Protein AF-A0A227PEJ5-F1 (afdb_monomer)

Organism: NCBI:txid946678

Sequence (469 aa):
MDNYIPQIPSTEFFYADGQIKEEDYIYTSFLQSKMFSKGVKCSDCHNPHTTKLKREIGNKTCVACHAPKKYDVPTHTFHISEKSTECISCHMPGKIYMGNDLRHDHSFRVPRPDLSVSYGTPNACSSCHTEKSNQVLAAAVAKWYGPARKYHFADDLIPGSRLDENSEEHLVKLIKDNNVPSIIKATAVFYLGSIQTENSLNTLLSCVQDKDSQVRYRVLRSLSNFPPSSWVEVVGPALSDKVRAVRIAAADLYITIPQEQIPDQYVISFSSAQKELKNLLEYQTDFAVGNVMMADYYLKLKDYDNAEKFYWKGFKKDDKANYALLNLSAVYNMQGKNDQSLEVLEKARKNDPKNERIYYNLGLLYNEMNDKPMAEKQFAKAVALKSNNPRVYYNYGLMLSQKGMFKEAEKILKKGIAINPAAPELYYALAFVYSGTGNKEKTLETAIKLKQSDPDNPEYQEFFRRLGL

Nearest PDB structures (foldseek):
  2q7f-assembly2_B  TM=6.914E-01  e=6.267E-07  Bacillus subtilis
  6eou-assembly1_A  TM=5.144E-01  e=7.423E-08  Homo sapiens
  9gaw-assembly1_P  TM=4.749E-01  e=5.803E-08  Homo sapiens
  9gaw-assembly1_J  TM=4.735E-01  e=2.157E-07  Homo sapiens
  5a31-assembly1_F  TM=4.705E-01  e=3.387E-07  Homo sapiens

Radius of gyration: 26.12 Å; Cα contacts (8 Å, |Δi|>4): 670; chains: 1; bounding box: 54×53×69 Å

InterPro domains:
  IPR010177 Doubled CXXCH motif [PF09699] (37-70)
  IPR011989 Armadillo-like helical [G3DSA:1.25.10.10] (161-254)
  IPR011990 Tetratricopeptide-like helical domain superfamily [G3DSA:1.25.40.10] (268-347)
  IPR011990 Tetratricopeptide-like helical domain superfamily [G3DSA:1.25.40.10] (348-468)
  IPR011990 Tetratricopeptide-like helical domain superfamily [SSF48452] (292-460)
  IPR019734 Tetratricopeptide repeat [PF13181] (292-311)
  IPR019734 Tetratricopeptide repeat [PS50005] (322-355)
  IPR019734 Tetratricopeptide repeat [PS50005] (356-389)
  IPR019734 Tetratricopeptide repeat [PS50005] (390-423)
  IPR019734 Tetratricopeptide repeat [SM00028] (288-321)
  IPR019734 Tetratricopeptide repeat [SM00028] (322-355)
  IPR019734 Tetratricopeptide repeat [SM00028] (356-389)
  IPR019734 Tetratricopeptide repeat [SM00028] (390-423)
  IPR019734 Tetratricopeptide repeat [SM00028] (424-457)
  IPR036280 Multiheme cytochrome superfamily [SSF48695] (17-289)
  IPR050498 Photosystem I assembly protein Ycf3 [PTHR44858] (268-452)

Solvent-accessible surface area (backbone atoms only — not comparable to full-atom values): 25185 Å² total; per-residue (Å²): 89,77,89,56,78,84,70,57,57,39,66,88,50,13,38,56,62,48,46,85,64,50,100,63,90,41,55,56,29,28,50,58,11,73,52,40,79,69,70,55,51,70,64,77,52,23,37,86,86,78,66,44,56,74,41,75,65,74,49,50,55,60,46,73,81,40,61,43,95,68,57,72,36,57,96,58,50,75,44,85,52,73,72,64,48,27,59,48,52,50,25,22,44,67,49,73,41,98,86,74,47,78,45,53,41,44,36,62,43,79,77,48,35,58,51,23,56,77,68,68,47,86,42,41,64,52,77,78,35,75,91,53,54,44,63,61,54,25,51,51,50,24,72,76,68,45,82,75,75,81,90,53,69,41,78,31,41,36,59,21,68,65,74,49,96,69,9,59,64,32,24,54,50,45,57,70,37,86,85,49,36,60,52,53,28,20,32,30,38,44,50,41,32,77,45,92,46,72,67,43,48,54,55,42,62,65,32,57,75,42,93,46,64,62,31,24,28,27,26,40,64,19,50,70,73,46,66,63,92,80,41,56,82,76,47,47,66,35,25,67,41,95,43,52,49,31,8,28,34,34,23,66,50,54,51,70,51,62,75,88,77,52,59,77,92,36,51,66,39,36,56,55,16,40,50,54,36,50,54,56,34,59,72,34,47,86,42,32,66,25,14,33,53,42,11,52,52,26,44,55,66,65,38,55,70,59,14,49,54,23,18,53,50,10,26,73,66,32,79,80,43,42,67,28,32,54,54,42,24,53,54,25,49,78,69,69,38,54,70,64,19,49,53,36,42,53,52,34,37,71,72,42,78,73,50,28,67,50,29,40,51,50,15,54,50,27,46,75,71,67,37,54,73,60,13,51,54,23,25,52,48,12,57,72,57,61,52,88,55,56,66,50,24,37,55,44,19,50,54,31,38,77,72,68,38,48,72,60,15,50,54,42,23,52,52,30,34,75,75,40,77,83,47,45,65,38,32,50,50,44,20,51,49,27,50,76,71,67,38,59,66,61,18,52,59,30,44,52,54,24,42,72,71,49,67,80,43,78,86,48,47,65,58,32,56,76,71,75,100

Mean predicted aligned error: 6.0 Å

Foldseek 3Di:
DQVDFADFQAVVQHPLLSHGDHPHPLVNLQLQAPCVVVVHDQVLQAPPPVRDGPDNPAQVSVCVPPPCVVCQDCLNQVDDDRVSSGLQLFQFPWDDDPNHDIGTRNNRDHFDLVCCVVQVDDGSVCVPVVVDDSVVVLVVCCVSPNNDDDDDLSVLSNLLSVLAPCNLVSLLVLLPDPVGRVSSVLVSLQSLLSPPDPSSLVSLLVQCPPPDVSSVLSSLVSCLSPDCVSPQVSNLVQLVDPHLSSVLSSLLSVLLDDPVPHPPVRNVSSVVSVVSNQVVLVVCLLALVSLQVNLVSCVSNVVLVSSLVSLVSSCVRPVLPLVSLLVNLVSCVVVVVLVSSVVSLVSSCVNPVLDLSSLQSQLVSCVSVVVLVSSLVSLVSSVVSVDLDLVSLLVNLVSCLVVVVLVVSLVSLVSSCVSPVLDLSSLVSNLVSCVSVVNLVSNLVSLVSSCSNPVPPPVCVVVCVVNVD

Structure (mmCIF, N/CA/C/O backbone):
data_AF-A0A227PEJ5-F1
#
_entry.id   AF-A0A227PEJ5-F1
#
loop_
_atom_site.group_PDB
_atom_site.id
_atom_site.type_symbol
_atom_site.label_atom_id
_atom_site.label_alt_id
_atom_site.label_comp_id
_atom_site.label_asym_id
_atom_site.label_entity_id
_atom_site.label_seq_id
_atom_site.pdbx_PDB_ins_code
_atom_site.Cartn_x
_atom_site.Cartn_y
_atom_site.Cartn_z
_atom_site.occupancy
_atom_site.B_iso_or_equiv
_atom_site.auth_seq_id
_atom_site.auth_comp_id
_atom_site.auth_asym_id
_atom_site.auth_atom_id
_atom_site.pdbx_PDB_model_num
ATOM 1 N N . MET A 1 1 ? 16.815 10.736 -3.851 1.00 87.25 1 MET A N 1
ATOM 2 C CA . MET A 1 1 ? 15.416 10.967 -3.426 1.00 87.25 1 MET A CA 1
ATOM 3 C C . MET A 1 1 ? 15.380 12.089 -2.393 1.00 87.25 1 MET A C 1
ATOM 5 O O . MET A 1 1 ? 14.802 11.932 -1.328 1.00 87.25 1 MET A O 1
ATOM 9 N N . ASP A 1 2 ? 16.013 13.226 -2.695 1.00 84.31 2 ASP A N 1
ATOM 10 C CA . ASP A 1 2 ? 16.014 14.369 -1.769 1.00 84.31 2 ASP A CA 1
ATOM 11 C C . ASP A 1 2 ? 14.868 15.342 -2.063 1.00 84.31 2 ASP A C 1
ATOM 13 O O . ASP A 1 2 ? 14.432 16.067 -1.174 1.00 84.31 2 ASP A O 1
ATOM 17 N N . ASN A 1 3 ? 14.349 15.286 -3.297 1.00 84.00 3 ASN A N 1
ATOM 18 C CA . ASN A 1 3 ? 13.284 16.153 -3.805 1.00 84.00 3 ASN A CA 1
ATOM 19 C C . ASN A 1 3 ? 12.018 15.384 -4.224 1.00 84.00 3 ASN A C 1
ATOM 21 O O . ASN A 1 3 ? 10.957 15.981 -4.350 1.00 84.00 3 ASN A O 1
ATOM 25 N N . TYR A 1 4 ? 12.120 14.077 -4.484 1.00 86.38 4 TYR A N 1
ATOM 26 C CA . TYR A 1 4 ? 11.011 13.245 -4.959 1.00 86.38 4 TYR A CA 1
ATOM 27 C C . TYR A 1 4 ? 11.184 11.783 -4.537 1.00 86.38 4 TYR A C 1
ATOM 29 O O . TYR A 1 4 ? 12.309 11.289 -4.385 1.00 86.38 4 TYR A O 1
ATOM 37 N N . ILE A 1 5 ? 10.050 11.097 -4.385 1.00 90.50 5 ILE A N 1
ATOM 38 C CA . ILE A 1 5 ? 9.942 9.676 -4.043 1.00 90.50 5 ILE A CA 1
ATOM 39 C C . ILE A 1 5 ? 9.194 9.002 -5.197 1.00 90.50 5 ILE A C 1
ATOM 41 O O . ILE A 1 5 ? 8.009 9.278 -5.379 1.00 90.50 5 ILE A O 1
ATOM 45 N N . PRO A 1 6 ? 9.853 8.151 -6.002 1.00 90.62 6 PRO A N 1
ATOM 46 C CA . PRO A 1 6 ? 9.173 7.410 -7.056 1.00 90.62 6 PRO A CA 1
ATOM 47 C C . PRO A 1 6 ? 7.988 6.603 -6.510 1.00 90.62 6 PRO A C 1
ATOM 49 O O . PRO A 1 6 ? 8.103 5.924 -5.479 1.00 90.62 6 PRO A O 1
ATOM 52 N N . GLN A 1 7 ? 6.858 6.652 -7.215 1.00 92.19 7 GLN A N 1
ATOM 53 C CA . GLN A 1 7 ? 5.721 5.788 -6.919 1.00 92.19 7 GLN A CA 1
ATOM 54 C C . GLN A 1 7 ? 6.131 4.335 -7.174 1.00 92.19 7 GLN A C 1
ATOM 56 O O . GLN A 1 7 ? 6.759 4.036 -8.189 1.00 92.19 7 GLN A O 1
ATOM 61 N N . ILE A 1 8 ? 5.820 3.441 -6.238 1.00 94.81 8 ILE A N 1
ATOM 62 C CA . ILE A 1 8 ? 6.071 2.006 -6.408 1.00 94.81 8 ILE A CA 1
ATOM 63 C C . ILE A 1 8 ? 4.939 1.369 -7.224 1.00 94.81 8 ILE A C 1
ATOM 65 O O . ILE A 1 8 ? 3.809 1.855 -7.133 1.00 94.81 8 ILE A O 1
ATOM 69 N N . PRO A 1 9 ? 5.212 0.293 -7.984 1.00 94.56 9 PRO A N 1
ATOM 70 C CA . PRO A 1 9 ? 4.199 -0.467 -8.710 1.00 94.56 9 PRO A CA 1
ATOM 71 C C . PRO A 1 9 ? 3.248 -1.281 -7.813 1.00 94.56 9 PRO A C 1
ATOM 73 O O . PRO A 1 9 ? 3.204 -2.507 -7.874 1.00 94.56 9 PRO A O 1
ATOM 76 N N . SER A 1 10 ? 2.476 -0.589 -6.968 1.00 94.06 10 SER A N 1
ATOM 77 C CA . SER A 1 10 ? 1.383 -1.169 -6.182 1.00 94.06 10 SER A CA 1
ATOM 78 C C . SER A 1 10 ? 0.104 -1.315 -7.017 1.00 94.06 10 SER A C 1
ATOM 80 O O . SER A 1 10 ? -0.110 -0.566 -7.964 1.00 94.06 10 SER A O 1
ATOM 82 N N . THR A 1 11 ? -0.786 -2.233 -6.636 1.00 92.44 11 THR A N 1
ATOM 83 C CA . THR A 1 11 ? -2.068 -2.525 -7.313 1.00 92.44 11 THR A CA 1
ATOM 84 C C . THR A 1 11 ? -3.065 -1.362 -7.298 1.00 92.44 11 THR A C 1
ATOM 86 O O . THR A 1 11 ? -4.056 -1.370 -8.035 1.00 92.44 11 THR A O 1
ATOM 89 N N . GLU A 1 12 ? -2.791 -0.345 -6.479 1.00 89.69 12 GLU A N 1
ATOM 90 C CA . GLU A 1 12 ? -3.510 0.925 -6.466 1.00 89.69 12 GLU A CA 1
ATOM 91 C C . GLU A 1 12 ? -3.303 1.689 -7.783 1.00 89.69 12 GLU A C 1
ATOM 93 O O . GLU A 1 12 ? -4.279 2.034 -8.448 1.00 89.69 12 GLU A O 1
ATOM 98 N N . PHE A 1 13 ? -2.044 1.864 -8.202 1.00 89.50 13 PHE A N 1
ATOM 99 C CA . PHE A 1 13 ? -1.669 2.689 -9.360 1.00 89.50 13 PHE A CA 1
ATOM 100 C C . PHE A 1 13 ? -1.214 1.875 -10.579 1.00 89.50 13 PHE A C 1
ATOM 102 O O . PHE A 1 13 ? -1.194 2.383 -11.693 1.00 89.50 13 PHE A O 1
ATOM 109 N N . PHE A 1 14 ? -0.878 0.599 -10.392 1.00 92.81 14 PHE A N 1
ATOM 110 C CA . PHE A 1 14 ? -0.362 -0.301 -11.422 1.00 92.81 14 PHE A CA 1
ATOM 111 C C . PHE A 1 14 ? -1.214 -1.569 -11.495 1.00 92.81 14 PHE A C 1
ATOM 113 O O . PHE A 1 14 ? -1.952 -1.917 -10.572 1.00 92.81 14 PHE A O 1
ATOM 120 N N . TYR A 1 15 ? -1.107 -2.298 -12.601 1.00 93.19 15 TYR A N 1
ATOM 121 C CA . TYR A 1 15 ? -1.557 -3.686 -12.629 1.00 93.19 15 TYR A CA 1
ATOM 122 C C . TYR A 1 15 ? -0.647 -4.542 -11.737 1.00 93.19 15 TYR A C 1
ATOM 124 O O . TYR A 1 15 ? 0.518 -4.209 -11.524 1.00 93.19 15 TYR A O 1
ATOM 132 N N . ALA A 1 16 ? -1.164 -5.668 -11.236 1.00 93.56 16 ALA A N 1
ATOM 133 C CA . ALA A 1 16 ? -0.460 -6.538 -10.282 1.00 93.56 16 ALA A CA 1
ATOM 134 C C . ALA A 1 16 ? 0.895 -7.070 -10.788 1.00 93.56 16 ALA A C 1
ATOM 136 O O . ALA A 1 16 ? 1.725 -7.526 -10.009 1.00 93.56 16 ALA A O 1
ATOM 137 N N . ASP A 1 17 ? 1.140 -7.012 -12.095 1.00 93.44 17 ASP A N 1
ATOM 138 C CA . ASP A 1 17 ? 2.399 -7.415 -12.705 1.00 93.44 17 ASP A CA 1
ATOM 139 C C . ASP A 1 17 ? 3.383 -6.258 -12.932 1.00 93.44 17 ASP A C 1
ATOM 141 O O . ASP A 1 17 ? 4.456 -6.489 -13.485 1.00 93.44 17 ASP A O 1
ATOM 145 N N . GLY A 1 18 ? 3.038 -5.035 -12.524 1.00 92.25 18 GLY A N 1
ATOM 146 C CA . GLY A 1 18 ? 3.862 -3.830 -12.638 1.00 92.25 18 GLY A CA 1
ATOM 147 C C . GLY A 1 18 ? 3.641 -3.000 -13.906 1.00 92.25 18 GLY A C 1
ATOM 148 O O . GLY A 1 18 ? 4.349 -2.008 -14.089 1.00 92.25 18 GLY A O 1
ATOM 149 N N . GLN A 1 19 ? 2.686 -3.371 -14.771 1.00 91.62 19 GLN A N 1
ATOM 150 C CA . GLN A 1 19 ? 2.291 -2.530 -15.911 1.00 91.62 19 GLN A CA 1
ATOM 151 C C . GLN A 1 19 ? 1.562 -1.272 -15.449 1.00 91.62 19 GLN A C 1
ATOM 153 O O . GLN A 1 19 ? 0.821 -1.296 -14.465 1.00 91.62 19 GLN A O 1
ATOM 158 N N . ILE A 1 20 ? 1.742 -0.194 -16.207 1.00 88.38 20 ILE A N 1
ATOM 159 C CA . ILE A 1 20 ? 1.095 1.093 -15.944 1.00 88.38 20 ILE A CA 1
ATOM 160 C C . ILE A 1 20 ? -0.433 0.955 -15.978 1.00 88.38 20 ILE A C 1
ATOM 162 O O . ILE A 1 20 ? -0.983 0.327 -16.889 1.00 88.38 20 ILE A O 1
ATOM 166 N N . LYS A 1 21 ? -1.132 1.523 -14.991 1.00 86.69 21 LYS A N 1
ATOM 167 C CA . LYS A 1 21 ? -2.604 1.497 -14.922 1.00 86.69 21 LYS A CA 1
ATOM 168 C C . LYS A 1 21 ? -3.160 2.904 -14.783 1.00 86.69 21 LYS A C 1
ATOM 170 O O . LYS A 1 21 ? -3.992 3.277 -15.608 1.00 86.69 21 LYS A O 1
ATOM 175 N N . GLU A 1 22 ? -2.701 3.665 -13.804 1.00 79.94 22 GLU A N 1
ATOM 176 C CA . GLU A 1 22 ? -3.129 5.041 -13.566 1.00 79.94 22 GLU A CA 1
ATOM 177 C C . GLU A 1 22 ? -2.113 6.037 -14.138 1.00 79.94 22 GLU A C 1
ATOM 179 O O . GLU A 1 22 ? -1.271 5.672 -14.969 1.00 79.94 22 GLU A O 1
ATOM 184 N N . GLU A 1 23 ? -2.267 7.324 -13.810 1.00 72.75 23 GLU A N 1
ATOM 185 C CA . GLU A 1 23 ? -1.343 8.366 -14.249 1.00 72.75 23 GLU A CA 1
ATOM 186 C C . GLU A 1 23 ? 0.011 8.236 -13.539 1.00 72.75 23 GLU A C 1
ATOM 188 O O . GLU A 1 23 ? 0.327 8.915 -12.562 1.00 72.75 23 GLU A O 1
ATOM 193 N N . ASP A 1 24 ? 0.846 7.372 -14.098 1.00 69.56 24 ASP A N 1
ATOM 194 C CA . ASP A 1 24 ? 2.202 7.140 -13.638 1.00 69.56 24 ASP A CA 1
ATOM 195 C C . ASP A 1 24 ? 3.141 7.852 -14.622 1.00 69.56 24 ASP A C 1
ATOM 197 O O . ASP A 1 24 ? 3.074 7.637 -15.834 1.00 69.56 24 ASP A O 1
ATOM 201 N N . TYR A 1 25 ? 4.047 8.709 -14.141 1.00 69.81 25 TYR A N 1
ATOM 202 C CA . TYR A 1 25 ? 4.980 9.499 -14.971 1.00 69.81 25 TYR A CA 1
ATOM 203 C C . TYR A 1 25 ? 6.067 8.665 -15.698 1.00 69.81 25 TYR A C 1
ATOM 205 O O . TYR A 1 25 ? 7.173 9.157 -15.906 1.00 69.81 25 TYR A O 1
ATOM 213 N N . ILE A 1 26 ? 5.791 7.401 -16.058 1.00 82.94 26 ILE A N 1
ATOM 214 C CA . ILE A 1 26 ? 6.604 6.386 -16.771 1.00 82.94 26 ILE A CA 1
ATOM 215 C C . ILE A 1 26 ? 8.005 6.085 -16.209 1.00 82.94 26 ILE A C 1
ATOM 217 O O . ILE A 1 26 ? 8.568 5.031 -16.503 1.00 82.94 26 ILE A O 1
ATOM 221 N N . TYR A 1 27 ? 8.558 6.917 -15.330 1.00 90.94 27 TYR A N 1
ATOM 222 C CA . TYR A 1 27 ? 9.865 6.712 -14.717 1.00 90.94 27 TYR A CA 1
ATOM 223 C C . TYR A 1 27 ? 9.908 5.425 -13.892 1.00 90.94 27 TYR A C 1
ATOM 225 O O . TYR A 1 27 ? 10.843 4.643 -14.024 1.00 90.94 27 TYR A O 1
ATOM 233 N N . THR A 1 28 ? 8.856 5.138 -13.120 1.00 92.44 28 THR A N 1
ATOM 234 C CA . THR A 1 28 ? 8.730 3.877 -12.381 1.00 92.44 28 THR A CA 1
ATOM 235 C C . THR A 1 28 ? 8.787 2.669 -13.309 1.00 92.44 28 THR A C 1
ATOM 237 O O . THR A 1 28 ? 9.481 1.709 -12.993 1.00 92.44 28 THR A O 1
ATOM 240 N N . SER A 1 29 ? 8.127 2.716 -14.471 1.00 92.56 29 SER A N 1
ATOM 241 C CA . SER A 1 29 ? 8.224 1.634 -15.458 1.00 92.56 29 SER A CA 1
ATOM 242 C C . SER A 1 29 ? 9.650 1.481 -15.995 1.00 92.56 29 SER A C 1
ATOM 244 O O . SER A 1 29 ? 10.159 0.365 -16.080 1.00 92.56 29 SER A O 1
ATOM 246 N N . PHE A 1 30 ? 10.360 2.592 -16.222 1.00 94.81 30 PHE A N 1
ATOM 247 C CA . PHE A 1 30 ? 11.760 2.556 -16.633 1.00 94.81 30 PHE A CA 1
ATOM 248 C C . PHE A 1 30 ? 12.672 1.914 -15.583 1.00 94.81 30 PHE A C 1
ATOM 250 O O . PHE A 1 30 ? 13.518 1.091 -15.937 1.00 94.81 30 PHE A O 1
ATOM 257 N N . LEU A 1 31 ? 12.454 2.203 -14.295 1.00 94.88 31 LEU A N 1
ATOM 258 C CA . LEU A 1 31 ? 13.186 1.587 -13.181 1.00 94.88 31 LEU A CA 1
ATOM 259 C C . LEU A 1 31 ? 12.996 0.061 -13.099 1.00 94.88 31 LEU A C 1
ATOM 261 O O . LEU A 1 31 ? 13.852 -0.625 -12.544 1.00 94.88 31 LEU A O 1
ATOM 265 N N . GLN A 1 32 ? 11.901 -0.482 -13.648 1.00 95.00 32 GLN A N 1
ATOM 266 C CA . GLN A 1 32 ? 11.671 -1.931 -13.734 1.00 95.00 32 GLN A CA 1
ATOM 267 C C . GLN A 1 32 ? 12.493 -2.591 -14.853 1.00 95.00 32 GLN A C 1
ATOM 269 O O . GLN A 1 32 ? 12.644 -3.813 -14.885 1.00 95.00 32 GLN A O 1
ATOM 274 N N . SER A 1 33 ? 13.007 -1.806 -15.802 1.00 94.75 33 SER A N 1
ATOM 275 C CA . SER A 1 33 ? 13.598 -2.338 -17.024 1.00 94.75 33 SER A CA 1
ATOM 276 C C . SER A 1 33 ? 15.015 -2.881 -16.835 1.00 94.75 33 SER A C 1
ATOM 278 O O . SER A 1 33 ? 15.826 -2.392 -16.042 1.00 94.75 33 SER A O 1
ATOM 280 N N . LYS A 1 34 ? 15.372 -3.843 -17.693 1.00 91.94 34 LYS A N 1
ATOM 281 C CA . LYS A 1 34 ? 16.768 -4.283 -17.850 1.00 91.94 34 LYS A CA 1
ATOM 282 C C . LYS A 1 34 ? 17.672 -3.184 -18.412 1.00 91.94 34 LYS A C 1
ATOM 284 O O . LYS A 1 34 ? 18.882 -3.261 -18.247 1.00 91.94 34 LYS A O 1
ATOM 289 N N . MET A 1 35 ? 17.103 -2.188 -19.089 1.00 93.38 35 MET A N 1
ATOM 290 C CA . MET A 1 35 ? 17.862 -1.065 -19.640 1.00 93.38 35 MET A CA 1
ATOM 291 C C . MET A 1 35 ? 18.401 -0.186 -18.521 1.00 93.38 35 MET A C 1
ATOM 293 O O . MET A 1 35 ? 19.605 0.063 -18.456 1.00 93.38 35 MET A O 1
ATOM 297 N N . PHE A 1 36 ? 17.532 0.194 -17.586 1.00 94.88 36 PHE A N 1
ATOM 298 C CA . PHE A 1 36 ? 17.927 0.968 -16.418 1.00 94.88 36 PHE A CA 1
ATOM 299 C C . PHE A 1 36 ? 18.980 0.232 -15.580 1.00 94.88 36 PHE A C 1
ATOM 301 O O . PHE A 1 36 ? 20.002 0.815 -15.222 1.00 94.88 36 PHE A O 1
ATOM 308 N N . SER A 1 37 ? 18.807 -1.077 -15.348 1.00 91.94 37 SER A N 1
ATOM 309 C CA . SER A 1 37 ? 19.791 -1.868 -14.588 1.00 91.94 37 SER A CA 1
ATOM 310 C C . SER A 1 37 ? 21.153 -2.011 -15.282 1.00 91.94 37 SER A C 1
ATOM 312 O O . SER A 1 37 ? 22.143 -2.351 -14.633 1.00 91.94 37 SER A O 1
ATOM 314 N N . LYS A 1 38 ? 21.228 -1.725 -16.587 1.00 93.25 38 LYS A N 1
ATOM 315 C CA . LYS A 1 38 ? 22.469 -1.657 -17.374 1.00 93.25 38 LYS A CA 1
ATOM 316 C C . LYS A 1 38 ? 22.997 -0.231 -17.560 1.00 93.25 38 LYS A C 1
ATOM 318 O O . LYS A 1 38 ? 23.957 -0.042 -18.299 1.00 93.25 38 LYS A O 1
ATOM 323 N N . GLY A 1 39 ? 22.420 0.753 -16.868 1.00 94.50 39 GLY A N 1
ATOM 324 C CA . GLY A 1 39 ? 22.898 2.136 -16.855 1.00 94.50 39 GLY A CA 1
ATOM 325 C C . GLY A 1 39 ? 22.392 3.004 -18.007 1.00 94.50 39 GLY A C 1
ATOM 326 O O . GLY A 1 39 ? 22.874 4.127 -18.147 1.00 94.50 39 GLY A O 1
ATOM 327 N N . VAL A 1 40 ? 21.430 2.518 -18.801 1.00 95.44 40 VAL A N 1
ATOM 328 C CA . VAL A 1 40 ? 20.764 3.328 -19.831 1.00 95.44 40 VAL A CA 1
ATOM 329 C C . VAL A 1 40 ? 19.953 4.433 -19.158 1.00 95.44 40 VAL A C 1
ATOM 331 O O . VAL A 1 40 ? 19.308 4.218 -18.129 1.00 95.44 40 VAL A O 1
ATOM 334 N N . LYS A 1 41 ? 19.971 5.624 -19.749 1.00 94.50 41 LYS A N 1
ATOM 335 C CA . LYS A 1 41 ? 19.290 6.832 -19.281 1.00 94.50 41 LYS A CA 1
ATOM 336 C C . LYS A 1 41 ? 18.317 7.338 -20.339 1.00 94.50 41 LYS A C 1
ATOM 338 O O . LYS A 1 41 ? 18.459 7.050 -21.525 1.00 94.50 41 LYS A O 1
ATOM 343 N N . CYS A 1 42 ? 17.379 8.192 -19.932 1.00 92.62 42 CYS A N 1
ATOM 344 C CA . CYS A 1 42 ? 16.433 8.830 -20.855 1.00 92.62 42 CYS A CA 1
ATOM 345 C C . CYS A 1 42 ? 17.161 9.542 -22.008 1.00 92.62 42 CYS A C 1
ATOM 347 O O . CYS A 1 42 ? 16.745 9.452 -23.159 1.00 92.62 42 CYS A O 1
ATOM 349 N N . SER A 1 43 ? 18.296 10.183 -21.708 1.00 94.06 43 SER A N 1
ATOM 350 C CA . SER A 1 43 ? 19.131 10.897 -22.676 1.00 94.06 43 SER A CA 1
ATOM 351 C C . SER A 1 43 ? 19.827 10.002 -23.696 1.00 94.06 43 SER A C 1
ATOM 353 O O . SER A 1 43 ? 20.421 10.536 -24.623 1.00 94.06 43 SER A O 1
ATOM 355 N N . ASP A 1 44 ? 19.819 8.677 -23.551 1.00 94.25 44 ASP A N 1
ATOM 356 C CA . ASP A 1 44 ? 20.389 7.777 -24.560 1.00 94.25 44 ASP A CA 1
ATOM 357 C C . ASP A 1 44 ? 19.430 7.610 -25.745 1.00 94.25 44 ASP A C 1
ATOM 359 O O . ASP A 1 44 ? 19.871 7.555 -26.897 1.00 94.25 44 ASP A O 1
ATOM 363 N N . CYS A 1 45 ? 18.121 7.636 -25.471 1.00 93.25 45 CYS A N 1
ATOM 364 C CA . CYS A 1 45 ? 17.053 7.525 -26.466 1.00 93.25 45 CYS A CA 1
ATOM 365 C C . CYS A 1 45 ? 16.471 8.889 -26.871 1.00 93.25 45 CYS A C 1
ATOM 367 O O . CYS A 1 45 ? 16.147 9.085 -28.041 1.00 93.25 45 CYS A O 1
ATOM 369 N N . HIS A 1 46 ? 16.388 9.840 -25.938 1.00 93.81 46 HIS A N 1
ATOM 370 C CA . HIS A 1 46 ? 15.766 11.152 -26.130 1.00 93.81 46 HIS A CA 1
ATOM 371 C C . HIS A 1 46 ? 16.792 12.285 -26.164 1.00 93.81 46 HIS A C 1
ATOM 373 O O . HIS A 1 46 ? 17.863 12.219 -25.555 1.00 93.81 46 HIS A O 1
ATOM 379 N N . ASN A 1 47 ? 16.454 13.362 -26.864 1.00 93.94 47 ASN A N 1
ATOM 380 C CA . ASN A 1 47 ? 17.143 14.635 -26.727 1.00 93.94 47 ASN A CA 1
ATOM 381 C C . ASN A 1 47 ? 16.692 15.309 -25.412 1.00 93.94 47 ASN A C 1
ATOM 383 O O . ASN A 1 47 ? 15.491 15.489 -25.217 1.00 93.94 47 ASN A O 1
ATOM 387 N N . PRO A 1 48 ? 17.610 15.699 -24.511 1.00 92.19 48 PRO A N 1
ATOM 388 C CA . PRO A 1 48 ? 17.243 16.234 -23.198 1.00 92.19 48 PRO A CA 1
ATOM 389 C C . PRO A 1 48 ? 16.553 17.606 -23.249 1.00 92.19 48 PRO A C 1
ATOM 391 O O . PRO A 1 48 ? 15.892 17.971 -22.285 1.00 92.19 48 PRO A O 1
ATOM 394 N N . HIS A 1 49 ? 16.687 18.358 -24.347 1.00 92.31 49 HIS A N 1
ATOM 395 C CA . HIS A 1 49 ? 16.074 19.680 -24.499 1.00 92.31 49 HIS A CA 1
ATOM 396 C C . HIS A 1 49 ? 14.743 19.625 -25.243 1.00 92.31 49 HIS A C 1
ATOM 398 O O . HIS A 1 49 ? 13.800 20.310 -24.866 1.00 92.31 49 HIS A O 1
ATOM 404 N N . THR A 1 50 ? 14.658 18.820 -26.305 1.00 93.69 50 THR A N 1
ATOM 405 C CA . THR A 1 50 ? 13.432 18.737 -27.114 1.00 93.69 50 THR A CA 1
ATOM 406 C C . THR A 1 50 ? 12.498 17.618 -26.682 1.00 93.69 50 THR A C 1
ATOM 408 O O . THR A 1 50 ? 11.402 17.547 -27.222 1.00 93.69 50 THR A O 1
ATOM 411 N N . THR A 1 51 ? 12.960 16.716 -25.806 1.00 87.12 51 THR A N 1
ATOM 412 C CA . THR A 1 51 ? 12.309 15.467 -25.355 1.00 87.12 51 THR A CA 1
ATOM 413 C C . THR A 1 51 ? 11.954 14.463 -26.459 1.00 87.12 51 THR A C 1
ATOM 415 O O . THR A 1 51 ? 11.574 13.327 -26.169 1.00 87.12 51 THR A O 1
ATOM 418 N N . LYS A 1 52 ? 12.170 14.817 -27.729 1.00 92.12 52 LYS A N 1
ATOM 419 C CA . LYS A 1 52 ? 11.979 13.941 -28.886 1.00 92.12 52 LYS A CA 1
ATOM 420 C C . LYS A 1 52 ? 13.002 12.810 -28.928 1.00 92.12 52 LYS A C 1
ATOM 422 O O . LYS A 1 52 ? 14.113 12.935 -28.402 1.00 92.12 52 LYS A O 1
ATOM 427 N N . LEU A 1 53 ? 12.644 11.710 -29.590 1.00 92.44 53 LEU A N 1
ATOM 428 C CA . LEU A 1 53 ? 13.577 10.615 -29.844 1.00 92.44 53 LEU A CA 1
ATOM 429 C C . LEU A 1 53 ? 14.741 11.106 -30.708 1.00 92.44 53 LEU A C 1
ATOM 431 O O . LEU A 1 53 ? 14.559 11.835 -31.676 1.00 92.44 53 LEU A O 1
ATOM 435 N N . LYS A 1 54 ? 15.957 10.650 -30.407 1.00 92.69 54 LYS A N 1
ATOM 436 C CA . LYS A 1 54 ? 17.129 10.936 -31.249 1.00 92.69 54 LYS A CA 1
ATOM 437 C C . LYS A 1 54 ? 17.028 10.283 -32.630 1.00 92.69 54 LYS A C 1
ATOM 439 O O . LYS A 1 54 ? 17.697 10.717 -33.563 1.00 92.69 54 LYS A O 1
ATOM 444 N N . ARG A 1 55 ? 16.256 9.196 -32.743 1.00 92.75 55 ARG A N 1
ATOM 445 C CA . ARG A 1 55 ? 16.055 8.414 -33.970 1.00 92.75 55 ARG A CA 1
ATOM 446 C C . ARG A 1 55 ? 14.567 8.080 -34.120 1.00 92.75 55 ARG A C 1
ATOM 448 O O . ARG A 1 55 ? 14.134 7.004 -33.721 1.00 92.75 55 ARG A O 1
ATOM 455 N N . GLU A 1 56 ? 13.801 9.019 -34.667 1.00 81.94 56 GLU A N 1
ATOM 456 C CA . GLU A 1 56 ? 12.324 8.988 -34.681 1.00 81.94 56 GLU A CA 1
ATOM 457 C C . GLU A 1 56 ? 11.706 7.973 -35.659 1.00 81.94 56 GLU A C 1
ATOM 459 O O . GLU A 1 56 ? 10.540 7.625 -35.521 1.00 81.94 56 GLU A O 1
ATOM 464 N N . ILE A 1 57 ? 12.459 7.497 -36.655 1.00 82.94 57 ILE A N 1
ATOM 465 C CA . ILE A 1 57 ? 11.903 6.662 -37.730 1.00 82.94 57 ILE A CA 1
ATOM 466 C C . ILE A 1 57 ? 11.926 5.180 -37.333 1.00 82.94 57 ILE A C 1
ATOM 468 O O . ILE A 1 57 ? 13.006 4.580 -37.271 1.00 82.94 57 ILE A O 1
ATOM 472 N N . GLY A 1 58 ? 10.740 4.592 -37.144 1.00 86.94 58 GLY A N 1
ATOM 473 C CA . GLY A 1 58 ? 10.527 3.161 -36.903 1.00 86.94 58 GLY A CA 1
ATOM 474 C C . GLY A 1 58 ? 11.385 2.606 -35.761 1.00 86.94 58 GLY A C 1
ATOM 475 O O . GLY A 1 58 ? 11.586 3.244 -34.729 1.00 86.94 58 GLY A O 1
ATOM 476 N N . ASN A 1 59 ? 11.987 1.434 -35.973 1.00 93.19 59 ASN A N 1
ATOM 477 C CA . ASN A 1 59 ? 12.766 0.728 -34.948 1.00 93.19 59 ASN A CA 1
ATOM 478 C C . ASN A 1 59 ? 14.181 1.284 -34.703 1.00 93.19 59 ASN A C 1
ATOM 480 O O . ASN A 1 59 ? 14.919 0.738 -33.876 1.00 93.19 59 ASN A O 1
ATOM 484 N N . LYS A 1 60 ? 14.583 2.385 -35.365 1.00 93.50 60 LYS A N 1
ATOM 485 C CA . LYS A 1 60 ? 15.964 2.916 -35.326 1.00 93.50 60 LYS A CA 1
ATOM 486 C C . LYS A 1 60 ? 16.466 3.251 -33.923 1.00 93.50 60 LYS A C 1
ATOM 488 O O . LYS A 1 60 ? 17.667 3.152 -33.676 1.00 93.50 60 LYS A O 1
ATOM 493 N N . THR A 1 61 ? 15.585 3.650 -33.006 1.00 93.31 61 THR A N 1
ATOM 494 C CA . THR A 1 61 ? 15.978 3.875 -31.606 1.00 93.31 61 THR A CA 1
ATOM 495 C C . THR A 1 61 ? 16.386 2.565 -30.929 1.00 93.31 61 THR A C 1
ATOM 497 O O . THR A 1 61 ? 17.450 2.506 -30.316 1.00 93.31 61 THR A O 1
ATOM 500 N N . CYS A 1 62 ? 15.594 1.503 -31.081 1.00 93.44 62 CYS A N 1
ATOM 501 C CA . CYS A 1 62 ? 15.832 0.210 -30.438 1.00 93.44 62 CYS A CA 1
ATOM 502 C C . CYS A 1 62 ? 17.038 -0.524 -31.049 1.00 93.44 62 CYS A C 1
ATOM 504 O O . CYS A 1 62 ? 17.894 -1.040 -30.324 1.00 93.44 62 CYS A O 1
ATOM 506 N N . VAL A 1 63 ? 17.163 -0.532 -32.381 1.00 94.06 63 VAL A N 1
ATOM 507 C CA . VAL A 1 63 ? 18.239 -1.269 -33.077 1.00 94.06 63 VAL A CA 1
ATOM 508 C C . VAL A 1 63 ? 19.610 -0.590 -33.005 1.00 94.06 63 VAL A C 1
ATOM 510 O O . VAL A 1 63 ? 20.599 -1.140 -33.480 1.00 94.06 63 VAL A O 1
ATOM 513 N N . ALA A 1 64 ? 19.700 0.582 -32.367 1.00 92.00 64 ALA A N 1
ATOM 514 C CA . ALA A 1 64 ? 20.984 1.190 -32.025 1.00 92.00 64 ALA A CA 1
ATOM 515 C C . ALA A 1 64 ? 21.805 0.311 -31.064 1.00 92.00 64 ALA A C 1
ATOM 517 O O . ALA A 1 64 ? 23.032 0.350 -31.102 1.00 92.00 64 ALA A O 1
ATOM 518 N N . CYS A 1 65 ? 21.128 -0.490 -30.232 1.00 92.94 65 CYS A N 1
ATOM 519 C CA . CYS A 1 65 ? 21.755 -1.420 -29.288 1.00 92.94 65 CYS A CA 1
ATOM 520 C C . CYS A 1 65 ? 21.328 -2.880 -29.518 1.00 92.94 65 CYS A C 1
ATOM 522 O O . CYS A 1 65 ? 22.065 -3.803 -29.173 1.00 92.94 65 CYS A O 1
ATOM 524 N N . HIS A 1 66 ? 20.143 -3.117 -30.089 1.00 93.62 66 HIS A N 1
ATOM 525 C CA . HIS A 1 66 ? 19.636 -4.460 -30.373 1.00 93.62 66 HIS A CA 1
ATOM 526 C C . HIS A 1 66 ? 19.945 -4.902 -31.800 1.00 93.62 66 HIS A C 1
ATOM 528 O O . HIS A 1 66 ? 19.737 -4.154 -32.744 1.00 93.62 66 HIS A O 1
ATOM 534 N N . ALA A 1 67 ? 20.376 -6.153 -31.973 1.00 96.50 67 ALA A N 1
ATOM 535 C CA . ALA A 1 67 ? 20.721 -6.689 -33.286 1.00 96.50 67 ALA A CA 1
ATOM 536 C C . ALA A 1 67 ? 19.495 -6.734 -34.233 1.00 96.50 67 ALA A C 1
ATOM 538 O O . ALA A 1 67 ? 18.623 -7.590 -34.035 1.00 96.50 67 ALA A O 1
ATOM 539 N N . PRO A 1 68 ? 19.433 -5.898 -35.293 1.00 94.44 68 PRO A N 1
ATOM 540 C CA . PRO A 1 68 ? 18.264 -5.824 -36.175 1.00 94.44 68 PRO A CA 1
ATOM 541 C C . PRO A 1 68 ? 18.022 -7.147 -36.903 1.00 94.44 68 PRO A C 1
ATOM 543 O O . PRO A 1 68 ? 16.902 -7.632 -36.932 1.00 94.44 68 PRO A O 1
ATOM 546 N N . LYS A 1 69 ? 19.088 -7.828 -37.349 1.00 94.88 69 LYS A N 1
ATOM 547 C CA . LYS A 1 69 ? 19.006 -9.146 -38.009 1.00 94.88 69 LYS A CA 1
ATOM 548 C C . LYS A 1 69 ? 18.357 -10.245 -37.154 1.00 94.88 69 LYS A C 1
ATOM 550 O O . LYS A 1 69 ? 18.035 -11.303 -37.681 1.00 94.88 69 LYS A O 1
ATOM 555 N N . LYS A 1 70 ? 18.224 -10.028 -35.841 1.00 94.62 70 LYS A N 1
ATOM 556 C CA . LYS A 1 70 ? 17.608 -10.974 -34.905 1.00 94.62 70 LYS A CA 1
ATOM 557 C C . LYS A 1 70 ? 16.208 -10.547 -34.467 1.00 94.62 70 LYS A C 1
ATOM 559 O O . LYS A 1 70 ? 15.362 -11.415 -34.286 1.00 94.62 70 LYS A O 1
ATOM 564 N N . TYR A 1 71 ? 15.996 -9.251 -34.242 1.00 94.06 71 TYR A N 1
ATOM 565 C CA . TYR A 1 71 ? 14.773 -8.742 -33.615 1.00 94.06 71 TYR A CA 1
ATOM 566 C C . TYR A 1 71 ? 13.891 -7.919 -34.563 1.00 94.06 71 TYR A C 1
ATOM 568 O O . TYR A 1 71 ? 12.678 -7.960 -34.435 1.00 94.06 71 TYR A O 1
ATOM 576 N N . ASP A 1 72 ? 14.461 -7.222 -35.542 1.00 93.62 72 ASP A N 1
ATOM 577 C CA . ASP A 1 72 ? 13.713 -6.404 -36.506 1.00 93.62 72 ASP A CA 1
ATOM 578 C C . ASP A 1 72 ? 13.483 -7.192 -37.806 1.00 93.62 72 ASP A C 1
ATOM 580 O O . ASP A 1 72 ? 13.946 -6.828 -38.886 1.00 93.62 72 ASP A O 1
ATOM 584 N N . VAL A 1 73 ? 12.870 -8.373 -37.665 1.00 93.75 73 VAL A N 1
ATOM 585 C CA . VAL A 1 73 ? 12.630 -9.326 -38.760 1.00 93.75 73 VAL A CA 1
ATOM 586 C C . VAL A 1 73 ? 11.249 -9.984 -38.630 1.00 93.75 73 VAL A C 1
ATOM 588 O O . VAL A 1 73 ? 10.795 -10.220 -37.505 1.00 93.75 73 VAL A O 1
ATOM 591 N N . PRO A 1 74 ? 10.591 -10.375 -39.742 1.00 93.44 74 PRO A N 1
ATOM 592 C CA . PRO A 1 74 ? 9.257 -10.991 -39.710 1.00 93.44 74 PRO A CA 1
ATOM 593 C C . PRO A 1 74 ? 9.160 -12.274 -38.875 1.00 93.44 74 PRO A C 1
ATOM 595 O O . PRO A 1 74 ? 8.113 -12.570 -38.308 1.00 93.44 74 PRO A O 1
ATOM 598 N N . THR A 1 75 ? 10.257 -13.025 -38.748 1.00 93.38 75 THR A N 1
ATOM 599 C CA . THR A 1 75 ? 10.333 -14.238 -37.912 1.00 93.38 75 THR A CA 1
ATOM 600 C C . THR A 1 75 ? 10.368 -13.947 -36.409 1.00 93.38 75 THR A C 1
ATOM 602 O O . THR A 1 75 ? 10.352 -14.880 -35.613 1.00 93.38 75 THR A O 1
ATOM 605 N N . HIS A 1 76 ? 10.461 -12.675 -36.016 1.00 94.69 76 HIS A N 1
ATOM 606 C CA . HIS A 1 76 ? 10.332 -12.212 -34.637 1.00 94.69 76 HIS A CA 1
ATOM 607 C C . HIS A 1 76 ? 9.030 -11.432 -34.429 1.00 94.69 76 HIS A C 1
ATOM 609 O O . HIS A 1 76 ? 8.316 -11.660 -33.454 1.00 94.69 76 HIS A O 1
ATOM 615 N N . THR A 1 77 ? 8.705 -10.513 -35.341 1.00 93.50 77 THR A N 1
ATOM 616 C CA . THR A 1 77 ? 7.525 -9.650 -35.196 1.00 93.50 77 THR A CA 1
ATOM 617 C C . THR A 1 77 ? 6.224 -10.389 -35.494 1.00 93.50 77 THR A C 1
ATOM 619 O O . THR A 1 77 ? 5.201 -10.055 -34.906 1.00 93.50 77 THR A O 1
ATOM 622 N N . PHE A 1 78 ? 6.249 -11.389 -36.383 1.00 93.88 78 PHE A N 1
ATOM 623 C CA . PHE A 1 78 ? 5.078 -12.135 -36.868 1.00 93.88 78 PHE A CA 1
ATOM 624 C C . PHE A 1 78 ? 3.974 -11.260 -37.486 1.00 93.88 78 PHE A C 1
ATOM 626 O O . PHE A 1 78 ? 2.823 -11.683 -37.578 1.00 93.88 78 PHE A O 1
ATOM 633 N N . HIS A 1 79 ? 4.329 -10.056 -37.942 1.00 92.12 79 HIS A N 1
ATOM 634 C CA . HIS A 1 79 ? 3.420 -9.094 -38.562 1.00 92.12 79 HIS A CA 1
ATOM 635 C C . HIS A 1 79 ? 4.013 -8.521 -39.856 1.00 92.12 79 HIS A C 1
ATOM 637 O O . HIS A 1 79 ? 5.222 -8.580 -40.076 1.00 92.12 79 HIS A O 1
ATOM 643 N N . ILE A 1 80 ? 3.142 -7.981 -40.716 1.00 83.38 80 ILE A N 1
ATOM 644 C CA . ILE A 1 80 ? 3.495 -7.474 -42.058 1.00 83.38 80 ILE A CA 1
ATOM 645 C C . ILE A 1 80 ? 3.258 -5.955 -42.175 1.00 83.38 80 ILE A C 1
ATOM 647 O O . ILE A 1 80 ? 3.889 -5.294 -42.990 1.00 83.38 80 ILE A O 1
ATOM 651 N N . SER A 1 81 ? 2.364 -5.379 -41.362 1.00 80.56 81 SER A N 1
ATOM 652 C CA . SER A 1 81 ? 2.091 -3.934 -41.370 1.00 80.56 81 SER A CA 1
ATOM 653 C C . SER A 1 81 ? 3.189 -3.167 -40.633 1.00 80.56 81 SER A C 1
ATOM 655 O O . SER A 1 81 ? 3.559 -3.559 -39.523 1.00 80.56 81 SER A O 1
ATOM 657 N N . GLU A 1 82 ? 3.639 -2.044 -41.206 1.00 77.00 82 GLU A N 1
ATOM 658 C CA . GLU A 1 82 ? 4.733 -1.220 -40.668 1.00 77.00 82 GLU A CA 1
ATOM 659 C C . GLU A 1 82 ? 4.545 -0.902 -39.175 1.00 77.00 82 GLU A C 1
ATOM 661 O O . GLU A 1 82 ? 5.414 -1.224 -38.366 1.00 77.00 82 GLU A O 1
ATOM 666 N N . LYS A 1 83 ? 3.370 -0.401 -38.768 1.00 83.25 83 LYS A N 1
ATOM 667 C CA . LYS A 1 83 ? 3.089 -0.068 -37.355 1.00 83.25 83 LYS A CA 1
ATOM 668 C C . LYS A 1 83 ? 3.089 -1.293 -36.437 1.00 83.25 83 LYS A C 1
ATOM 670 O O . LYS A 1 83 ? 3.548 -1.230 -35.300 1.00 83.25 83 LYS A O 1
ATOM 675 N N . SER A 1 84 ? 2.577 -2.426 -36.918 1.00 84.94 84 SER A N 1
ATOM 676 C CA . SER A 1 84 ? 2.534 -3.672 -36.135 1.00 84.94 84 SER A CA 1
ATOM 677 C C . SER A 1 84 ? 3.901 -4.349 -35.992 1.00 84.94 84 SER A C 1
ATOM 679 O O . SER A 1 84 ? 4.070 -5.196 -35.121 1.00 84.94 84 SER A O 1
ATOM 681 N N . THR A 1 85 ? 4.878 -3.971 -36.822 1.00 91.81 85 THR A N 1
ATOM 682 C CA . THR A 1 85 ? 6.260 -4.467 -36.740 1.00 91.81 85 THR A CA 1
ATOM 683 C C . THR A 1 85 ? 7.174 -3.610 -35.865 1.00 91.81 85 THR A C 1
ATOM 685 O O . THR A 1 85 ? 8.323 -3.985 -35.629 1.00 91.81 85 THR A O 1
ATOM 688 N N . GLU A 1 86 ? 6.691 -2.476 -35.353 1.00 92.81 86 GLU A N 1
ATOM 689 C CA . GLU A 1 86 ? 7.490 -1.639 -34.462 1.00 92.81 86 GLU A CA 1
ATOM 690 C C . GLU A 1 86 ? 7.684 -2.294 -33.088 1.00 92.81 86 GLU A C 1
ATOM 692 O O . GLU A 1 86 ? 6.751 -2.819 -32.481 1.00 92.81 86 GLU A O 1
ATOM 697 N N . CYS A 1 87 ? 8.903 -2.213 -32.551 1.00 94.12 87 CYS A N 1
ATOM 698 C CA . CYS A 1 87 ? 9.264 -2.755 -31.246 1.00 94.12 87 CYS A CA 1
ATOM 699 C C . CYS A 1 87 ? 8.344 -2.225 -30.140 1.00 94.12 87 CYS A C 1
ATOM 701 O O . CYS A 1 87 ? 7.948 -2.981 -29.250 1.00 94.12 87 CYS A O 1
ATOM 703 N N . ILE A 1 88 ? 7.991 -0.937 -30.201 1.00 92.75 88 ILE A N 1
ATOM 704 C CA . ILE A 1 88 ? 7.161 -0.278 -29.189 1.00 92.75 88 ILE A CA 1
ATOM 705 C C . ILE A 1 88 ? 5.742 -0.854 -29.137 1.00 92.75 88 ILE A C 1
ATOM 707 O O . ILE A 1 88 ? 5.160 -0.913 -28.059 1.00 92.75 88 ILE A O 1
ATOM 711 N N . SER A 1 89 ? 5.224 -1.379 -30.251 1.00 91.62 89 SER A N 1
ATOM 712 C CA . SER A 1 89 ? 3.871 -1.939 -30.336 1.00 91.62 89 SER A CA 1
ATOM 713 C C . SER A 1 89 ? 3.683 -3.169 -29.447 1.00 91.62 89 SER A C 1
ATOM 715 O O . SER A 1 89 ? 2.582 -3.419 -28.966 1.00 91.62 89 SER A O 1
ATOM 717 N N . CYS A 1 90 ? 4.752 -3.928 -29.187 1.00 92.88 90 CYS A N 1
ATOM 718 C CA . CYS A 1 90 ? 4.695 -5.111 -28.325 1.00 92.88 90 CYS A CA 1
ATOM 719 C C . CYS A 1 90 ? 5.439 -4.929 -27.001 1.00 92.88 90 CYS A C 1
ATOM 721 O O . CYS A 1 90 ? 5.011 -5.467 -25.981 1.00 92.88 90 CYS A O 1
ATOM 723 N N . HIS A 1 91 ? 6.563 -4.210 -27.018 1.00 94.06 91 HIS A N 1
ATOM 724 C CA . HIS A 1 91 ? 7.457 -4.112 -25.867 1.00 94.06 91 HIS A CA 1
ATOM 725 C C . HIS A 1 91 ? 7.228 -2.867 -25.013 1.00 94.06 91 HIS A C 1
ATOM 727 O O . HIS A 1 91 ? 7.675 -2.835 -23.868 1.00 94.06 91 HIS A O 1
ATOM 733 N N . MET A 1 92 ? 6.537 -1.860 -25.549 1.00 93.12 92 MET A N 1
ATOM 734 C CA . MET A 1 92 ? 6.226 -0.611 -24.857 1.00 93.12 92 MET A CA 1
ATOM 735 C C . MET A 1 92 ? 4.779 -0.188 -25.146 1.00 93.12 92 MET A C 1
ATOM 737 O O . MET A 1 92 ? 4.564 0.888 -25.711 1.00 93.12 92 MET A O 1
ATOM 741 N N . PRO A 1 93 ? 3.772 -1.027 -24.834 1.00 88.88 93 PRO A N 1
ATOM 742 C CA . PRO A 1 93 ? 2.384 -0.700 -25.139 1.00 88.88 93 PRO A CA 1
ATOM 743 C C . PRO A 1 93 ? 2.018 0.678 -24.572 1.00 88.88 93 PRO A C 1
ATOM 745 O O . PRO A 1 93 ? 2.408 1.037 -23.457 1.00 88.88 93 PRO A O 1
ATOM 748 N N . GLY A 1 94 ? 1.335 1.476 -25.391 1.00 86.88 94 GLY A N 1
ATOM 749 C CA . GLY A 1 94 ? 0.949 2.839 -25.049 1.00 86.88 94 GLY A CA 1
ATOM 750 C C . GLY A 1 94 ? -0.446 2.911 -24.441 1.00 86.88 94 GLY A C 1
ATOM 751 O O . GLY A 1 94 ? -1.339 2.161 -24.837 1.00 86.88 94 GLY A O 1
ATOM 752 N N . LYS A 1 95 ? -0.650 3.848 -23.514 1.00 85.62 95 LYS A N 1
ATOM 753 C CA . LYS A 1 95 ? -1.959 4.187 -22.949 1.00 85.62 95 LYS A CA 1
ATOM 754 C C . LYS A 1 95 ? -2.210 5.687 -23.073 1.00 85.62 95 LYS A C 1
ATOM 756 O O . LYS A 1 95 ? -1.303 6.486 -22.855 1.00 85.62 95 LYS A O 1
ATOM 761 N N . ILE A 1 96 ? -3.430 6.057 -23.464 1.00 86.31 96 ILE A N 1
ATOM 762 C CA . ILE A 1 96 ? -3.849 7.460 -23.548 1.00 86.31 96 ILE A CA 1
ATOM 763 C C . ILE A 1 96 ? -4.315 7.908 -22.165 1.00 86.31 96 ILE A C 1
ATOM 765 O O . ILE A 1 96 ? -5.246 7.334 -21.599 1.00 86.31 96 ILE A O 1
ATOM 769 N N . TYR A 1 97 ? -3.683 8.957 -21.661 1.00 82.69 97 TYR A N 1
ATOM 770 C CA . TYR A 1 97 ? -4.020 9.643 -20.425 1.00 82.69 97 TYR A CA 1
ATOM 771 C C . TYR A 1 97 ? -4.669 10.988 -20.734 1.00 82.69 97 TYR A C 1
ATOM 773 O O . TYR A 1 97 ? -4.387 11.604 -21.761 1.00 82.69 97 TYR A O 1
ATOM 781 N N . MET A 1 98 ? -5.592 11.421 -19.871 1.00 82.19 98 MET A N 1
ATOM 782 C CA . MET A 1 98 ? -6.314 12.698 -20.008 1.00 82.19 98 MET A CA 1
ATOM 783 C C . MET A 1 98 ? -6.974 12.914 -21.387 1.00 82.19 98 MET A C 1
ATOM 785 O O . MET A 1 98 ? -7.228 14.039 -21.807 1.00 82.19 98 MET A O 1
ATOM 789 N N . GLY A 1 99 ? -7.258 11.822 -22.106 1.00 83.69 99 GLY A N 1
ATOM 790 C CA . GLY A 1 99 ? -7.862 11.823 -23.438 1.00 83.69 99 GLY A CA 1
ATOM 791 C C . GLY A 1 99 ? -6.936 12.216 -24.596 1.00 83.69 99 GLY A C 1
ATOM 792 O O . GLY A 1 99 ? -7.338 12.044 -25.744 1.00 83.69 99 GLY A O 1
ATOM 793 N N . ASN A 1 100 ? -5.719 12.709 -24.344 1.00 86.19 100 ASN A N 1
ATOM 794 C CA . ASN A 1 100 ? -4.843 13.235 -25.400 1.00 86.19 100 ASN A CA 1
ATOM 795 C C . ASN A 1 100 ? -3.336 12.973 -25.220 1.00 86.19 100 ASN A C 1
ATOM 797 O O . ASN A 1 100 ? -2.573 13.276 -26.136 1.00 86.19 100 ASN A O 1
ATOM 801 N N . ASP A 1 101 ? -2.896 12.403 -24.098 1.00 84.81 101 ASP A N 1
ATOM 802 C CA . ASP A 1 101 ? -1.479 12.185 -23.794 1.00 84.81 101 ASP A CA 1
ATOM 803 C C . ASP A 1 101 ? -1.129 10.691 -23.873 1.00 84.81 101 ASP A C 1
ATOM 805 O O . ASP A 1 101 ? -1.390 9.921 -22.946 1.00 84.81 101 ASP A O 1
ATOM 809 N N . LEU A 1 102 ? -0.581 10.249 -25.010 1.00 87.00 102 LEU A N 1
ATOM 810 C CA . LEU A 1 102 ? -0.136 8.866 -25.194 1.00 87.00 102 LEU A CA 1
ATOM 811 C C . LEU A 1 102 ? 1.201 8.642 -24.484 1.00 87.00 102 LEU A C 1
ATOM 813 O O . LEU A 1 102 ? 2.235 9.162 -24.903 1.00 87.00 102 LEU A O 1
ATOM 817 N N . ARG A 1 103 ? 1.201 7.777 -23.470 1.00 87.56 103 ARG A N 1
ATOM 818 C CA . ARG A 1 103 ? 2.411 7.387 -22.744 1.00 87.56 103 ARG A CA 1
ATOM 819 C C . ARG A 1 103 ? 2.712 5.914 -22.963 1.00 87.56 103 ARG A C 1
ATOM 821 O O . ARG A 1 103 ? 1.843 5.062 -22.799 1.00 87.56 103 ARG A O 1
ATOM 828 N N . HIS A 1 104 ? 3.956 5.621 -23.321 1.00 89.56 104 HIS A N 1
ATOM 829 C CA . HIS A 1 104 ? 4.446 4.260 -23.519 1.00 89.56 104 HIS A CA 1
ATOM 830 C C . HIS A 1 104 ? 5.003 3.667 -22.222 1.00 89.56 104 HIS A C 1
ATOM 832 O O . HIS A 1 104 ? 5.705 4.351 -21.475 1.00 89.56 104 HIS A O 1
ATOM 838 N N . ASP A 1 105 ? 4.744 2.383 -21.975 1.00 90.81 105 ASP A N 1
ATOM 839 C CA . ASP A 1 105 ? 5.361 1.643 -20.872 1.00 90.81 105 ASP A CA 1
ATOM 840 C C . ASP A 1 105 ? 6.872 1.450 -21.126 1.00 90.81 105 ASP A C 1
ATOM 842 O O . ASP A 1 105 ? 7.286 0.767 -22.064 1.00 90.81 105 ASP A O 1
ATOM 846 N N . HIS A 1 106 ? 7.716 2.044 -20.279 1.00 93.50 106 HIS A N 1
ATOM 847 C CA . HIS A 1 106 ? 9.178 1.992 -20.392 1.00 93.50 106 HIS A CA 1
ATOM 848 C C . HIS A 1 106 ? 9.809 0.814 -19.640 1.00 93.50 106 HIS A C 1
ATOM 850 O O . HIS A 1 106 ? 11.019 0.793 -19.419 1.00 93.50 106 HIS A O 1
ATOM 856 N N . SER A 1 107 ? 9.035 -0.199 -19.255 1.00 91.81 107 SER A N 1
ATOM 857 C CA . SER A 1 107 ? 9.598 -1.441 -18.714 1.00 91.81 107 SER A CA 1
ATOM 858 C C . SER A 1 107 ? 10.178 -2.367 -19.801 1.00 91.81 107 SER A C 1
ATOM 860 O O . SER A 1 107 ? 10.944 -3.277 -19.471 1.00 91.81 107 SER A O 1
ATOM 862 N N . PHE A 1 108 ? 9.910 -2.091 -21.091 1.00 92.25 108 PHE A N 1
ATOM 863 C CA . PHE A 1 108 ? 10.433 -2.813 -22.270 1.00 92.25 108 PHE A CA 1
ATOM 864 C C . PHE A 1 108 ? 10.189 -4.330 -22.199 1.00 92.25 108 PHE A C 1
ATOM 866 O O . PHE A 1 108 ? 11.104 -5.154 -22.323 1.00 92.25 108 PHE A O 1
ATOM 873 N N . ARG A 1 109 ? 8.944 -4.710 -21.920 1.00 88.56 109 ARG A N 1
ATOM 874 C CA . ARG A 1 109 ? 8.573 -6.070 -21.509 1.00 88.56 109 ARG A CA 1
ATOM 875 C C . ARG A 1 109 ? 8.559 -7.003 -22.696 1.00 88.56 109 ARG A C 1
ATOM 877 O O . ARG A 1 109 ? 8.098 -6.645 -23.771 1.00 88.56 109 ARG A O 1
ATOM 884 N N . VAL A 1 110 ? 8.961 -8.252 -22.502 1.00 92.00 110 VAL A N 1
ATOM 885 C CA . VAL A 1 110 ? 8.596 -9.295 -23.466 1.00 92.00 110 VAL A CA 1
ATOM 886 C C . VAL A 1 110 ? 7.118 -9.637 -23.237 1.00 92.00 110 VAL A C 1
ATOM 888 O O . VAL A 1 110 ? 6.773 -9.888 -22.083 1.00 92.00 110 VAL A O 1
ATOM 891 N N . PRO A 1 111 ? 6.256 -9.687 -24.272 1.00 91.94 111 PRO A N 1
ATOM 892 C CA . PRO A 1 111 ? 4.847 -10.034 -24.097 1.00 91.94 111 PRO A CA 1
ATOM 893 C C . PRO A 1 111 ? 4.647 -11.336 -23.303 1.00 91.94 111 PRO A C 1
ATOM 895 O O . PRO A 1 111 ? 5.304 -12.352 -23.573 1.00 91.94 111 PRO A O 1
ATOM 898 N N . ARG A 1 112 ? 3.743 -11.283 -22.316 1.00 93.06 112 ARG A N 1
ATOM 899 C CA . ARG A 1 112 ? 3.366 -12.392 -21.421 1.00 93.06 112 ARG A CA 1
ATOM 900 C C . ARG A 1 112 ? 1.839 -12.623 -21.400 1.00 93.06 112 ARG A C 1
ATOM 902 O O . ARG A 1 112 ? 1.226 -12.507 -20.341 1.00 93.06 112 ARG A O 1
ATOM 909 N N . PRO A 1 113 ? 1.186 -12.931 -22.540 1.00 94.69 113 PRO A N 1
ATOM 910 C CA . PRO A 1 113 ? -0.242 -13.279 -22.541 1.00 94.69 113 PRO A CA 1
ATOM 911 C C . PRO A 1 113 ? -0.562 -14.520 -21.689 1.00 94.69 113 PRO A C 1
ATOM 913 O O . PRO A 1 113 ? -1.702 -14.694 -21.275 1.00 94.69 113 PRO A O 1
ATOM 916 N N . ASP A 1 114 ? 0.430 -15.359 -21.377 1.00 94.69 114 ASP A N 1
ATOM 917 C CA . ASP A 1 114 ? 0.310 -16.443 -20.401 1.00 94.69 114 ASP A CA 1
ATOM 918 C C . ASP A 1 114 ? -0.051 -15.930 -18.994 1.00 94.69 114 ASP A C 1
ATOM 920 O O . ASP A 1 114 ? -0.921 -16.504 -18.344 1.00 94.69 114 ASP A O 1
ATOM 924 N N . LEU A 1 115 ? 0.513 -14.797 -18.557 1.00 94.06 115 LEU A N 1
ATOM 925 C CA . LEU A 1 115 ? 0.110 -14.156 -17.298 1.00 94.06 115 LEU A CA 1
ATOM 926 C C . LEU A 1 115 ? -1.312 -13.591 -17.380 1.00 94.06 115 LEU A C 1
ATOM 928 O O . LEU A 1 115 ? -2.054 -13.657 -16.403 1.00 94.06 115 LEU A O 1
ATOM 932 N N . SER A 1 116 ? -1.728 -13.105 -18.552 1.00 94.44 116 SER A N 1
ATOM 933 C CA . SER A 1 116 ? -3.106 -12.661 -18.779 1.00 94.44 116 SER A CA 1
ATOM 934 C C . SER A 1 116 ? -4.119 -13.801 -18.690 1.00 94.44 116 SER A C 1
ATOM 936 O O . SER A 1 116 ? -5.246 -13.573 -18.260 1.00 94.44 116 SER A O 1
ATOM 938 N N . VAL A 1 117 ? -3.740 -15.024 -19.081 1.00 94.62 117 VAL A N 1
ATOM 939 C CA . VAL A 1 117 ? -4.580 -16.220 -18.899 1.00 94.62 117 VAL A CA 1
ATOM 940 C C . VAL A 1 117 ? -4.716 -16.561 -17.418 1.00 94.62 117 VAL A C 1
ATOM 942 O O . VAL A 1 117 ? -5.831 -16.774 -16.953 1.00 94.62 117 VAL A O 1
ATOM 945 N N . SER A 1 118 ? -3.606 -16.592 -16.680 1.00 93.12 118 SER A N 1
ATOM 946 C CA . SER A 1 118 ? -3.605 -17.012 -15.273 1.00 93.12 118 SER A CA 1
ATOM 947 C C . SER A 1 118 ? -4.203 -15.973 -14.324 1.00 93.12 118 SER A C 1
ATOM 949 O O . SER A 1 118 ? -4.806 -16.332 -13.316 1.00 93.12 118 SER A O 1
ATOM 951 N N . TYR A 1 119 ? -4.013 -14.686 -14.621 1.00 91.69 119 TYR A N 1
ATOM 952 C CA . TYR A 1 119 ? -4.226 -13.606 -13.653 1.00 91.69 119 TYR A CA 1
ATOM 953 C C . TYR A 1 119 ? -5.034 -12.422 -14.190 1.00 91.69 119 TYR A C 1
ATOM 955 O O . TYR A 1 119 ? -5.268 -11.468 -13.452 1.00 91.69 119 TYR A O 1
ATOM 963 N N . GLY A 1 120 ? -5.447 -12.445 -15.460 1.00 91.12 120 GLY A N 1
ATOM 964 C CA . GLY A 1 120 ? -6.236 -11.360 -16.050 1.00 91.12 120 GLY A CA 1
ATOM 965 C C . GLY A 1 120 ? -5.474 -10.040 -16.225 1.00 91.12 120 GLY A C 1
ATOM 966 O O . GLY A 1 120 ? -6.098 -8.995 -16.392 1.00 91.12 120 GLY A O 1
ATOM 967 N N . THR A 1 121 ? -4.138 -10.057 -16.187 1.00 92.19 121 THR A N 1
ATOM 968 C CA . THR A 1 121 ? -3.314 -8.865 -16.441 1.00 92.19 121 THR A CA 1
ATOM 969 C C . THR A 1 121 ? -3.406 -8.433 -17.909 1.00 92.19 121 THR A C 1
ATOM 971 O O . THR A 1 121 ? -3.660 -9.270 -18.781 1.00 92.19 121 THR A O 1
ATOM 974 N N . PRO A 1 122 ? -3.194 -7.148 -18.239 1.00 91.44 122 PRO A N 1
ATOM 975 C CA . PRO A 1 122 ? -3.187 -6.706 -19.631 1.00 91.44 122 PRO A CA 1
ATOM 976 C C . PRO A 1 122 ? -1.996 -7.292 -20.399 1.00 91.44 122 PRO A C 1
ATOM 978 O O . PRO A 1 122 ? -0.980 -7.675 -19.820 1.00 91.44 122 PRO A O 1
ATOM 981 N N . ASN A 1 123 ? -2.104 -7.353 -21.724 1.00 91.88 123 ASN A N 1
ATOM 982 C CA . ASN A 1 123 ? -0.985 -7.681 -22.600 1.00 91.88 123 ASN A CA 1
ATOM 983 C C . ASN A 1 123 ? -1.092 -6.898 -23.911 1.00 91.88 123 ASN A C 1
ATOM 985 O O . ASN A 1 123 ? -2.183 -6.547 -24.345 1.00 91.88 123 ASN A O 1
ATOM 989 N N . ALA A 1 124 ? 0.046 -6.666 -24.564 1.00 92.44 124 ALA A N 1
ATOM 990 C CA . ALA A 1 124 ? 0.089 -5.890 -25.801 1.00 92.44 124 ALA A CA 1
ATOM 991 C C . ALA A 1 124 ? -0.721 -6.523 -26.951 1.00 92.44 124 ALA A C 1
ATOM 993 O O . ALA A 1 124 ? -1.229 -5.814 -27.814 1.00 92.44 124 ALA A O 1
ATOM 994 N N . CYS A 1 125 ? -0.867 -7.853 -26.976 1.00 93.06 125 CYS A N 1
ATOM 995 C CA . CYS A 1 125 ? -1.570 -8.541 -28.057 1.00 93.06 125 CYS A CA 1
ATOM 996 C C . CYS A 1 125 ? -3.082 -8.273 -28.012 1.00 93.06 125 CYS A C 1
ATOM 998 O O . CYS A 1 125 ? -3.694 -8.055 -29.058 1.00 93.06 125 CYS A O 1
ATOM 1000 N N . SER A 1 126 ? -3.688 -8.259 -26.820 1.00 91.56 126 SER A N 1
ATOM 1001 C CA . SER A 1 126 ? -5.128 -8.024 -26.660 1.00 91.56 126 SER A CA 1
ATOM 1002 C C . SER A 1 126 ? -5.537 -6.579 -26.952 1.00 91.56 126 SER A C 1
ATOM 1004 O O . SER A 1 126 ? -6.690 -6.344 -27.302 1.00 91.56 126 SER A O 1
ATOM 1006 N N . SER A 1 127 ? -4.600 -5.624 -26.915 1.00 86.88 127 SER A N 1
ATOM 1007 C CA . SER A 1 127 ? -4.849 -4.235 -27.326 1.00 86.88 127 SER A CA 1
ATOM 1008 C C . SER A 1 127 ? -5.194 -4.094 -28.814 1.00 86.88 127 SER A C 1
ATOM 1010 O O . SER A 1 127 ? -5.913 -3.169 -29.181 1.00 86.88 127 SER A O 1
ATOM 1012 N N . CYS A 1 128 ? -4.707 -4.998 -29.672 1.00 89.94 128 CYS A N 1
ATOM 1013 C CA . CYS A 1 128 ? -5.026 -5.013 -31.107 1.00 89.94 128 CYS A CA 1
ATOM 1014 C C . CYS A 1 128 ? -5.964 -6.164 -31.505 1.00 89.94 128 CYS A C 1
ATOM 1016 O O . CYS A 1 128 ? -6.644 -6.079 -32.524 1.00 89.94 128 CYS A O 1
ATOM 1018 N N . HIS A 1 129 ? -6.005 -7.245 -30.722 1.00 92.75 129 HIS A N 1
ATOM 1019 C CA . HIS A 1 129 ? -6.842 -8.420 -30.966 1.00 92.75 129 HIS A CA 1
ATOM 1020 C C . HIS A 1 129 ? -7.972 -8.534 -29.936 1.00 92.75 129 HIS A C 1
ATOM 1022 O O . HIS A 1 129 ? -8.037 -9.514 -29.195 1.00 92.75 129 HIS A O 1
ATOM 1028 N N . THR A 1 130 ? -8.871 -7.550 -29.915 1.00 91.69 130 THR A N 1
ATOM 1029 C CA . THR A 1 130 ? -9.977 -7.456 -28.942 1.00 91.69 130 THR A CA 1
ATOM 1030 C C . THR A 1 130 ? -10.932 -8.648 -28.987 1.00 91.69 130 THR A C 1
ATOM 1032 O O . THR A 1 130 ? -11.452 -9.060 -27.957 1.00 91.69 130 THR A O 1
ATOM 1035 N N . GLU A 1 131 ? -11.097 -9.255 -30.163 1.00 94.94 131 GLU A N 1
ATOM 1036 C CA . GLU A 1 131 ? -12.003 -10.392 -30.382 1.00 94.94 131 GLU A CA 1
ATOM 1037 C C . GLU A 1 131 ? -11.380 -11.755 -30.041 1.00 94.94 131 GLU A C 1
ATOM 1039 O O . GLU A 1 131 ? -12.028 -12.794 -30.171 1.00 94.94 131 GLU A O 1
ATOM 1044 N N . LYS A 1 132 ? -10.097 -11.795 -29.656 1.00 95.75 132 LYS A N 1
ATOM 1045 C CA . LYS A 1 132 ? -9.399 -13.046 -29.337 1.00 95.75 132 LYS A CA 1
ATOM 1046 C C . LYS A 1 132 ? -9.239 -13.198 -27.834 1.00 95.75 132 LYS A C 1
ATOM 1048 O O . LYS A 1 132 ? -8.804 -12.282 -27.145 1.00 95.75 132 LYS A O 1
ATOM 1053 N N . SER A 1 133 ? -9.505 -14.402 -27.333 1.00 96.56 133 SER A N 1
ATOM 1054 C CA . SER A 1 133 ? -9.254 -14.712 -25.929 1.00 96.56 133 SER A CA 1
ATOM 1055 C C . SER A 1 133 ? -7.755 -14.751 -25.617 1.00 96.56 133 SER A C 1
ATOM 1057 O O . SER A 1 133 ? -6.926 -15.090 -26.470 1.00 96.56 133 SER A O 1
ATOM 1059 N N . ASN A 1 134 ? -7.397 -14.477 -24.359 1.00 95.88 134 ASN A N 1
ATOM 1060 C CA . ASN A 1 134 ? -6.010 -14.560 -23.897 1.00 95.88 134 ASN A CA 1
ATOM 1061 C C . ASN A 1 134 ? -5.408 -15.958 -24.118 1.00 95.88 134 ASN A C 1
ATOM 1063 O O . ASN A 1 134 ? -4.218 -16.060 -24.397 1.00 95.88 134 ASN A O 1
ATOM 1067 N N . GLN A 1 135 ? -6.214 -17.026 -24.072 1.00 96.69 135 GLN A N 1
ATOM 1068 C CA . GLN A 1 135 ? -5.761 -18.393 -24.352 1.00 96.69 135 GLN A CA 1
ATOM 1069 C C . GLN A 1 135 ? -5.269 -18.537 -25.795 1.00 96.69 135 GLN A C 1
ATOM 1071 O O . GLN A 1 135 ? -4.218 -19.131 -26.031 1.00 96.69 135 GLN A O 1
ATOM 1076 N N . VAL A 1 136 ? -5.988 -17.955 -26.760 1.00 97.50 136 VAL A N 1
ATOM 1077 C CA . VAL A 1 136 ? -5.586 -17.972 -28.175 1.00 97.50 136 VAL A CA 1
ATOM 1078 C C . VAL A 1 136 ? -4.293 -17.180 -28.372 1.00 97.50 136 VAL A C 1
ATOM 1080 O O . VAL A 1 136 ? -3.391 -17.630 -29.080 1.00 97.50 136 VAL A O 1
ATOM 1083 N N . LEU A 1 137 ? -4.176 -16.021 -27.721 1.00 96.25 137 LEU A N 1
ATOM 1084 C CA . LEU A 1 137 ? -2.982 -15.175 -27.796 1.00 96.25 137 LEU A CA 1
ATOM 1085 C C . LEU A 1 137 ? -1.762 -15.853 -27.148 1.00 96.25 137 LEU A C 1
ATOM 1087 O O . LEU A 1 137 ? -0.675 -15.860 -27.728 1.00 96.25 137 LEU A O 1
ATOM 1091 N N . ALA A 1 138 ? -1.942 -16.489 -25.989 1.00 96.12 138 ALA A N 1
ATOM 1092 C CA . ALA A 1 138 ? -0.902 -17.258 -25.314 1.00 96.12 138 ALA A CA 1
ATOM 1093 C C . ALA A 1 138 ? -0.452 -18.469 -26.140 1.00 96.12 138 ALA A C 1
ATOM 1095 O O . ALA A 1 138 ? 0.749 -18.694 -26.287 1.00 96.12 138 ALA A O 1
ATOM 1096 N N . ALA A 1 139 ? -1.391 -19.198 -26.753 1.00 96.94 139 ALA A N 1
ATOM 1097 C CA . ALA A 1 139 ? -1.081 -20.318 -27.637 1.00 96.94 139 ALA A CA 1
ATOM 1098 C C . ALA A 1 139 ? -0.276 -19.881 -28.874 1.00 96.94 139 ALA A C 1
ATOM 1100 O O . ALA A 1 139 ? 0.650 -20.582 -29.284 1.00 96.94 139 ALA A O 1
ATOM 1101 N N . ALA A 1 140 ? -0.572 -18.707 -29.445 1.00 96.06 140 ALA A N 1
ATOM 1102 C CA . ALA A 1 140 ? 0.206 -18.153 -30.552 1.00 96.06 140 ALA A CA 1
ATOM 1103 C C . ALA A 1 140 ? 1.657 -17.856 -30.136 1.00 96.06 140 ALA A C 1
ATOM 1105 O O . ALA A 1 140 ? 2.592 -18.307 -30.798 1.00 96.06 140 ALA A O 1
ATOM 1106 N N . VAL A 1 141 ? 1.857 -17.185 -28.995 1.00 95.19 141 VAL A N 1
ATOM 1107 C CA . VAL A 1 141 ? 3.203 -16.907 -28.461 1.00 95.19 141 VAL A CA 1
ATOM 1108 C C . VAL A 1 141 ? 3.955 -18.199 -28.130 1.00 95.19 141 VAL A C 1
ATOM 1110 O O . VAL A 1 141 ? 5.145 -18.299 -28.434 1.00 95.19 141 VAL A O 1
ATOM 1113 N N . ALA A 1 142 ? 3.277 -19.203 -27.569 1.00 95.75 142 ALA A N 1
ATOM 1114 C CA . ALA A 1 142 ? 3.867 -20.508 -27.285 1.00 95.75 142 ALA A CA 1
ATOM 1115 C C . ALA A 1 142 ? 4.281 -21.254 -28.563 1.00 95.75 142 ALA A C 1
ATOM 1117 O O . ALA A 1 142 ? 5.343 -21.872 -28.601 1.00 95.75 142 ALA A O 1
ATOM 1118 N N . LYS A 1 143 ? 3.491 -21.155 -29.638 1.00 96.25 143 LYS A N 1
ATOM 1119 C CA . LYS A 1 143 ? 3.841 -21.718 -30.950 1.00 96.25 143 LYS A CA 1
ATOM 1120 C C . LYS A 1 143 ? 5.100 -21.070 -31.534 1.00 96.25 143 LYS A C 1
ATOM 1122 O O . LYS A 1 143 ? 5.904 -21.758 -32.152 1.00 96.25 143 LYS A O 1
ATOM 1127 N N . TRP A 1 144 ? 5.266 -19.761 -31.354 1.00 94.69 144 TRP A N 1
ATOM 1128 C CA . TRP A 1 144 ? 6.401 -19.011 -31.899 1.00 94.69 144 TRP A CA 1
ATOM 1129 C C . TRP A 1 144 ? 7.693 -19.178 -31.100 1.00 94.69 144 TRP A C 1
ATOM 1131 O O . TRP A 1 144 ? 8.771 -19.266 -31.681 1.00 94.69 144 TRP A O 1
ATOM 1141 N N . TYR A 1 145 ? 7.589 -19.197 -29.771 1.00 92.50 145 TYR A N 1
ATOM 1142 C CA . TYR A 1 145 ? 8.739 -19.075 -28.871 1.00 92.50 145 TYR A CA 1
ATOM 1143 C C . TYR A 1 145 ? 8.921 -20.260 -27.918 1.00 92.50 145 TYR A C 1
ATOM 1145 O O . TYR A 1 145 ? 9.842 -20.246 -27.101 1.00 92.50 145 TYR A O 1
ATOM 1153 N N . GLY A 1 146 ? 8.064 -21.274 -28.019 1.00 93.25 146 GLY A N 1
ATOM 1154 C CA . GLY A 1 146 ? 8.003 -22.405 -27.102 1.00 93.25 146 GLY A CA 1
ATOM 1155 C C . GLY A 1 146 ? 7.077 -22.156 -25.900 1.00 93.25 146 GLY A C 1
ATOM 1156 O O . GLY A 1 146 ? 6.775 -21.007 -25.563 1.00 93.25 146 GLY A O 1
ATOM 1157 N N . PRO A 1 147 ? 6.622 -23.234 -25.234 1.00 88.69 147 PRO A N 1
ATOM 1158 C CA . PRO A 1 147 ? 5.659 -23.155 -24.134 1.00 88.69 147 PRO A CA 1
ATOM 1159 C C . PRO A 1 147 ? 6.272 -22.632 -22.827 1.00 88.69 147 PRO A C 1
ATOM 1161 O O . PRO A 1 147 ? 5.574 -22.038 -22.012 1.00 88.69 147 PRO A O 1
ATOM 1164 N N . ALA A 1 148 ? 7.577 -22.832 -22.621 1.00 89.25 148 ALA A N 1
ATOM 1165 C CA . ALA A 1 148 ? 8.270 -22.381 -21.421 1.00 89.25 148 ALA A CA 1
ATOM 1166 C C . ALA A 1 148 ? 8.696 -20.913 -21.551 1.00 89.25 148 ALA A C 1
ATOM 1168 O O . ALA A 1 148 ? 9.340 -20.512 -22.525 1.00 89.25 148 ALA A O 1
ATOM 1169 N N . ARG A 1 149 ? 8.381 -20.106 -20.536 1.00 89.25 149 ARG A N 1
ATOM 1170 C CA . ARG A 1 149 ? 8.803 -18.704 -20.447 1.00 89.25 149 ARG A CA 1
ATOM 1171 C C . ARG A 1 149 ? 9.913 -18.559 -19.418 1.00 89.25 149 ARG A C 1
ATOM 1173 O O . ARG A 1 149 ? 9.939 -19.249 -18.404 1.00 89.25 149 ARG A O 1
ATOM 1180 N N . LYS A 1 150 ? 10.854 -17.653 -19.691 1.00 90.25 150 LYS A N 1
ATOM 1181 C CA . LYS A 1 150 ? 11.872 -17.283 -18.703 1.00 90.25 150 LYS A CA 1
ATOM 1182 C C . LYS A 1 150 ? 11.199 -16.580 -17.531 1.00 90.25 150 LYS A C 1
ATOM 1184 O O . LYS A 1 150 ? 10.286 -15.786 -17.751 1.00 90.25 150 LYS A O 1
ATOM 1189 N N . TYR A 1 151 ? 11.731 -16.829 -16.340 1.00 92.31 151 TYR A N 1
ATOM 1190 C CA . TYR A 1 151 ? 11.320 -16.150 -15.121 1.00 92.31 151 TYR A CA 1
ATOM 1191 C C . TYR A 1 151 ? 11.292 -14.626 -15.296 1.00 92.31 151 TYR A C 1
ATOM 1193 O O . TYR A 1 151 ? 12.202 -14.026 -15.888 1.00 92.31 151 TYR A O 1
ATOM 1201 N N . HIS A 1 152 ? 10.247 -14.016 -14.756 1.00 93.31 152 HIS A N 1
ATOM 1202 C CA . HIS A 1 152 ? 10.091 -12.584 -14.609 1.00 93.31 152 HIS A CA 1
ATOM 1203 C C . HIS A 1 152 ? 9.579 -12.285 -13.197 1.00 93.31 152 HIS A C 1
ATOM 1205 O O . HIS A 1 152 ? 8.806 -13.060 -12.649 1.00 93.31 152 HIS A O 1
ATOM 1211 N N . PHE A 1 153 ? 9.929 -11.131 -12.620 1.00 95.75 153 PHE A N 1
ATOM 1212 C CA . PHE A 1 153 ? 9.486 -10.783 -11.261 1.00 95.75 153 PHE A CA 1
ATOM 1213 C C . PHE A 1 153 ? 7.955 -10.793 -11.101 1.00 95.75 153 PHE A C 1
ATOM 1215 O O . PHE A 1 153 ? 7.453 -10.982 -10.003 1.00 95.75 153 PHE A O 1
ATOM 1222 N N . ALA A 1 154 ? 7.204 -10.604 -12.193 1.00 95.62 154 ALA A N 1
ATOM 1223 C CA . ALA A 1 154 ? 5.741 -10.679 -12.199 1.00 95.62 154 ALA A CA 1
ATOM 1224 C C . ALA A 1 154 ? 5.206 -12.052 -11.763 1.00 95.62 154 ALA A C 1
ATOM 1226 O O . ALA A 1 154 ? 4.109 -12.118 -11.217 1.00 95.62 154 ALA A O 1
ATOM 1227 N N . ASP A 1 155 ? 5.977 -13.122 -11.981 1.00 95.25 155 ASP A N 1
ATOM 1228 C CA . ASP A 1 155 ? 5.609 -14.479 -11.576 1.00 95.25 155 ASP A CA 1
ATOM 1229 C C . ASP A 1 155 ? 5.515 -14.612 -10.035 1.00 95.25 155 ASP A C 1
ATOM 1231 O O . ASP A 1 155 ? 4.760 -15.450 -9.557 1.00 95.25 155 ASP A O 1
ATOM 1235 N N . ASP A 1 156 ? 6.204 -13.753 -9.265 1.00 97.62 156 ASP A N 1
ATOM 1236 C CA . ASP A 1 156 ? 6.091 -13.671 -7.797 1.00 97.62 156 ASP A CA 1
ATOM 1237 C C . ASP A 1 156 ? 5.355 -12.396 -7.319 1.00 97.62 156 ASP A C 1
ATOM 1239 O O . ASP A 1 156 ? 4.681 -12.413 -6.293 1.00 97.62 156 ASP A O 1
ATOM 1243 N N . LEU A 1 157 ? 5.428 -11.279 -8.054 1.00 97.69 157 LEU A N 1
ATOM 1244 C CA . LEU A 1 157 ? 4.801 -10.015 -7.638 1.00 97.69 157 LEU A CA 1
ATOM 1245 C C . LEU A 1 157 ? 3.272 -10.107 -7.643 1.00 97.69 157 LEU A C 1
ATOM 1247 O O . LEU A 1 157 ? 2.632 -9.602 -6.725 1.00 97.69 157 LEU A O 1
ATOM 1251 N N . ILE A 1 158 ? 2.694 -10.765 -8.655 1.00 97.00 158 ILE A N 1
ATOM 1252 C CA . ILE A 1 158 ? 1.243 -10.941 -8.754 1.00 97.00 158 ILE A CA 1
ATOM 1253 C C . ILE A 1 158 ? 0.708 -11.725 -7.547 1.00 97.00 158 ILE A C 1
ATOM 1255 O O . ILE A 1 158 ? -0.150 -11.171 -6.858 1.00 97.00 158 ILE A O 1
ATOM 1259 N N . PRO A 1 159 ? 1.168 -12.964 -7.256 1.00 96.62 159 PRO A N 1
ATOM 1260 C CA . PRO A 1 159 ? 0.691 -13.684 -6.080 1.00 96.62 159 PRO A CA 1
ATOM 1261 C C . PRO A 1 159 ? 1.039 -12.952 -4.778 1.00 96.62 159 PRO A C 1
ATOM 1263 O O . PRO A 1 159 ? 0.155 -12.796 -3.950 1.00 96.62 159 PRO A O 1
ATOM 1266 N N . GLY A 1 160 ? 2.243 -12.381 -4.637 1.00 96.44 160 GLY A N 1
ATOM 1267 C CA . GLY A 1 160 ? 2.623 -11.613 -3.444 1.00 96.44 160 GLY A CA 1
ATOM 1268 C C . GLY A 1 160 ? 1.743 -10.384 -3.164 1.00 96.44 160 GLY A C 1
ATOM 1269 O O . GLY A 1 160 ? 1.521 -10.027 -2.012 1.00 96.44 160 GLY A O 1
ATOM 1270 N N . SER A 1 161 ? 1.201 -9.740 -4.203 1.00 95.94 161 SER A N 1
ATOM 1271 C CA . SER A 1 161 ? 0.315 -8.572 -4.061 1.00 95.94 161 SER A CA 1
ATOM 1272 C C . SER A 1 161 ? -1.101 -8.898 -3.569 1.00 95.94 161 SER A C 1
ATOM 1274 O O . SER A 1 161 ? -1.878 -7.977 -3.317 1.00 95.94 161 SER A O 1
ATOM 1276 N N . ARG A 1 162 ? -1.456 -10.186 -3.450 1.00 92.56 162 ARG A N 1
ATOM 1277 C CA . ARG A 1 162 ? -2.783 -10.625 -2.988 1.00 92.56 162 ARG A CA 1
ATOM 1278 C C . ARG A 1 162 ? -2.948 -10.529 -1.479 1.00 92.56 162 ARG A C 1
ATOM 1280 O O . ARG A 1 162 ? -4.084 -10.406 -1.032 1.00 92.56 162 ARG A O 1
ATOM 1287 N N . LEU A 1 163 ? -1.837 -10.551 -0.737 1.00 88.75 163 LEU A N 1
ATOM 1288 C CA . LEU A 1 163 ? -1.817 -10.548 0.728 1.00 88.75 163 LEU A CA 1
ATOM 1289 C C . LEU A 1 163 ? -2.654 -11.699 1.319 1.00 88.75 163 LEU A C 1
ATOM 1291 O O . LEU A 1 163 ? -3.411 -11.519 2.267 1.00 88.75 163 LEU A O 1
ATOM 1295 N N . ASP A 1 164 ? -2.521 -12.876 0.709 1.00 85.38 164 ASP A N 1
ATOM 1296 C CA . ASP A 1 164 ? -3.049 -14.158 1.174 1.00 85.38 164 ASP A CA 1
ATOM 1297 C C . ASP A 1 164 ? -1.954 -15.011 1.852 1.00 85.38 164 ASP A C 1
ATOM 1299 O O . ASP A 1 164 ? -0.787 -14.619 1.920 1.00 85.38 164 ASP A O 1
ATOM 1303 N N . GLU A 1 165 ? -2.320 -16.201 2.331 1.00 81.00 165 GLU A N 1
ATOM 1304 C CA . GLU A 1 165 ? -1.431 -17.143 3.038 1.00 81.00 165 GLU A CA 1
ATOM 1305 C C . GLU A 1 165 ? -0.162 -17.540 2.255 1.00 81.00 165 GLU A C 1
ATOM 1307 O O . GLU A 1 165 ? 0.850 -17.890 2.854 1.00 81.00 165 GLU A O 1
ATOM 1312 N N . ASN A 1 166 ? -0.182 -17.443 0.921 1.00 90.62 166 ASN A N 1
ATOM 1313 C CA . ASN A 1 166 ? 0.950 -17.802 0.061 1.00 90.62 166 ASN A CA 1
ATOM 1314 C C . ASN A 1 166 ? 1.804 -16.582 -0.321 1.00 90.62 166 ASN A C 1
ATOM 1316 O O . ASN A 1 166 ? 2.863 -16.714 -0.939 1.00 90.62 166 ASN A O 1
ATOM 1320 N N . SER A 1 167 ? 1.352 -15.373 0.015 1.00 95.75 167 SER A N 1
ATOM 1321 C CA . SER A 1 167 ? 1.970 -14.131 -0.448 1.00 95.75 167 SER A CA 1
ATOM 1322 C C . SER A 1 167 ? 3.359 -13.904 0.150 1.00 95.75 167 SER A C 1
ATOM 1324 O O . SER A 1 167 ? 4.245 -13.397 -0.540 1.00 95.75 167 SER A O 1
ATOM 1326 N N . GLU A 1 168 ? 3.582 -14.306 1.404 1.00 97.38 168 GLU A N 1
ATOM 1327 C CA . GLU A 1 168 ? 4.848 -14.067 2.102 1.00 97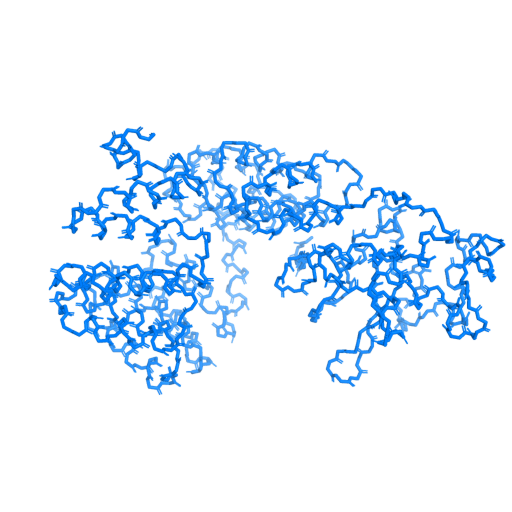.38 168 GLU A CA 1
ATOM 1328 C C . GLU A 1 168 ? 6.046 -14.709 1.384 1.00 97.38 168 GLU A C 1
ATOM 1330 O O . GLU A 1 168 ? 7.054 -14.039 1.147 1.00 97.38 168 GLU A O 1
ATOM 1335 N N . GLU A 1 169 ? 5.927 -15.977 0.972 1.00 97.94 169 GLU A N 1
ATOM 1336 C CA . GLU A 1 169 ? 7.007 -16.714 0.303 1.00 97.94 169 GLU A CA 1
ATOM 1337 C C . GLU A 1 169 ? 7.464 -15.997 -0.978 1.00 97.94 169 GLU A C 1
ATOM 1339 O O . GLU A 1 169 ? 8.661 -15.766 -1.192 1.00 97.94 169 GLU A O 1
ATOM 1344 N N . HIS A 1 170 ? 6.504 -15.573 -1.801 1.00 98.38 170 HIS A N 1
ATOM 1345 C CA . HIS A 1 170 ? 6.766 -14.851 -3.042 1.00 98.38 170 HIS A CA 1
ATOM 1346 C C . HIS A 1 170 ? 7.444 -13.493 -2.799 1.00 98.38 170 HIS A C 1
ATOM 1348 O O . HIS A 1 170 ? 8.405 -13.139 -3.490 1.00 98.38 170 HIS A O 1
ATOM 1354 N N . LEU A 1 171 ? 6.984 -12.735 -1.800 1.00 98.69 171 LEU A N 1
ATOM 1355 C CA . LEU A 1 171 ? 7.543 -11.423 -1.462 1.00 98.69 171 LEU A CA 1
ATOM 1356 C C . LEU A 1 171 ? 8.975 -11.539 -0.922 1.00 98.69 171 LEU A C 1
ATOM 1358 O O . LEU A 1 171 ? 9.867 -10.808 -1.362 1.00 98.69 171 LEU A O 1
ATOM 1362 N N . VAL A 1 172 ? 9.223 -12.496 -0.026 1.00 98.50 172 VAL A N 1
ATOM 1363 C CA . VAL A 1 172 ? 10.556 -12.770 0.532 1.00 98.50 172 VAL A CA 1
ATOM 1364 C C . VAL A 1 172 ? 11.530 -13.187 -0.572 1.00 98.50 172 VAL A C 1
ATOM 1366 O O . VAL A 1 172 ? 12.671 -12.713 -0.609 1.00 98.50 172 VAL A O 1
ATOM 1369 N N . LYS A 1 173 ? 11.081 -14.023 -1.515 1.00 98.44 173 LYS A N 1
ATOM 1370 C CA . LYS A 1 173 ? 11.873 -14.427 -2.682 1.00 98.44 173 LYS A CA 1
ATOM 1371 C C . LYS A 1 173 ? 12.268 -13.231 -3.555 1.00 98.44 173 LYS A C 1
ATOM 1373 O O . LYS A 1 173 ? 13.441 -13.110 -3.909 1.00 98.44 173 LYS A O 1
ATOM 1378 N N . LEU A 1 174 ? 11.337 -12.317 -3.847 1.00 98.38 174 LEU A N 1
ATOM 1379 C CA . LEU A 1 174 ? 11.622 -11.100 -4.623 1.00 98.38 174 LEU A CA 1
ATOM 1380 C C . LEU A 1 174 ? 12.664 -10.197 -3.954 1.00 98.38 174 LEU A C 1
ATOM 1382 O O . LEU A 1 174 ? 13.542 -9.655 -4.628 1.00 98.38 174 LEU A O 1
ATOM 1386 N N . ILE A 1 175 ? 12.574 -10.028 -2.635 1.00 98.38 175 ILE A N 1
ATOM 1387 C CA . ILE A 1 175 ? 13.497 -9.186 -1.863 1.00 98.38 175 ILE A CA 1
ATOM 1388 C C . ILE A 1 175 ? 14.919 -9.764 -1.914 1.00 98.38 175 ILE A C 1
ATOM 1390 O O . ILE A 1 175 ? 15.884 -9.033 -2.175 1.00 98.38 175 ILE A O 1
ATOM 1394 N N . LYS A 1 176 ? 15.045 -11.085 -1.739 1.00 97.06 176 LYS A N 1
ATOM 1395 C CA . LYS A 1 176 ? 16.333 -11.795 -1.704 1.00 97.06 176 LYS A CA 1
ATOM 1396 C C . LYS A 1 176 ? 16.995 -11.944 -3.083 1.00 97.06 176 LYS A C 1
ATOM 1398 O O . LYS A 1 176 ? 18.218 -12.048 -3.152 1.00 97.06 176 LYS A O 1
ATOM 1403 N N . ASP A 1 177 ? 16.246 -11.908 -4.188 1.00 95.88 177 ASP A N 1
ATOM 1404 C CA . ASP A 1 177 ? 16.813 -12.063 -5.537 1.00 95.88 177 ASP A CA 1
ATOM 1405 C C . ASP A 1 177 ? 17.538 -10.794 -6.023 1.00 95.88 177 ASP A C 1
ATOM 1407 O O . ASP A 1 177 ? 16.952 -9.732 -6.220 1.00 95.88 177 ASP A O 1
ATOM 1411 N N . ASN A 1 178 ? 18.844 -10.890 -6.275 1.00 91.31 178 ASN A N 1
ATOM 1412 C CA . ASN A 1 178 ? 19.668 -9.783 -6.774 1.00 91.31 178 ASN A CA 1
ATOM 1413 C C . ASN A 1 178 ? 19.373 -9.363 -8.224 1.00 91.31 178 ASN A C 1
ATOM 1415 O O . ASN A 1 178 ? 19.817 -8.291 -8.639 1.00 91.31 178 ASN A O 1
ATOM 1419 N N . ASN A 1 179 ? 18.639 -10.175 -8.988 1.00 91.69 179 ASN A N 1
ATOM 1420 C CA . ASN A 1 179 ? 18.241 -9.867 -10.361 1.00 91.69 179 ASN A CA 1
ATOM 1421 C C . ASN A 1 179 ? 16.939 -9.060 -10.441 1.00 91.69 179 ASN A C 1
ATOM 1423 O O . ASN A 1 179 ? 16.632 -8.502 -11.499 1.00 91.69 179 ASN A O 1
ATOM 1427 N N . VAL A 1 180 ? 16.180 -8.991 -9.345 1.00 95.88 180 VAL A N 1
ATOM 1428 C CA . VAL A 1 180 ? 14.945 -8.209 -9.270 1.00 95.88 180 VAL A CA 1
ATOM 1429 C C . VAL A 1 180 ? 15.290 -6.715 -9.182 1.00 95.88 180 VAL A C 1
ATOM 1431 O O . VAL A 1 180 ? 16.118 -6.328 -8.349 1.00 95.88 180 VAL A O 1
ATOM 1434 N N . PRO A 1 181 ? 14.675 -5.848 -10.013 1.00 96.38 181 PRO A N 1
ATOM 1435 C CA . PRO A 1 181 ? 14.902 -4.406 -9.952 1.00 96.38 181 PRO A CA 1
ATOM 1436 C C . PRO A 1 181 ? 14.572 -3.825 -8.572 1.00 96.38 181 PRO A C 1
ATOM 1438 O O . PRO A 1 181 ? 13.557 -4.189 -7.977 1.00 96.38 181 PRO A O 1
ATOM 1441 N N . SER A 1 182 ? 15.362 -2.862 -8.085 1.00 96.31 182 SER A N 1
ATOM 1442 C CA . SER A 1 182 ? 15.164 -2.276 -6.749 1.00 96.31 182 SER A CA 1
ATOM 1443 C C . SER A 1 182 ? 13.761 -1.702 -6.536 1.00 96.31 182 SER A C 1
ATOM 1445 O O . SER A 1 182 ? 13.214 -1.808 -5.445 1.00 96.31 182 SER A O 1
ATOM 1447 N N . ILE A 1 183 ? 13.141 -1.132 -7.578 1.00 96.38 183 ILE A N 1
ATOM 1448 C CA . ILE A 1 183 ? 11.774 -0.597 -7.487 1.00 96.38 183 ILE A CA 1
ATOM 1449 C C . ILE A 1 183 ? 10.736 -1.701 -7.225 1.00 96.38 183 ILE A C 1
ATOM 1451 O O . ILE A 1 183 ? 9.760 -1.475 -6.511 1.00 96.38 183 ILE A O 1
ATOM 1455 N N . ILE A 1 184 ? 10.974 -2.913 -7.737 1.00 97.81 184 ILE A N 1
ATOM 1456 C CA . ILE A 1 184 ? 10.141 -4.088 -7.467 1.00 97.81 184 ILE A CA 1
ATOM 1457 C C . ILE A 1 184 ? 10.435 -4.633 -6.072 1.00 97.81 184 ILE A C 1
ATOM 1459 O O . ILE A 1 184 ? 9.492 -4.923 -5.344 1.00 97.81 184 ILE A O 1
ATOM 1463 N N . LYS A 1 185 ? 11.702 -4.675 -5.637 1.00 98.25 185 LYS A N 1
ATOM 1464 C CA . LYS A 1 185 ? 12.035 -5.020 -4.241 1.00 98.25 185 LYS A CA 1
ATOM 1465 C C . LYS A 1 185 ? 11.350 -4.088 -3.248 1.00 98.25 185 LYS A C 1
ATOM 1467 O O . LYS A 1 185 ? 10.746 -4.546 -2.290 1.00 98.25 185 LYS A O 1
ATOM 1472 N N . ALA A 1 186 ? 11.372 -2.785 -3.515 1.00 98.19 186 ALA A N 1
ATOM 1473 C CA . ALA A 1 186 ? 10.700 -1.784 -2.695 1.00 98.19 186 ALA A CA 1
ATOM 1474 C C . ALA A 1 186 ? 9.169 -1.968 -2.674 1.00 98.19 186 ALA A C 1
ATOM 1476 O O . ALA A 1 186 ? 8.524 -1.660 -1.675 1.00 98.19 186 ALA A O 1
ATOM 1477 N N . THR A 1 187 ? 8.593 -2.491 -3.761 1.00 98.38 187 THR A N 1
ATOM 1478 C CA . THR A 1 187 ? 7.173 -2.873 -3.831 1.00 98.38 187 THR A CA 1
ATOM 1479 C C . THR A 1 187 ? 6.895 -4.127 -3.009 1.00 98.38 187 THR A C 1
ATOM 1481 O O . THR A 1 187 ? 5.921 -4.165 -2.266 1.00 98.38 187 THR A O 1
ATOM 1484 N N . ALA A 1 188 ? 7.771 -5.131 -3.088 1.00 98.69 188 ALA A N 1
ATOM 1485 C CA . ALA A 1 188 ? 7.655 -6.340 -2.286 1.00 98.69 188 ALA A CA 1
ATOM 1486 C C . ALA A 1 188 ? 7.767 -6.031 -0.784 1.00 98.69 188 ALA A C 1
ATOM 1488 O O . ALA A 1 188 ? 6.955 -6.510 -0.005 1.00 98.69 188 ALA A O 1
ATOM 1489 N N . VAL A 1 189 ? 8.700 -5.153 -0.395 1.00 98.62 189 VAL A N 1
ATOM 1490 C CA . VAL A 1 189 ? 8.828 -4.622 0.972 1.00 98.62 189 VAL A CA 1
ATOM 1491 C C . VAL A 1 189 ? 7.534 -3.947 1.435 1.00 98.62 189 VAL A C 1
ATOM 1493 O O . VAL A 1 189 ? 7.086 -4.205 2.546 1.00 98.62 189 VAL A O 1
ATOM 1496 N N . PHE A 1 190 ? 6.912 -3.126 0.582 1.00 98.31 190 PHE A N 1
ATOM 1497 C CA . PHE A 1 190 ? 5.641 -2.471 0.900 1.00 98.31 190 PHE A CA 1
ATOM 1498 C C . PHE A 1 190 ? 4.517 -3.475 1.194 1.00 98.31 190 PHE A C 1
ATOM 1500 O O . PHE A 1 190 ? 3.839 -3.328 2.205 1.00 98.31 190 PHE A O 1
ATOM 1507 N N . TYR A 1 191 ? 4.339 -4.499 0.353 1.00 98.19 191 TYR A N 1
ATOM 1508 C CA . TYR A 1 191 ? 3.325 -5.531 0.596 1.00 98.19 191 TYR A CA 1
ATOM 1509 C C . TYR A 1 191 ? 3.647 -6.387 1.822 1.00 98.19 191 TYR A C 1
ATOM 1511 O O . TYR A 1 191 ? 2.756 -6.694 2.609 1.00 98.19 191 TYR A O 1
ATOM 1519 N N . LEU A 1 192 ? 4.923 -6.725 2.021 1.00 98.06 192 LEU A N 1
ATOM 1520 C CA . LEU A 1 192 ? 5.363 -7.540 3.150 1.00 98.06 192 LEU A CA 1
ATOM 1521 C C . LEU A 1 192 ? 5.085 -6.851 4.495 1.00 98.06 192 LEU A C 1
ATOM 1523 O O . LEU A 1 192 ? 4.841 -7.530 5.483 1.00 98.06 192 LEU A O 1
ATOM 1527 N N . GLY A 1 193 ? 5.035 -5.514 4.525 1.00 96.44 193 GLY A N 1
ATOM 1528 C CA . GLY A 1 193 ? 4.625 -4.739 5.698 1.00 96.44 193 GLY A CA 1
ATOM 1529 C C . GLY A 1 193 ? 3.207 -5.023 6.200 1.00 96.44 193 GLY A C 1
ATOM 1530 O O . GLY A 1 193 ? 2.908 -4.717 7.351 1.00 96.44 193 GLY A O 1
ATOM 1531 N N . SER A 1 194 ? 2.328 -5.583 5.367 1.00 93.12 194 SER A N 1
ATOM 1532 C CA . SER A 1 194 ? 0.967 -5.977 5.756 1.00 93.12 194 SER A CA 1
ATOM 1533 C C . SER A 1 194 ? 0.876 -7.403 6.305 1.00 93.12 194 SER A C 1
ATOM 1535 O O . SER A 1 194 ? -0.182 -7.785 6.791 1.00 93.12 194 SER A O 1
ATOM 1537 N N . ILE A 1 195 ? 1.959 -8.181 6.240 1.00 92.06 195 ILE A N 1
ATOM 1538 C CA . ILE A 1 195 ? 2.040 -9.546 6.767 1.00 92.06 195 ILE A CA 1
ATOM 1539 C C . ILE A 1 195 ? 2.862 -9.477 8.053 1.00 92.06 195 ILE A C 1
ATOM 1541 O O . ILE A 1 195 ? 4.039 -9.136 8.002 1.00 92.06 195 ILE A O 1
ATOM 1545 N N . GLN A 1 196 ? 2.265 -9.754 9.212 1.00 91.25 196 GLN A N 1
ATOM 1546 C CA . GLN A 1 196 ? 2.890 -9.544 10.528 1.00 91.25 196 GLN A CA 1
ATOM 1547 C C . GLN A 1 196 ? 3.418 -10.854 11.138 1.00 91.25 196 GLN A C 1
ATOM 1549 O O . GLN A 1 196 ? 3.007 -11.254 12.223 1.00 91.25 196 GLN A O 1
ATOM 1554 N N . THR A 1 197 ? 4.334 -11.528 10.442 1.00 90.62 197 THR A N 1
ATOM 1555 C CA . THR A 1 197 ? 5.003 -12.748 10.921 1.00 90.62 197 THR A CA 1
ATOM 1556 C C . THR A 1 197 ? 6.439 -12.448 11.368 1.00 90.62 197 THR A C 1
ATOM 1558 O O . THR A 1 197 ? 7.009 -11.392 11.083 1.00 90.62 197 THR A O 1
ATOM 1561 N N . GLU A 1 198 ? 7.070 -13.388 12.072 1.00 93.19 198 GLU A N 1
ATOM 1562 C CA . GLU A 1 198 ? 8.487 -13.261 12.437 1.00 93.19 198 GLU A CA 1
ATOM 1563 C C . GLU A 1 198 ? 9.395 -13.238 11.191 1.00 93.19 198 GLU A C 1
ATOM 1565 O O . GLU A 1 198 ? 10.356 -12.469 11.110 1.00 93.19 198 GLU A O 1
ATOM 1570 N N . ASN A 1 199 ? 9.077 -14.052 10.180 1.00 95.88 199 ASN A N 1
ATOM 1571 C CA . ASN A 1 199 ? 9.857 -14.121 8.947 1.00 95.88 199 ASN A CA 1
ATOM 1572 C C . ASN A 1 199 ? 9.700 -12.854 8.086 1.00 95.88 199 ASN A C 1
ATOM 1574 O O . ASN A 1 199 ? 10.696 -12.378 7.518 1.00 95.88 199 ASN A O 1
ATOM 1578 N N . SER A 1 200 ? 8.507 -12.254 8.045 1.00 96.75 200 SER A N 1
ATOM 1579 C CA . SER A 1 200 ? 8.292 -10.976 7.371 1.00 96.75 200 SER A CA 1
ATOM 1580 C C . SER A 1 200 ? 9.071 -9.853 8.062 1.00 96.75 200 SER A C 1
ATOM 1582 O O . SER A 1 200 ? 9.811 -9.132 7.387 1.00 96.75 200 SER A O 1
ATOM 1584 N N . LEU A 1 201 ? 9.019 -9.769 9.398 1.00 97.75 201 LEU A N 1
ATOM 1585 C CA . LEU A 1 201 ? 9.788 -8.812 10.196 1.00 97.75 201 LEU A CA 1
ATOM 1586 C C . LEU A 1 201 ? 11.294 -8.955 9.947 1.00 97.75 201 LEU A C 1
ATOM 1588 O O . LEU A 1 201 ? 11.954 -7.979 9.594 1.00 97.75 201 LEU A O 1
ATOM 1592 N N . ASN A 1 202 ? 11.842 -10.165 10.069 1.00 98.12 202 ASN A N 1
ATOM 1593 C CA . ASN A 1 202 ? 13.272 -10.415 9.867 1.00 98.12 202 ASN A CA 1
ATOM 1594 C C . ASN A 1 202 ? 13.722 -10.049 8.444 1.00 98.12 202 ASN A C 1
ATOM 1596 O O . ASN A 1 202 ? 14.787 -9.455 8.244 1.00 98.12 202 ASN A O 1
ATOM 1600 N N . THR A 1 203 ? 12.891 -10.347 7.442 1.00 98.38 203 THR A N 1
ATOM 1601 C CA . THR A 1 203 ? 13.160 -9.963 6.052 1.00 98.38 203 THR A CA 1
ATOM 1602 C C . THR A 1 203 ? 13.127 -8.442 5.879 1.00 98.38 203 THR A C 1
ATOM 1604 O O . THR A 1 203 ? 14.029 -7.885 5.247 1.00 98.38 203 THR A O 1
ATOM 1607 N N . LEU A 1 204 ? 12.149 -7.750 6.471 1.00 98.62 204 LEU A N 1
ATOM 1608 C CA . LEU A 1 204 ? 12.071 -6.289 6.461 1.00 98.62 204 LEU A CA 1
ATOM 1609 C C . LEU A 1 204 ? 13.302 -5.669 7.127 1.00 98.62 204 LEU A C 1
ATOM 1611 O O . LEU A 1 204 ? 13.980 -4.866 6.495 1.00 98.62 204 LEU A O 1
ATOM 1615 N N . LEU A 1 205 ? 13.667 -6.085 8.340 1.00 98.50 205 LEU A N 1
ATOM 1616 C CA . LEU A 1 205 ? 14.830 -5.554 9.061 1.00 98.50 205 LEU A CA 1
ATOM 1617 C C . LEU A 1 205 ? 16.133 -5.684 8.254 1.00 98.50 205 LEU A C 1
ATOM 1619 O O . LEU A 1 205 ? 16.941 -4.754 8.239 1.00 98.50 205 LEU A O 1
ATOM 1623 N N . SER A 1 206 ? 16.302 -6.770 7.489 1.00 97.56 206 SER A N 1
ATOM 1624 C CA . SER A 1 206 ? 17.463 -6.940 6.599 1.00 97.56 206 SER A CA 1
ATOM 1625 C C . SER A 1 206 ? 17.561 -5.878 5.486 1.00 97.56 206 SER A C 1
ATOM 1627 O O . SER A 1 206 ? 18.650 -5.601 4.984 1.00 97.56 206 SER A O 1
ATOM 1629 N N . CYS A 1 207 ? 16.446 -5.232 5.130 1.00 98.25 207 CYS A N 1
ATOM 1630 C CA . CYS A 1 207 ? 16.370 -4.209 4.085 1.00 98.25 207 CYS A CA 1
ATOM 1631 C C . CYS A 1 207 ? 16.712 -2.792 4.577 1.00 98.25 207 CYS A C 1
ATOM 1633 O O . CYS A 1 207 ? 16.867 -1.888 3.752 1.00 98.25 207 CYS A O 1
ATOM 1635 N N . VAL A 1 208 ? 16.837 -2.561 5.893 1.00 98.06 208 VAL A N 1
ATOM 1636 C CA . VAL A 1 208 ? 17.107 -1.222 6.464 1.00 98.06 208 VAL A CA 1
ATOM 1637 C C . VAL A 1 208 ? 18.431 -0.644 5.961 1.00 98.06 208 VAL A C 1
ATOM 1639 O O . VAL A 1 208 ? 18.549 0.567 5.799 1.00 98.06 208 VAL A O 1
ATOM 1642 N N . GLN A 1 209 ? 19.399 -1.504 5.638 1.00 96.00 209 GLN A N 1
ATOM 1643 C CA . GLN A 1 209 ? 20.715 -1.131 5.108 1.00 96.00 209 GLN A CA 1
ATOM 1644 C C . GLN A 1 209 ? 20.880 -1.464 3.612 1.00 96.00 209 GLN A C 1
ATOM 1646 O O . GLN A 1 209 ? 22.006 -1.541 3.119 1.00 96.00 209 GLN A O 1
ATOM 1651 N N . ASP A 1 210 ? 19.784 -1.672 2.867 1.00 97.81 210 ASP A N 1
ATOM 1652 C CA . ASP A 1 210 ? 19.860 -1.975 1.430 1.00 97.81 210 ASP A CA 1
ATOM 1653 C C . ASP A 1 210 ? 20.603 -0.864 0.665 1.00 97.81 210 ASP A C 1
ATOM 1655 O O . ASP A 1 210 ? 20.527 0.318 1.004 1.00 97.81 210 ASP A O 1
ATOM 1659 N N . LYS A 1 211 ? 21.324 -1.216 -0.403 1.00 96.00 211 LYS A N 1
ATOM 1660 C CA . LYS A 1 211 ? 22.062 -0.249 -1.235 1.00 96.00 211 LYS A CA 1
ATOM 1661 C C . LYS A 1 211 ? 21.152 0.814 -1.868 1.00 96.00 211 LYS A C 1
ATOM 1663 O O . LYS A 1 211 ? 21.579 1.957 -2.065 1.00 96.00 211 LYS A O 1
ATOM 1668 N N . ASP A 1 212 ? 19.909 0.458 -2.177 1.00 96.25 212 ASP A N 1
ATOM 1669 C CA . ASP A 1 212 ? 18.933 1.304 -2.846 1.00 96.25 212 ASP A CA 1
ATOM 1670 C C . ASP A 1 212 ? 18.100 2.112 -1.842 1.00 96.25 212 ASP A C 1
ATOM 1672 O O . ASP A 1 212 ? 17.503 1.577 -0.908 1.00 96.25 212 ASP A O 1
ATOM 1676 N N . SER A 1 213 ? 18.034 3.433 -2.026 1.00 97.12 213 SER A N 1
ATOM 1677 C CA . SER A 1 213 ? 17.329 4.296 -1.076 1.00 97.12 213 SER A CA 1
ATOM 1678 C C . SER A 1 213 ? 15.811 4.157 -1.118 1.00 97.12 213 SER A C 1
ATOM 1680 O O . SER A 1 213 ? 15.163 4.496 -0.133 1.00 97.12 213 SER A O 1
ATOM 1682 N N . GLN A 1 214 ? 15.224 3.684 -2.223 1.00 95.88 214 GLN A N 1
ATOM 1683 C CA . GLN A 1 214 ? 13.785 3.434 -2.287 1.00 95.88 214 GLN A CA 1
ATOM 1684 C C . GLN A 1 214 ? 13.431 2.210 -1.442 1.00 95.88 214 GLN A C 1
ATOM 1686 O O . GLN A 1 214 ? 12.421 2.236 -0.743 1.00 95.88 214 GLN A O 1
ATOM 1691 N N . VAL A 1 215 ? 14.273 1.171 -1.459 1.00 98.19 215 VAL A N 1
ATOM 1692 C CA . VAL A 1 215 ? 14.112 -0.006 -0.592 1.00 98.19 215 VAL A CA 1
ATOM 1693 C C . VAL A 1 215 ? 14.219 0.409 0.876 1.00 98.19 215 VAL A C 1
ATOM 1695 O O . VAL A 1 215 ? 13.277 0.165 1.631 1.00 98.19 215 VAL A O 1
ATOM 1698 N N . ARG A 1 216 ? 15.281 1.144 1.250 1.00 98.44 216 ARG A N 1
ATOM 1699 C CA . ARG A 1 216 ? 15.446 1.689 2.613 1.00 98.44 216 ARG A CA 1
ATOM 1700 C C . ARG A 1 216 ? 14.284 2.588 3.039 1.00 98.44 216 ARG A C 1
ATOM 1702 O O . ARG A 1 216 ? 13.806 2.497 4.159 1.00 98.44 216 ARG A O 1
ATOM 1709 N N . TYR A 1 217 ? 13.772 3.435 2.150 1.00 98.50 217 TYR A N 1
ATOM 1710 C CA . TYR A 1 217 ? 12.597 4.254 2.449 1.00 98.50 217 TYR A CA 1
ATOM 1711 C C . TYR A 1 217 ? 11.353 3.392 2.724 1.00 98.50 217 TYR A C 1
ATOM 1713 O O . TYR A 1 217 ? 10.647 3.620 3.705 1.00 98.50 217 TYR A O 1
ATOM 1721 N N . ARG A 1 218 ? 11.069 2.394 1.875 1.00 98.12 218 ARG A N 1
ATOM 1722 C CA . ARG A 1 218 ? 9.846 1.582 1.986 1.00 98.12 218 ARG A CA 1
ATOM 1723 C C . ARG A 1 218 ? 9.852 0.656 3.195 1.00 98.12 218 ARG A C 1
ATOM 1725 O O . ARG A 1 218 ? 8.789 0.476 3.784 1.00 98.12 218 ARG A O 1
ATOM 1732 N N . VAL A 1 219 ? 11.006 0.129 3.604 1.00 98.56 219 VAL A N 1
ATOM 1733 C CA . VAL A 1 219 ? 11.079 -0.691 4.823 1.00 98.56 219 VAL A CA 1
ATOM 1734 C C . VAL A 1 219 ? 10.703 0.132 6.052 1.00 98.56 219 VAL A C 1
ATOM 1736 O O . VAL A 1 219 ? 9.882 -0.317 6.840 1.00 98.56 219 VAL A O 1
ATOM 1739 N N . LEU A 1 220 ? 11.175 1.376 6.164 1.00 98.50 220 LEU A N 1
ATOM 1740 C CA . LEU A 1 220 ? 10.832 2.261 7.286 1.00 98.50 220 LEU A CA 1
ATOM 1741 C C . LEU A 1 220 ? 9.330 2.551 7.360 1.00 98.50 220 LEU A C 1
ATOM 1743 O O . LEU A 1 220 ? 8.756 2.584 8.442 1.00 98.50 220 LEU A O 1
ATOM 1747 N N . ARG A 1 221 ? 8.674 2.707 6.201 1.00 97.81 221 ARG A N 1
ATOM 1748 C CA . ARG A 1 221 ? 7.210 2.841 6.126 1.00 97.81 221 ARG A CA 1
ATOM 1749 C C . ARG A 1 221 ? 6.476 1.556 6.505 1.00 97.81 221 ARG A C 1
ATOM 1751 O O . ARG A 1 221 ? 5.366 1.640 6.999 1.00 97.81 221 ARG A O 1
ATOM 1758 N N . SER A 1 222 ? 7.071 0.396 6.244 1.00 98.06 222 SER A N 1
ATOM 1759 C CA . SER A 1 222 ? 6.459 -0.916 6.495 1.00 98.06 222 SER A CA 1
ATOM 1760 C C . SER A 1 222 ? 6.593 -1.333 7.962 1.00 98.06 222 SER A C 1
ATOM 1762 O O . SER A 1 222 ? 5.678 -1.925 8.527 1.00 98.06 222 SER A O 1
ATOM 1764 N N . LEU A 1 223 ? 7.698 -0.952 8.611 1.00 98.31 223 LEU A N 1
ATOM 1765 C CA . LEU A 1 223 ? 7.960 -1.219 10.028 1.00 98.31 223 LEU A CA 1
ATOM 1766 C C . LEU A 1 223 ? 6.994 -0.496 10.982 1.00 98.31 223 LEU A C 1
ATOM 1768 O O . LEU A 1 223 ? 6.906 -0.885 12.141 1.00 98.31 223 LEU A O 1
ATOM 1772 N N . SER A 1 224 ? 6.206 0.486 10.517 1.00 95.69 224 SER A N 1
ATOM 1773 C CA . SER A 1 224 ? 5.153 1.108 11.340 1.00 95.69 224 SER A CA 1
ATOM 1774 C C . SER A 1 224 ? 4.050 0.136 11.758 1.00 95.69 224 SER A C 1
ATOM 1776 O O . SER A 1 224 ? 3.309 0.426 12.691 1.00 95.69 224 SER A O 1
ATOM 1778 N N . ASN A 1 225 ? 3.929 -0.998 11.065 1.00 94.19 225 ASN A N 1
ATOM 1779 C CA . ASN A 1 225 ? 2.985 -2.059 11.404 1.00 94.19 225 ASN A CA 1
ATOM 1780 C C . ASN A 1 225 ? 3.558 -3.049 12.432 1.00 94.19 225 ASN A C 1
ATOM 1782 O O . ASN A 1 225 ? 2.881 -4.008 12.783 1.00 94.19 225 ASN A O 1
ATOM 1786 N N . PHE A 1 226 ? 4.786 -2.844 12.914 1.00 95.38 226 PHE A N 1
ATOM 1787 C CA . PHE A 1 226 ? 5.453 -3.716 13.877 1.00 95.38 226 PHE A CA 1
ATOM 1788 C C . PHE A 1 226 ? 5.728 -2.964 15.186 1.00 95.38 226 PHE A C 1
ATOM 1790 O O . PHE A 1 226 ? 5.924 -1.742 15.175 1.00 95.38 226 PHE A O 1
ATOM 1797 N N . PRO A 1 227 ? 5.752 -3.666 16.334 1.00 94.81 227 PRO A N 1
ATOM 1798 C CA . PRO A 1 227 ? 5.969 -3.032 17.628 1.00 94.81 227 PRO A CA 1
ATOM 1799 C C . PRO A 1 227 ? 7.348 -2.354 17.679 1.00 94.81 227 PRO A C 1
ATOM 1801 O O . PRO A 1 227 ? 8.321 -2.944 17.201 1.00 94.81 227 PRO A O 1
ATOM 1804 N N . PRO A 1 228 ? 7.486 -1.168 18.300 1.00 95.56 228 PRO A N 1
ATOM 1805 C CA . PRO A 1 228 ? 8.755 -0.442 18.321 1.00 95.56 228 PRO A CA 1
ATOM 1806 C C . PRO A 1 228 ? 9.964 -1.221 18.836 1.00 95.56 228 PRO A C 1
ATOM 1808 O O . PRO A 1 228 ? 11.057 -1.114 18.281 1.00 95.56 228 PRO A O 1
ATOM 1811 N N . SER A 1 229 ? 9.756 -2.091 19.826 1.00 94.56 229 SER A N 1
ATOM 1812 C CA . SER A 1 229 ? 10.798 -2.969 20.370 1.00 94.56 229 SER A CA 1
ATOM 1813 C C . SER A 1 229 ? 11.484 -3.852 19.319 1.00 94.56 229 SER A C 1
ATOM 1815 O O . SER A 1 229 ? 12.611 -4.281 19.540 1.00 94.56 229 SER A O 1
ATOM 1817 N N . SER A 1 230 ? 10.836 -4.109 18.178 1.00 96.12 230 SER A N 1
ATOM 1818 C CA . SER A 1 230 ? 11.383 -4.934 17.097 1.00 96.12 230 SER A CA 1
ATOM 1819 C C . SER A 1 230 ? 12.337 -4.199 16.152 1.00 96.12 230 SER A C 1
ATOM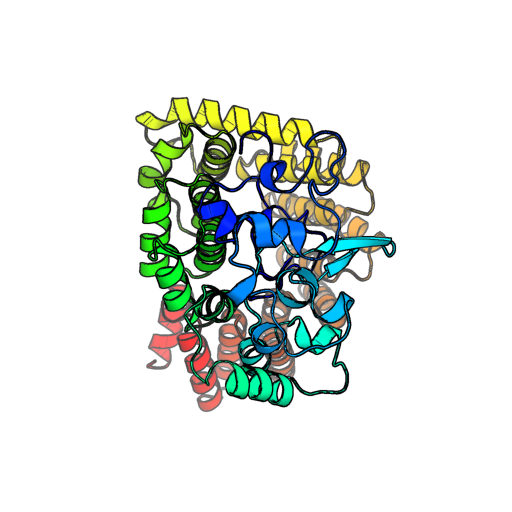 1821 O O . SER A 1 230 ? 13.111 -4.852 15.455 1.00 96.12 230 SER A O 1
ATOM 1823 N N . TRP A 1 231 ? 12.299 -2.863 16.096 1.00 97.31 231 TRP A N 1
ATOM 1824 C CA . TRP A 1 231 ? 13.012 -2.106 15.061 1.00 97.31 231 TRP A CA 1
ATOM 1825 C C . TRP A 1 231 ? 13.841 -0.925 15.566 1.00 97.31 231 TRP A C 1
ATOM 1827 O O . TRP A 1 231 ? 14.710 -0.475 14.822 1.00 97.31 231 TRP A O 1
ATOM 1837 N N . VAL A 1 232 ? 13.631 -0.427 16.791 1.00 97.31 232 VAL A N 1
ATOM 1838 C CA . VAL A 1 232 ? 14.296 0.794 17.296 1.00 97.31 232 VAL A CA 1
ATOM 1839 C C . VAL A 1 232 ? 15.821 0.742 17.154 1.00 97.31 232 VAL A C 1
ATOM 1841 O O . VAL A 1 232 ? 16.404 1.650 16.575 1.00 97.31 232 VAL A O 1
ATOM 1844 N N . GLU A 1 233 ? 16.490 -0.323 17.589 1.00 95.88 233 GLU A N 1
ATOM 1845 C CA . GLU A 1 233 ? 17.956 -0.402 17.462 1.00 95.88 233 GLU A CA 1
ATOM 1846 C C . GLU A 1 233 ? 18.418 -0.518 16.000 1.00 95.88 233 GLU A C 1
ATOM 1848 O O . GLU A 1 233 ? 19.371 0.133 15.574 1.00 95.88 233 GLU A O 1
ATOM 1853 N N . VAL A 1 234 ? 17.708 -1.313 15.193 1.00 97.75 234 VAL A N 1
ATOM 1854 C CA . VAL A 1 234 ? 18.084 -1.594 13.797 1.00 97.75 234 VAL A CA 1
ATOM 1855 C C . VAL A 1 234 ? 17.889 -0.368 12.897 1.00 97.75 234 VAL A C 1
ATOM 1857 O O . VAL A 1 234 ? 18.663 -0.152 11.962 1.00 97.75 234 VAL A O 1
ATOM 1860 N N . VAL A 1 235 ? 16.860 0.441 13.166 1.00 98.38 235 VAL A N 1
ATOM 1861 C CA . VAL A 1 235 ? 16.502 1.618 12.362 1.00 98.38 235 VAL A CA 1
ATOM 1862 C C . VAL A 1 235 ? 17.354 2.838 12.696 1.00 98.38 235 VAL A C 1
ATOM 1864 O O . VAL A 1 235 ? 17.558 3.674 11.817 1.00 98.38 235 VAL A O 1
ATOM 1867 N N . GLY A 1 236 ? 17.897 2.948 13.909 1.00 97.94 236 GLY A N 1
ATOM 1868 C CA . GLY A 1 236 ? 18.644 4.124 14.368 1.00 97.94 236 GLY A CA 1
ATOM 1869 C C . GLY A 1 236 ? 19.666 4.709 13.380 1.00 97.94 236 GLY A C 1
ATOM 1870 O O . GLY A 1 236 ? 19.633 5.921 13.138 1.00 97.94 236 GLY A O 1
ATOM 1871 N N . PRO A 1 237 ? 20.509 3.904 12.701 1.00 98.06 237 PRO A N 1
ATOM 1872 C CA . PRO A 1 237 ? 21.440 4.419 11.695 1.00 98.06 237 PRO A CA 1
ATOM 1873 C C . PRO A 1 237 ? 20.764 5.164 10.526 1.00 98.06 237 PRO A C 1
ATOM 1875 O O . PRO A 1 237 ? 21.350 6.095 9.969 1.00 98.06 237 PRO A O 1
ATOM 1878 N N . ALA A 1 238 ? 19.523 4.813 10.166 1.00 98.50 238 ALA A N 1
ATOM 1879 C CA . ALA A 1 238 ? 18.771 5.448 9.081 1.00 98.50 238 ALA A CA 1
ATOM 1880 C C . ALA A 1 238 ? 18.382 6.909 9.381 1.00 98.50 238 ALA A C 1
ATOM 1882 O O . ALA A 1 238 ? 18.156 7.684 8.450 1.00 98.50 238 ALA A O 1
ATOM 1883 N N . LEU A 1 239 ? 18.383 7.329 10.654 1.00 98.56 239 LEU A N 1
ATOM 1884 C CA . LEU A 1 239 ? 18.206 8.736 11.045 1.00 98.56 239 LEU A CA 1
ATOM 1885 C C . LEU A 1 239 ? 19.338 9.637 10.523 1.00 98.56 239 LEU A C 1
ATOM 1887 O O . LEU A 1 239 ? 19.152 10.844 10.391 1.00 98.56 239 LEU A O 1
ATOM 1891 N N . SER A 1 240 ? 20.492 9.054 10.183 1.00 98.12 240 SER A N 1
ATOM 1892 C CA . SER A 1 240 ? 21.641 9.750 9.587 1.00 98.12 240 SER A CA 1
ATOM 1893 C C . SER A 1 240 ? 21.931 9.293 8.151 1.00 98.12 240 SER A C 1
ATOM 1895 O O . SER A 1 240 ? 23.037 9.498 7.654 1.00 98.12 240 SER A O 1
ATOM 1897 N N . ASP A 1 241 ? 20.964 8.662 7.470 1.00 98.50 241 ASP A N 1
ATOM 1898 C CA . ASP A 1 241 ? 21.138 8.196 6.089 1.00 98.50 241 ASP A CA 1
ATOM 1899 C C . ASP A 1 241 ? 21.555 9.343 5.160 1.00 98.50 241 ASP A C 1
ATOM 1901 O O . ASP A 1 241 ? 21.105 10.477 5.312 1.00 98.50 241 ASP A O 1
ATOM 1905 N N . LYS A 1 242 ? 22.371 9.056 4.142 1.00 97.31 242 LYS A N 1
ATOM 1906 C CA . LYS A 1 242 ? 22.794 10.058 3.148 1.00 97.31 242 LYS A CA 1
ATOM 1907 C C . LYS A 1 242 ? 21.627 10.667 2.355 1.00 97.31 242 LYS A C 1
ATOM 1909 O O . LYS A 1 242 ? 21.750 11.784 1.863 1.00 97.31 242 LYS A O 1
ATOM 1914 N N . VAL A 1 243 ? 20.510 9.951 2.224 1.00 97.94 243 VAL A N 1
ATOM 1915 C CA . VAL A 1 243 ? 19.317 10.363 1.477 1.00 97.94 243 VAL A CA 1
ATOM 1916 C C . VAL A 1 243 ? 18.272 10.950 2.418 1.00 97.94 243 VAL A C 1
ATOM 1918 O O . VAL A 1 243 ? 17.803 10.289 3.345 1.00 97.94 243 VAL A O 1
ATOM 1921 N N . ARG A 1 244 ? 17.829 12.174 2.120 1.00 97.44 244 ARG A N 1
ATOM 1922 C CA . ARG A 1 244 ? 16.887 12.929 2.957 1.00 97.44 244 ARG A CA 1
ATOM 1923 C C . ARG A 1 244 ? 15.564 12.194 3.183 1.00 97.44 244 ARG A C 1
ATOM 1925 O O . ARG A 1 244 ? 15.086 12.129 4.309 1.00 97.44 244 ARG A O 1
ATOM 1932 N N . ALA A 1 245 ? 14.979 11.595 2.141 1.00 97.50 245 ALA A N 1
ATOM 1933 C CA . ALA A 1 245 ? 13.720 10.855 2.282 1.00 97.50 245 ALA A CA 1
ATOM 1934 C C . ALA A 1 245 ? 13.816 9.678 3.269 1.00 97.50 245 ALA A C 1
ATOM 1936 O O . ALA A 1 245 ? 12.839 9.390 3.956 1.00 97.50 245 ALA A O 1
ATOM 1937 N N . VAL A 1 246 ? 14.977 9.017 3.363 1.00 98.50 246 VAL A N 1
ATOM 1938 C CA . VAL A 1 246 ? 15.194 7.907 4.306 1.00 98.50 246 VAL A CA 1
ATOM 1939 C C . VAL A 1 246 ? 15.240 8.440 5.739 1.00 98.50 246 VAL A C 1
ATOM 1941 O O . VAL A 1 246 ? 14.528 7.917 6.591 1.00 98.50 246 VAL A O 1
ATOM 1944 N N . ARG A 1 247 ? 15.963 9.544 5.984 1.00 98.56 247 ARG A N 1
ATOM 1945 C CA . ARG A 1 247 ? 15.983 10.211 7.300 1.00 98.56 247 ARG A CA 1
ATOM 1946 C C . ARG A 1 247 ? 14.591 10.643 7.752 1.00 98.56 247 ARG A C 1
ATOM 1948 O O . ARG A 1 247 ? 14.203 10.371 8.882 1.00 98.56 247 ARG A O 1
ATOM 1955 N N . ILE A 1 248 ? 13.817 11.259 6.856 1.00 97.94 248 ILE A N 1
ATOM 1956 C CA . ILE A 1 248 ? 12.439 11.692 7.131 1.00 97.94 248 ILE A CA 1
ATOM 1957 C C . ILE A 1 248 ? 11.538 10.498 7.473 1.00 97.94 248 ILE A C 1
ATOM 1959 O O . ILE A 1 248 ? 10.757 10.577 8.418 1.00 97.94 248 ILE A O 1
ATOM 1963 N N . ALA A 1 249 ? 11.643 9.389 6.733 1.00 98.19 249 ALA A N 1
ATOM 1964 C CA . ALA A 1 249 ? 10.865 8.185 7.020 1.00 98.19 249 ALA A CA 1
ATOM 1965 C C . ALA A 1 249 ? 11.250 7.547 8.362 1.00 98.19 249 ALA A C 1
ATOM 1967 O O . ALA A 1 249 ? 10.366 7.093 9.081 1.00 98.19 249 ALA A O 1
ATOM 1968 N N . ALA A 1 250 ? 12.540 7.553 8.711 1.00 98.56 250 ALA A N 1
ATOM 1969 C CA . ALA A 1 250 ? 13.011 7.083 10.009 1.00 98.56 250 ALA A CA 1
ATOM 1970 C C . ALA A 1 250 ? 12.476 7.984 11.132 1.00 98.56 250 ALA A C 1
ATOM 1972 O O . ALA A 1 250 ? 11.901 7.485 12.093 1.00 98.56 250 ALA A O 1
ATOM 1973 N N . ALA A 1 251 ? 12.564 9.309 10.985 1.00 98.50 251 ALA A N 1
ATOM 1974 C CA . ALA A 1 251 ? 12.008 10.242 11.962 1.00 98.50 251 ALA A CA 1
ATOM 1975 C C . ALA A 1 251 ? 10.494 10.056 12.157 1.00 98.50 251 ALA A C 1
ATOM 1977 O O . ALA A 1 251 ? 10.036 10.044 13.294 1.00 98.50 251 ALA A O 1
ATOM 1978 N N . ASP A 1 252 ? 9.723 9.852 11.081 1.00 97.88 252 ASP A N 1
ATOM 1979 C CA . ASP A 1 252 ? 8.268 9.630 11.169 1.00 97.88 252 ASP A CA 1
ATOM 1980 C C . ASP A 1 252 ? 7.892 8.341 11.924 1.00 97.88 252 ASP A C 1
ATOM 1982 O O . ASP A 1 252 ? 6.795 8.246 12.475 1.00 97.88 252 ASP A O 1
ATOM 1986 N N . LEU A 1 253 ? 8.799 7.361 11.965 1.00 96.75 253 LEU A N 1
ATOM 1987 C CA . LEU A 1 253 ? 8.649 6.151 12.767 1.00 96.75 253 LEU A CA 1
ATOM 1988 C C . LEU A 1 253 ? 8.975 6.436 14.245 1.00 96.75 253 LEU A C 1
ATOM 1990 O O . LEU A 1 253 ? 8.193 6.094 15.129 1.00 96.75 253 LEU A O 1
ATOM 1994 N N . TYR A 1 254 ? 10.067 7.155 14.520 1.00 98.00 254 TYR A N 1
ATOM 1995 C CA . TYR A 1 254 ? 10.491 7.504 15.883 1.00 98.00 254 TYR A CA 1
ATOM 1996 C C . TYR A 1 254 ? 9.571 8.497 16.607 1.00 98.00 254 TYR A C 1
ATOM 1998 O O . TYR A 1 254 ? 9.472 8.435 17.826 1.00 98.00 254 TYR A O 1
ATOM 2006 N N . ILE A 1 255 ? 8.840 9.378 15.913 1.00 97.12 255 ILE A N 1
ATOM 2007 C CA . ILE A 1 255 ? 7.871 10.268 16.593 1.00 97.12 255 ILE A CA 1
ATOM 2008 C C . ILE A 1 255 ? 6.695 9.513 17.231 1.00 97.12 255 ILE A C 1
ATOM 2010 O O . ILE A 1 255 ? 5.894 10.120 17.935 1.00 97.12 255 ILE A O 1
ATOM 2014 N N . THR A 1 256 ? 6.554 8.212 16.956 1.00 94.81 256 THR A N 1
ATOM 2015 C CA . THR A 1 256 ? 5.503 7.371 17.546 1.00 94.81 256 THR A CA 1
ATOM 2016 C C . THR A 1 256 ? 5.886 6.792 18.908 1.00 94.81 256 THR A C 1
ATOM 2018 O O . THR A 1 256 ? 5.020 6.238 19.587 1.00 94.81 256 THR A O 1
ATOM 2021 N N . ILE A 1 257 ? 7.151 6.931 19.326 1.00 95.12 257 ILE A N 1
ATOM 2022 C CA . ILE A 1 257 ? 7.640 6.437 20.615 1.00 95.12 257 ILE A CA 1
ATOM 2023 C C . ILE A 1 257 ? 7.992 7.577 21.578 1.00 95.12 257 ILE A C 1
ATOM 2025 O O . ILE A 1 257 ? 8.352 8.670 21.137 1.00 95.12 257 ILE A O 1
ATOM 2029 N N . PRO A 1 258 ? 7.902 7.340 22.901 1.00 93.81 258 PRO A N 1
ATOM 2030 C CA . PRO A 1 258 ? 8.412 8.267 23.904 1.00 93.81 258 PRO A CA 1
ATOM 2031 C C . PRO A 1 258 ? 9.914 8.522 23.738 1.00 93.81 258 PRO A C 1
ATOM 2033 O O . PRO A 1 258 ? 10.660 7.635 23.320 1.00 93.81 258 PRO A O 1
ATOM 2036 N N . GLN A 1 259 ? 10.365 9.720 24.115 1.00 91.00 259 GLN A N 1
ATOM 2037 C CA . GLN A 1 259 ? 11.769 10.119 23.997 1.00 91.00 259 GLN A CA 1
ATOM 2038 C C . GLN A 1 259 ? 12.702 9.194 24.794 1.00 91.00 259 GLN A C 1
ATOM 2040 O O . GLN A 1 259 ? 13.823 8.942 24.366 1.00 91.00 259 GLN A O 1
ATOM 2045 N N . GLU A 1 260 ? 12.225 8.639 25.908 1.00 93.25 260 GLU A N 1
ATOM 2046 C CA . GLU A 1 260 ? 12.963 7.722 26.781 1.00 93.25 260 GLU A CA 1
ATOM 2047 C C . GLU A 1 260 ? 13.242 6.360 26.126 1.00 93.25 260 GLU A C 1
ATOM 2049 O O . GLU A 1 260 ? 14.095 5.615 26.597 1.00 93.25 260 GLU A O 1
ATOM 2054 N N . GLN A 1 261 ? 12.519 6.016 25.054 1.00 94.75 261 GLN A N 1
ATOM 2055 C CA . GLN A 1 261 ? 12.735 4.786 24.284 1.00 94.75 261 GLN A CA 1
ATOM 2056 C C . GLN A 1 261 ? 13.706 4.985 23.113 1.00 94.75 261 GLN A C 1
ATOM 2058 O O . GLN A 1 261 ? 14.027 4.023 22.417 1.00 94.75 261 GLN A O 1
ATOM 2063 N N . ILE A 1 262 ? 14.165 6.215 22.866 1.00 96.31 262 ILE A N 1
ATOM 2064 C CA . ILE A 1 262 ? 15.142 6.514 21.818 1.00 96.31 262 ILE A CA 1
ATOM 2065 C C . ILE A 1 262 ? 16.544 6.262 22.388 1.00 96.31 262 ILE A C 1
ATOM 2067 O O . ILE A 1 262 ? 16.902 6.912 23.368 1.00 96.31 262 ILE A O 1
ATOM 2071 N N . PRO A 1 263 ? 17.368 5.384 21.784 1.00 96.81 263 PRO A N 1
ATOM 2072 C CA . PRO A 1 263 ? 18.723 5.148 22.275 1.00 96.81 263 PRO A CA 1
ATOM 2073 C C . PRO A 1 263 ? 19.552 6.438 22.260 1.00 96.81 263 PRO A C 1
ATOM 2075 O O . PRO A 1 263 ? 19.546 7.162 21.260 1.00 96.81 263 PRO A O 1
ATOM 2078 N N . ASP A 1 264 ? 20.308 6.698 23.333 1.00 96.75 264 ASP A N 1
ATOM 2079 C CA . ASP A 1 264 ? 21.041 7.959 23.552 1.00 96.75 264 ASP A CA 1
ATOM 2080 C C . ASP A 1 264 ? 21.909 8.373 22.354 1.00 96.75 264 ASP A C 1
ATOM 2082 O O . ASP A 1 264 ? 21.950 9.542 21.963 1.00 96.75 264 ASP A O 1
ATOM 2086 N N . GLN A 1 265 ? 22.554 7.396 21.708 1.00 97.31 265 GLN A N 1
ATOM 2087 C CA . GLN A 1 265 ? 23.405 7.614 20.535 1.00 97.31 265 GLN A CA 1
ATOM 2088 C C . GLN A 1 265 ? 22.661 8.193 19.318 1.00 97.31 265 GLN A C 1
ATOM 2090 O O . GLN A 1 265 ? 23.289 8.776 18.434 1.00 97.31 265 GLN A O 1
ATOM 2095 N N . TYR A 1 266 ? 21.333 8.055 19.258 1.00 97.81 266 TYR A N 1
ATOM 2096 C CA . TYR A 1 266 ? 20.504 8.497 18.137 1.00 97.81 266 TYR A CA 1
ATOM 2097 C C . TYR A 1 266 ? 19.707 9.774 18.417 1.00 97.81 266 TYR A C 1
ATOM 2099 O O . TYR A 1 266 ? 19.117 10.316 17.483 1.00 97.81 266 TYR A O 1
ATOM 2107 N N . VAL A 1 267 ? 19.720 10.313 19.642 1.00 97.44 267 VAL A N 1
ATOM 2108 C CA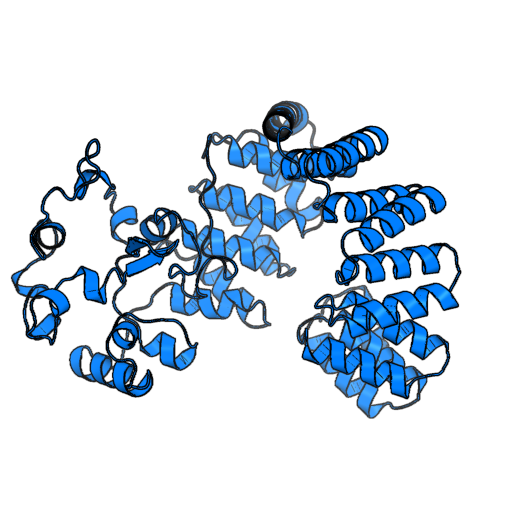 . VAL A 1 267 ? 18.925 11.499 20.025 1.00 97.44 267 VAL A CA 1
ATOM 2109 C C . VAL A 1 267 ? 19.226 12.716 19.138 1.00 97.44 267 VAL A C 1
ATOM 2111 O O . VAL A 1 267 ? 18.309 13.391 18.663 1.00 97.44 267 VAL A O 1
ATOM 2114 N N . ILE A 1 268 ? 20.505 12.981 18.854 1.00 97.88 268 ILE A N 1
ATOM 2115 C CA . ILE A 1 268 ? 20.923 14.117 18.012 1.00 97.88 268 ILE A CA 1
ATOM 2116 C C . ILE A 1 268 ? 20.466 13.916 16.561 1.00 97.88 268 ILE A C 1
ATOM 2118 O O . ILE A 1 268 ? 19.887 14.822 15.953 1.00 97.88 268 ILE A O 1
ATOM 2122 N N . SER A 1 269 ? 20.692 12.722 16.008 1.00 98.31 269 SER A N 1
ATOM 2123 C CA . SER A 1 269 ? 20.285 12.379 14.642 1.00 98.31 269 SER A CA 1
ATOM 2124 C C . SER A 1 269 ? 18.768 12.412 14.476 1.00 98.31 269 SER A C 1
ATOM 2126 O O . SER A 1 269 ? 18.277 12.939 13.478 1.00 98.31 269 SER A O 1
ATOM 2128 N N . PHE A 1 270 ? 18.025 11.927 15.473 1.00 98.38 270 PHE A N 1
ATOM 2129 C CA . PHE A 1 270 ? 16.571 12.009 15.513 1.00 98.38 270 PHE A CA 1
ATOM 2130 C C . PHE A 1 270 ? 16.090 13.457 15.487 1.00 98.38 270 PHE A C 1
ATOM 2132 O O . PHE A 1 270 ? 15.294 13.799 14.620 1.00 98.38 270 PHE A O 1
ATOM 2139 N N . SER A 1 271 ? 16.615 14.327 16.354 1.00 98.12 271 SER A N 1
ATOM 2140 C CA . SER A 1 271 ? 16.234 15.746 16.384 1.00 98.12 271 SER A CA 1
ATOM 2141 C C . SER A 1 271 ? 16.466 16.440 15.031 1.00 98.12 271 SER A C 1
ATOM 2143 O O . SER A 1 271 ? 15.598 17.154 14.519 1.00 98.12 271 SER A O 1
ATOM 2145 N N . SER A 1 272 ? 17.606 16.160 14.388 1.00 98.38 272 SER A N 1
ATOM 2146 C CA . SER A 1 272 ? 17.915 16.668 13.046 1.00 98.38 272 SER A CA 1
ATOM 2147 C C . SER A 1 272 ? 16.928 16.155 11.985 1.00 98.38 272 SER A C 1
ATOM 2149 O O . SER A 1 272 ? 16.336 16.944 11.244 1.00 98.38 272 SER A O 1
ATOM 2151 N N . ALA A 1 273 ? 16.682 14.843 11.939 1.00 98.50 273 ALA A N 1
ATOM 2152 C CA . ALA A 1 273 ? 15.774 14.224 10.974 1.00 98.50 273 ALA A CA 1
ATOM 2153 C C . ALA A 1 273 ? 14.300 14.614 11.207 1.00 98.50 273 ALA A C 1
ATOM 2155 O O . ALA A 1 273 ? 13.553 14.842 10.253 1.00 98.50 273 ALA A O 1
ATOM 2156 N N . GLN A 1 274 ? 13.881 14.773 12.465 1.00 98.38 274 GLN A N 1
ATOM 2157 C CA . GLN A 1 274 ? 12.554 15.260 12.842 1.00 98.38 274 GLN A CA 1
ATOM 2158 C C . GLN A 1 274 ? 12.343 16.699 12.366 1.00 98.38 274 GLN A C 1
ATOM 2160 O O . GLN A 1 274 ? 11.273 17.027 11.852 1.00 98.38 274 GLN A O 1
ATOM 2165 N N . LYS A 1 275 ? 13.369 17.556 12.456 1.00 98.38 275 LYS A N 1
ATOM 2166 C CA . LYS A 1 275 ? 13.320 18.903 11.876 1.00 98.38 275 LYS A CA 1
ATOM 2167 C C . LYS A 1 275 ? 13.135 18.856 10.357 1.00 98.38 275 LYS A C 1
ATOM 2169 O O . LYS A 1 275 ? 12.348 19.631 9.818 1.00 98.38 275 LYS A O 1
ATOM 2174 N N . GLU A 1 276 ? 13.809 17.942 9.657 1.00 97.75 276 GLU A N 1
ATOM 2175 C CA . GLU A 1 276 ? 13.610 17.759 8.212 1.00 97.75 276 GLU A CA 1
ATOM 2176 C C . GLU A 1 276 ? 12.188 17.300 7.861 1.00 97.75 276 GLU A C 1
ATOM 2178 O O . GLU A 1 276 ? 11.624 17.809 6.887 1.00 97.75 276 GLU A O 1
ATOM 2183 N N . LEU A 1 277 ? 11.613 16.380 8.649 1.00 97.75 277 LEU A N 1
ATOM 2184 C CA . LEU A 1 277 ? 10.224 15.928 8.524 1.00 97.75 277 LEU A CA 1
ATOM 2185 C C . LEU A 1 277 ? 9.251 17.091 8.742 1.00 97.75 277 LEU A C 1
ATOM 2187 O O . LEU A 1 277 ? 8.398 17.339 7.893 1.00 97.75 277 LEU A O 1
ATOM 2191 N N . LYS A 1 278 ? 9.413 17.848 9.831 1.00 98.00 278 LYS A N 1
ATOM 2192 C CA . LYS A 1 278 ? 8.567 19.008 10.135 1.00 98.00 278 LYS A CA 1
ATOM 2193 C C . LYS A 1 278 ? 8.614 20.045 9.013 1.00 98.00 278 LYS A C 1
ATOM 2195 O O . LYS A 1 278 ? 7.566 20.468 8.543 1.00 98.00 278 LYS A O 1
ATOM 2200 N N . ASN A 1 279 ? 9.806 20.384 8.519 1.00 96.62 279 ASN A N 1
ATOM 2201 C CA . ASN A 1 279 ? 9.967 21.329 7.411 1.00 96.62 279 ASN A CA 1
ATOM 2202 C C . ASN A 1 279 ? 9.288 20.837 6.118 1.00 96.62 279 ASN A C 1
ATOM 2204 O O . ASN A 1 279 ? 8.729 21.641 5.373 1.00 96.62 279 ASN A O 1
ATOM 2208 N N . LEU A 1 280 ? 9.346 19.528 5.829 1.00 94.25 280 LEU A N 1
ATOM 2209 C CA . LEU A 1 280 ? 8.643 18.940 4.684 1.00 94.25 280 LEU A CA 1
ATOM 2210 C C . LEU A 1 280 ? 7.125 19.115 4.821 1.00 94.25 280 LEU A C 1
ATOM 2212 O O . LEU A 1 280 ? 6.474 19.508 3.856 1.00 94.25 280 LEU A O 1
ATOM 2216 N N . LEU A 1 281 ? 6.576 18.834 6.004 1.00 96.06 281 LEU A N 1
ATOM 2217 C CA . LEU A 1 281 ? 5.143 18.955 6.266 1.00 96.06 281 LEU A CA 1
ATOM 2218 C C . LEU A 1 281 ? 4.686 20.415 6.223 1.00 96.06 281 LEU A C 1
ATOM 2220 O O . LEU A 1 281 ? 3.697 20.716 5.563 1.00 96.06 281 LEU A O 1
ATOM 2224 N N . GLU A 1 282 ? 5.439 21.329 6.841 1.00 95.88 282 GLU A N 1
ATOM 2225 C CA . GLU A 1 282 ? 5.158 22.770 6.835 1.00 95.88 282 GLU A CA 1
ATOM 2226 C C . GLU A 1 282 ? 5.079 23.334 5.413 1.00 95.88 282 GLU A C 1
ATOM 2228 O O . GLU A 1 282 ? 4.136 24.063 5.102 1.00 95.88 282 GLU A O 1
ATOM 2233 N N . TYR A 1 283 ? 5.992 22.931 4.523 1.00 94.19 283 TYR A N 1
ATOM 2234 C CA . TYR A 1 283 ? 5.976 23.338 3.113 1.00 94.19 283 TYR A CA 1
ATOM 2235 C C . TYR A 1 283 ? 4.693 22.914 2.377 1.00 94.19 283 TYR A C 1
ATOM 2237 O O . TYR A 1 283 ? 4.269 23.568 1.430 1.00 94.19 283 TYR A O 1
ATOM 2245 N N . GLN A 1 284 ? 4.040 21.834 2.813 1.00 94.38 284 GLN A N 1
ATOM 2246 C CA . GLN A 1 284 ? 2.810 21.338 2.193 1.00 94.3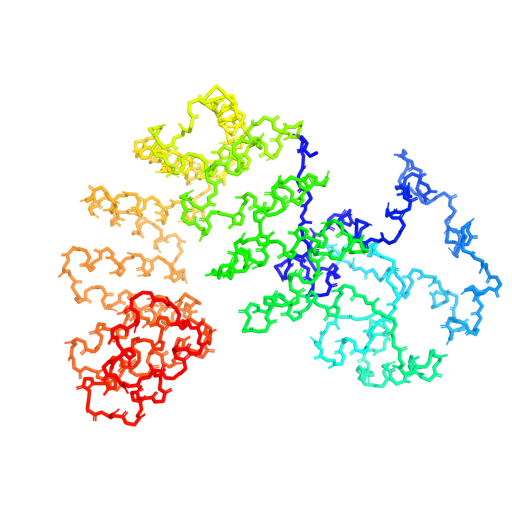8 284 GLN A CA 1
ATOM 2247 C C . GLN A 1 284 ? 1.538 21.990 2.762 1.00 94.38 284 GLN A C 1
ATOM 2249 O O . GLN A 1 284 ? 0.456 21.802 2.200 1.00 94.38 284 GLN A O 1
ATOM 2254 N N . THR A 1 285 ? 1.635 22.778 3.842 1.00 96.00 285 THR A N 1
ATOM 2255 C CA . THR A 1 285 ? 0.472 23.378 4.534 1.00 96.00 285 THR A CA 1
ATOM 2256 C C . THR A 1 285 ? -0.252 24.475 3.744 1.00 96.00 285 THR A C 1
ATOM 2258 O O . THR A 1 285 ? -1.262 25.013 4.207 1.00 96.00 285 THR A O 1
ATOM 2261 N N . ASP A 1 286 ? 0.172 24.773 2.518 1.00 94.56 286 ASP A N 1
ATOM 2262 C CA . ASP A 1 286 ? -0.624 25.583 1.595 1.00 94.56 286 ASP A CA 1
ATOM 2263 C C . ASP A 1 286 ? -1.849 24.832 1.054 1.00 94.56 286 ASP A C 1
ATOM 2265 O O . ASP A 1 286 ? -2.873 25.468 0.771 1.00 94.56 286 ASP A O 1
ATOM 2269 N N . PHE A 1 287 ? -1.780 23.496 1.002 1.00 94.94 287 PHE A N 1
ATOM 2270 C CA . PHE A 1 287 ? -2.845 22.600 0.550 1.00 94.94 287 PHE A CA 1
ATOM 2271 C C . PHE A 1 287 ? -3.637 22.004 1.722 1.00 94.94 287 PHE A C 1
ATOM 2273 O O . PHE A 1 287 ? -3.122 21.832 2.831 1.00 94.94 287 PHE A O 1
ATOM 2280 N N . ALA A 1 288 ? -4.890 21.612 1.472 1.00 95.75 288 ALA A N 1
ATOM 2281 C CA . ALA A 1 288 ? -5.728 20.948 2.474 1.00 95.75 288 ALA A CA 1
ATOM 2282 C C . ALA A 1 288 ? -5.089 19.646 2.993 1.00 95.75 288 ALA A C 1
ATOM 2284 O O . ALA A 1 288 ? -4.983 19.447 4.202 1.00 95.75 288 ALA A O 1
ATOM 2285 N N . VAL A 1 289 ? -4.583 18.802 2.085 1.00 95.31 289 VAL A N 1
ATOM 2286 C CA . VAL A 1 289 ? -3.897 17.541 2.418 1.00 95.31 289 VAL A CA 1
ATOM 2287 C C . VAL A 1 289 ? -2.671 17.778 3.301 1.00 95.31 289 VAL A C 1
ATOM 2289 O O . VAL A 1 289 ? -2.535 17.113 4.320 1.00 95.31 289 VAL A O 1
ATOM 2292 N N . GLY A 1 290 ? -1.819 18.757 2.982 1.00 96.50 290 GLY A N 1
ATOM 2293 C CA . GLY A 1 290 ? -0.624 19.028 3.787 1.00 96.50 290 GLY A CA 1
ATOM 2294 C C . GLY A 1 290 ? -0.940 19.549 5.192 1.00 96.50 290 GLY A C 1
ATOM 2295 O O . GLY A 1 290 ? -0.251 19.194 6.144 1.00 96.50 290 GLY A O 1
ATOM 2296 N N . ASN A 1 291 ? -2.029 20.309 5.366 1.00 97.69 291 ASN A N 1
ATOM 2297 C CA . ASN A 1 291 ? -2.517 20.655 6.706 1.00 97.69 291 ASN A CA 1
ATOM 2298 C C . ASN A 1 291 ? -2.959 19.414 7.488 1.00 97.69 291 ASN A C 1
ATOM 2300 O O . ASN A 1 291 ? -2.630 19.298 8.662 1.00 97.69 291 ASN A O 1
ATOM 2304 N N . VAL A 1 292 ? -3.662 18.475 6.851 1.00 97.38 292 VAL A N 1
ATOM 2305 C CA . VAL A 1 292 ? -4.046 17.212 7.500 1.00 97.38 292 VAL A CA 1
ATOM 2306 C C . VAL A 1 292 ? -2.815 16.380 7.863 1.00 97.38 292 VAL A C 1
ATOM 2308 O O . VAL A 1 292 ? -2.740 15.892 8.981 1.00 97.38 292 VAL A O 1
ATOM 2311 N N . MET A 1 293 ? -1.807 16.297 6.992 1.00 97.00 293 MET A N 1
ATOM 2312 C CA . MET A 1 293 ? -0.555 15.595 7.307 1.00 97.00 293 MET A CA 1
ATOM 2313 C C . MET A 1 293 ? 0.197 16.243 8.480 1.00 97.00 293 MET A C 1
ATOM 2315 O O . MET A 1 293 ? 0.749 15.541 9.325 1.00 97.00 293 MET A O 1
ATOM 2319 N N . MET A 1 294 ? 0.194 17.577 8.572 1.00 98.00 294 MET A N 1
ATOM 2320 C CA . MET A 1 294 ? 0.753 18.290 9.724 1.00 98.00 294 MET A CA 1
ATOM 2321 C C . MET A 1 294 ? -0.056 18.026 11.003 1.00 98.00 294 MET A C 1
ATOM 2323 O O . MET A 1 294 ? 0.520 17.877 12.079 1.00 98.00 294 MET A O 1
ATOM 2327 N N . ALA A 1 295 ? -1.382 17.936 10.898 1.00 97.94 295 ALA A N 1
ATOM 2328 C CA . ALA A 1 295 ? -2.239 17.575 12.021 1.00 97.94 295 ALA A CA 1
ATOM 2329 C C . ALA A 1 295 ? -1.971 16.143 12.507 1.00 97.94 295 ALA A C 1
ATOM 2331 O O . ALA A 1 295 ? -1.800 15.939 13.705 1.00 97.94 295 ALA A O 1
ATOM 2332 N N . ASP A 1 296 ? -1.844 15.179 11.590 1.00 96.94 296 ASP A N 1
ATOM 2333 C CA . ASP A 1 296 ? -1.494 13.788 11.903 1.00 96.94 296 ASP A CA 1
ATOM 2334 C C . ASP A 1 296 ? -0.108 13.696 12.577 1.00 96.94 296 ASP A C 1
ATOM 2336 O O . ASP A 1 296 ? 0.089 12.901 13.496 1.00 96.94 296 ASP A O 1
ATOM 2340 N N . TYR A 1 297 ? 0.850 14.539 12.173 1.00 97.56 297 TYR A N 1
ATOM 2341 C CA . TYR A 1 297 ? 2.151 14.660 12.840 1.00 97.56 297 TYR A CA 1
ATOM 2342 C C . TYR A 1 297 ? 2.014 15.116 14.298 1.00 97.56 297 TYR A C 1
ATOM 2344 O O . TYR A 1 297 ? 2.564 14.477 15.194 1.00 97.56 297 TYR A O 1
ATOM 2352 N N . TYR A 1 298 ? 1.247 16.177 14.563 1.00 97.62 298 TYR A N 1
ATOM 2353 C CA . TYR A 1 298 ? 1.003 16.636 15.935 1.00 97.62 298 TYR A CA 1
ATOM 2354 C C . TYR A 1 298 ? 0.189 15.632 16.756 1.00 97.62 298 TYR A C 1
ATOM 2356 O O . TYR A 1 298 ? 0.461 15.453 17.942 1.00 97.62 298 TYR A O 1
ATOM 2364 N N . LEU A 1 299 ? -0.740 14.914 16.122 1.00 96.25 299 LEU A N 1
ATOM 2365 C CA . LEU A 1 299 ? -1.490 13.835 16.755 1.00 96.25 299 LEU A CA 1
ATOM 2366 C C . LEU A 1 299 ? -0.563 12.711 17.239 1.00 96.25 299 LEU A C 1
ATOM 2368 O O . LEU A 1 299 ? -0.704 12.263 18.374 1.00 96.25 299 LEU A O 1
ATOM 2372 N N . LYS A 1 300 ? 0.424 12.295 16.431 1.00 94.69 300 LYS A N 1
ATOM 2373 C CA . LYS A 1 300 ? 1.440 11.306 16.850 1.00 94.69 300 LYS A CA 1
ATOM 2374 C C . LYS A 1 300 ? 2.251 11.784 18.059 1.00 94.69 300 LYS A C 1
ATOM 2376 O O . LYS A 1 300 ? 2.544 10.987 18.943 1.00 94.69 300 LYS A O 1
ATOM 2381 N N . LEU A 1 301 ? 2.539 13.085 18.131 1.00 94.56 301 LEU A N 1
ATOM 2382 C CA . LEU A 1 301 ? 3.198 13.722 19.279 1.00 94.56 301 LEU A CA 1
ATOM 2383 C C . LEU A 1 301 ? 2.268 13.954 20.483 1.00 94.56 301 LEU A C 1
ATOM 2385 O O . LEU A 1 301 ? 2.726 14.455 21.507 1.00 94.56 301 LEU A O 1
ATOM 2389 N N . LYS A 1 302 ? 0.976 13.612 20.373 1.00 93.75 302 LYS A N 1
ATOM 2390 C CA . LYS A 1 302 ? -0.077 13.896 21.365 1.00 93.75 302 LYS A CA 1
ATOM 2391 C C . LYS A 1 302 ? -0.280 15.393 21.651 1.00 93.75 302 LYS A C 1
ATOM 2393 O O . LYS A 1 302 ? -0.856 15.760 22.672 1.00 93.75 302 LYS A O 1
ATOM 2398 N N . ASP A 1 303 ? 0.145 16.259 20.733 1.00 95.94 303 ASP A N 1
ATOM 2399 C CA . ASP A 1 303 ? -0.131 17.696 20.751 1.00 95.94 303 ASP A CA 1
ATOM 2400 C C . ASP A 1 303 ? -1.493 17.947 20.090 1.00 95.94 303 ASP A C 1
ATOM 2402 O O . ASP A 1 303 ? -1.613 18.285 18.907 1.00 95.94 303 ASP A O 1
ATOM 2406 N N . TYR A 1 304 ? -2.548 17.689 20.862 1.00 96.50 304 TYR A N 1
ATOM 2407 C CA . TYR A 1 304 ? -3.921 17.741 20.366 1.00 96.50 304 TYR A CA 1
ATOM 2408 C C . TYR A 1 304 ? -4.353 19.149 19.938 1.00 96.50 304 TYR A C 1
ATOM 2410 O O . TYR A 1 304 ? -5.140 19.277 19.001 1.00 96.50 304 TYR A O 1
ATOM 2418 N N . ASP A 1 305 ? -3.809 20.198 20.559 1.00 96.62 305 ASP A N 1
ATOM 2419 C CA . ASP A 1 305 ? -4.161 21.587 20.248 1.00 96.62 305 ASP A CA 1
ATOM 2420 C C . ASP A 1 305 ? -3.647 21.989 18.858 1.00 96.62 305 ASP A C 1
ATOM 2422 O O . ASP A 1 305 ? -4.383 22.564 18.044 1.00 96.62 305 ASP A O 1
ATOM 2426 N N . ASN A 1 306 ? -2.391 21.652 18.533 1.00 97.56 306 ASN A N 1
ATOM 2427 C CA . ASN A 1 306 ? -1.882 21.883 17.184 1.00 97.56 306 ASN A CA 1
ATOM 2428 C C . ASN A 1 306 ? -2.527 20.939 16.162 1.00 97.56 306 ASN A C 1
ATOM 2430 O O . ASN A 1 306 ? -2.820 21.386 15.049 1.00 97.56 306 ASN A O 1
ATOM 2434 N N . ALA A 1 307 ? -2.811 19.682 16.523 1.00 98.06 307 ALA A N 1
ATOM 2435 C CA . ALA A 1 307 ? -3.544 18.769 15.646 1.00 98.06 307 ALA A CA 1
ATOM 2436 C C . ALA A 1 307 ? -4.911 19.358 15.249 1.00 98.06 307 ALA A C 1
ATOM 2438 O O . ALA A 1 307 ? -5.200 19.507 14.060 1.00 98.06 307 ALA A O 1
ATOM 2439 N N . GLU A 1 308 ? -5.708 19.803 16.224 1.00 97.94 308 GLU A N 1
ATOM 2440 C CA . GLU A 1 308 ? -6.997 20.469 16.004 1.00 97.94 308 GLU A CA 1
ATOM 2441 C C . GLU A 1 308 ? -6.868 21.683 15.076 1.00 97.94 308 GLU A C 1
ATOM 2443 O O . GLU A 1 308 ? -7.582 21.802 14.071 1.00 97.94 308 GLU A O 1
ATOM 2448 N N . LYS A 1 309 ? -5.914 22.572 15.373 1.00 97.81 309 LYS A N 1
ATOM 2449 C CA . LYS A 1 309 ? -5.653 23.775 14.576 1.00 97.81 309 LYS A CA 1
ATOM 2450 C C . LYS A 1 309 ? -5.385 23.440 13.110 1.00 97.81 309 LYS A C 1
ATOM 2452 O O . LYS A 1 309 ? -5.899 24.127 12.222 1.00 97.81 309 LYS A O 1
ATOM 2457 N N . PHE A 1 310 ? -4.570 22.423 12.842 1.00 98.12 310 PHE A N 1
ATOM 2458 C CA . PHE A 1 310 ? -4.209 22.043 11.480 1.00 98.12 310 PHE A CA 1
ATOM 2459 C C . PHE A 1 310 ? -5.323 21.265 10.763 1.00 98.12 310 PHE A C 1
ATOM 2461 O O . PHE A 1 310 ? -5.560 21.547 9.588 1.00 98.12 310 PHE A O 1
ATOM 2468 N N . TYR A 1 311 ? -6.105 20.416 11.441 1.00 98.06 311 TYR A N 1
ATOM 2469 C CA . TYR A 1 311 ? -7.299 19.819 10.823 1.00 98.06 311 TYR A CA 1
ATOM 2470 C C . TYR A 1 311 ? -8.308 20.889 10.392 1.00 98.06 311 TYR A C 1
ATOM 2472 O O . TYR A 1 311 ? -8.791 20.865 9.256 1.00 98.06 311 TYR A O 1
ATOM 2480 N N . TRP A 1 312 ? -8.563 21.890 11.242 1.00 96.69 312 TRP A N 1
ATOM 2481 C CA . TRP A 1 312 ? -9.431 23.011 10.880 1.00 96.69 312 TRP A CA 1
ATOM 2482 C C . TRP A 1 312 ? -8.882 23.834 9.719 1.00 96.69 312 TRP A C 1
ATOM 2484 O O . TRP A 1 312 ? -9.654 24.260 8.859 1.00 96.69 312 TRP A O 1
ATOM 2494 N N . LYS A 1 313 ? -7.566 24.071 9.660 1.00 96.69 313 LYS A N 1
ATOM 2495 C CA . LYS A 1 313 ? -6.948 24.731 8.501 1.00 96.69 313 LYS A CA 1
ATOM 2496 C C . LYS A 1 313 ? -7.131 23.915 7.224 1.00 96.69 313 LYS A C 1
ATOM 2498 O O . LYS A 1 313 ? -7.494 24.497 6.208 1.00 96.69 313 LYS A O 1
ATOM 2503 N N . GLY A 1 314 ? -6.928 22.599 7.283 1.00 96.19 314 GLY A N 1
ATOM 2504 C CA . GLY A 1 314 ? -7.134 21.701 6.147 1.00 96.19 314 GLY A CA 1
ATOM 2505 C C . GLY A 1 314 ? -8.559 21.786 5.611 1.00 96.19 314 GLY A C 1
ATOM 2506 O O . GLY A 1 314 ? -8.753 22.051 4.429 1.00 96.19 314 GLY A O 1
ATOM 2507 N N . PHE A 1 315 ? -9.548 21.698 6.501 1.00 95.19 315 PHE A N 1
ATOM 2508 C CA . PHE A 1 315 ? -10.956 21.859 6.141 1.00 95.19 315 PHE A CA 1
ATOM 2509 C C . PHE A 1 315 ? -11.297 23.267 5.617 1.00 95.19 315 PHE A C 1
ATOM 2511 O O . PHE A 1 315 ? -12.102 23.418 4.709 1.00 95.19 315 PHE A O 1
ATOM 2518 N N . LYS A 1 316 ? -10.690 24.332 6.158 1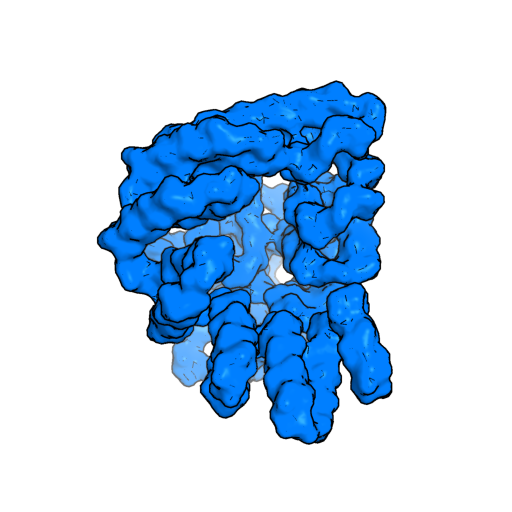.00 95.19 316 LYS A N 1
ATOM 2519 C CA . LYS A 1 316 ? -10.895 25.703 5.645 1.00 95.19 316 LYS A CA 1
ATOM 2520 C C . LYS A 1 316 ? -10.299 25.910 4.249 1.00 95.19 316 LYS A C 1
ATOM 2522 O O . LYS A 1 316 ? -10.761 26.791 3.532 1.00 95.19 316 LYS A O 1
ATOM 2527 N N . LYS A 1 317 ? -9.255 25.155 3.892 1.00 95.44 317 LYS A N 1
ATOM 2528 C CA . LYS A 1 317 ? -8.625 25.192 2.563 1.00 95.44 317 LYS A CA 1
ATOM 2529 C C . LYS A 1 317 ? -9.459 24.461 1.513 1.00 95.44 317 LYS A C 1
ATOM 2531 O O . LYS A 1 317 ? -9.477 24.895 0.368 1.00 95.44 317 LYS A O 1
ATOM 2536 N N . ASP A 1 318 ? -10.126 23.382 1.908 1.00 94.25 318 ASP A N 1
ATOM 2537 C CA . ASP A 1 318 ? -11.057 22.628 1.072 1.00 94.25 318 ASP A CA 1
ATOM 2538 C C . ASP A 1 318 ? -12.208 22.104 1.941 1.00 94.25 318 ASP A C 1
ATOM 2540 O O . ASP A 1 318 ? -12.036 21.173 2.731 1.00 94.25 318 ASP A O 1
ATOM 2544 N N . ASP A 1 319 ? -13.393 22.696 1.795 1.00 88.94 319 ASP A N 1
ATOM 2545 C CA . ASP A 1 319 ? -14.578 22.337 2.582 1.00 88.94 319 ASP A CA 1
ATOM 2546 C C . ASP A 1 319 ? -15.181 20.974 2.192 1.00 88.94 319 ASP A C 1
ATOM 2548 O O . ASP A 1 319 ? -16.057 20.454 2.895 1.00 88.94 319 ASP A O 1
ATOM 2552 N N . LYS A 1 320 ? -14.667 20.352 1.122 1.00 88.12 320 LYS A N 1
ATOM 2553 C CA . LYS A 1 320 ? -14.968 18.972 0.725 1.00 88.12 320 LYS A CA 1
ATOM 2554 C C . LYS A 1 320 ? -14.008 17.958 1.339 1.00 88.12 320 LYS A C 1
ATOM 2556 O O . LYS A 1 320 ? -14.269 16.756 1.254 1.00 88.12 320 LYS A O 1
ATOM 2561 N N . ALA A 1 321 ? -12.939 18.401 2.003 1.00 86.75 321 ALA A N 1
ATOM 2562 C CA . ALA A 1 321 ? -11.980 17.542 2.693 1.00 86.75 321 ALA A CA 1
ATOM 2563 C C . ALA A 1 321 ? -12.556 16.962 4.000 1.00 86.75 321 ALA A C 1
ATOM 2565 O O . ALA A 1 321 ? -12.010 17.149 5.088 1.00 86.75 321 ALA A O 1
ATOM 2566 N N . ASN A 1 322 ? -13.658 16.211 3.917 1.00 91.06 322 ASN A N 1
ATOM 2567 C CA . ASN A 1 322 ? -14.325 15.621 5.081 1.00 91.06 322 ASN A CA 1
ATOM 2568 C C . ASN A 1 322 ? -13.434 14.659 5.868 1.00 91.06 322 ASN A C 1
ATOM 2570 O O . ASN A 1 322 ? -13.656 14.467 7.060 1.00 91.06 322 ASN A O 1
ATOM 2574 N N . TYR A 1 323 ? -12.397 14.095 5.246 1.00 92.44 323 TYR A N 1
ATOM 2575 C CA . TYR A 1 323 ? -11.396 13.303 5.956 1.00 92.44 323 TYR A CA 1
ATOM 2576 C C . TYR A 1 323 ? -10.690 14.107 7.065 1.00 92.44 323 TYR A C 1
ATOM 2578 O O . TYR A 1 323 ? -10.359 13.526 8.093 1.00 92.44 323 TYR A O 1
ATOM 2586 N N . ALA A 1 324 ? -10.546 15.432 6.926 1.00 95.88 324 ALA A N 1
ATOM 2587 C CA . ALA A 1 324 ? -10.028 16.295 7.988 1.00 95.88 324 ALA A CA 1
ATOM 2588 C C . ALA A 1 324 ? -10.967 16.332 9.207 1.00 95.88 324 ALA A C 1
ATOM 2590 O O . ALA A 1 324 ? -10.506 16.212 10.338 1.00 95.88 324 ALA A O 1
ATOM 2591 N N . LEU A 1 325 ? -12.283 16.447 8.984 1.00 96.56 325 LEU A N 1
ATOM 2592 C CA . LEU A 1 325 ? -13.287 16.440 10.058 1.00 96.56 325 LEU A CA 1
ATOM 2593 C C . LEU A 1 325 ? -13.424 15.060 10.708 1.00 96.56 325 LEU A C 1
ATOM 2595 O O . LEU A 1 325 ? -13.578 14.968 11.922 1.00 96.56 325 LEU A O 1
ATOM 2599 N N . LEU A 1 326 ? -13.333 13.987 9.915 1.00 95.81 326 LEU A N 1
ATOM 2600 C CA . LEU A 1 326 ? -13.312 12.619 10.432 1.00 95.81 326 LEU A CA 1
ATOM 2601 C C . LEU A 1 326 ? -12.108 12.399 11.354 1.00 95.81 326 LEU A C 1
ATOM 2603 O O . LEU A 1 326 ? -12.285 11.916 12.469 1.00 95.81 326 LEU A O 1
ATOM 2607 N N . ASN A 1 327 ? -10.904 12.792 10.931 1.00 95.88 327 ASN A N 1
ATOM 2608 C CA . ASN A 1 327 ? -9.711 12.657 11.767 1.00 95.88 327 ASN A CA 1
ATOM 2609 C C . ASN A 1 327 ? -9.800 13.550 13.018 1.00 95.88 327 ASN A C 1
ATOM 2611 O O . ASN A 1 327 ? -9.497 13.089 14.115 1.00 95.88 327 ASN A O 1
ATOM 2615 N N . LEU A 1 328 ? -10.309 14.781 12.889 1.00 97.25 328 LEU A N 1
ATOM 2616 C CA . LEU A 1 328 ? -10.539 15.674 14.027 1.00 97.25 328 LEU A CA 1
ATOM 2617 C C . LEU A 1 328 ? -11.535 15.094 15.045 1.00 97.25 328 LEU A C 1
ATOM 2619 O O . LEU A 1 328 ? -11.306 15.195 16.247 1.00 97.25 328 LEU A O 1
ATOM 2623 N N . SER A 1 329 ? -12.603 14.432 14.588 1.00 96.81 329 SER A N 1
ATOM 2624 C CA . SER A 1 329 ? -13.547 13.746 15.483 1.00 96.81 329 SER A CA 1
ATOM 2625 C C . SER A 1 329 ? -12.869 12.655 16.313 1.00 96.81 329 SER A C 1
ATOM 2627 O O . SER A 1 329 ? -13.144 12.517 17.503 1.00 96.81 329 SER A O 1
ATOM 2629 N N . ALA A 1 330 ? -11.915 11.930 15.719 1.00 92.69 330 ALA A N 1
ATOM 2630 C CA . ALA A 1 330 ? -11.138 10.928 16.435 1.00 92.69 330 ALA A CA 1
ATOM 2631 C C . ALA A 1 330 ? -10.250 11.574 17.509 1.00 92.69 330 ALA A C 1
ATOM 2633 O O . ALA A 1 330 ? -10.173 11.048 18.617 1.00 92.69 330 ALA A O 1
ATOM 2634 N N . VAL A 1 331 ? -9.653 12.739 17.225 1.00 95.56 331 VAL A N 1
ATOM 2635 C CA . VAL A 1 331 ? -8.897 13.517 18.222 1.00 95.56 331 VAL A CA 1
ATOM 2636 C C . VAL A 1 331 ? -9.787 13.954 19.382 1.00 95.56 331 VAL A C 1
ATOM 2638 O O . VAL A 1 331 ? -9.435 13.723 20.536 1.00 95.56 331 VAL A O 1
ATOM 2641 N N . TYR A 1 332 ? -10.961 14.523 19.103 1.00 97.25 332 TYR A N 1
ATOM 2642 C CA . TYR A 1 332 ? -11.891 14.916 20.162 1.00 97.25 332 TYR A CA 1
ATOM 2643 C C . TYR A 1 332 ? -12.357 13.720 21.001 1.00 97.25 332 TYR A C 1
ATOM 2645 O O . TYR A 1 332 ? -12.383 13.825 22.227 1.00 97.25 332 TYR A O 1
ATOM 2653 N N . ASN A 1 333 ? -12.628 12.568 20.379 1.00 91.12 333 ASN A N 1
ATOM 2654 C CA . ASN A 1 333 ? -12.964 11.336 21.100 1.00 91.12 333 ASN A CA 1
ATOM 2655 C C . ASN A 1 333 ? -11.829 10.880 22.026 1.00 91.12 333 ASN A C 1
ATOM 2657 O O . ASN A 1 333 ? -12.086 10.558 23.181 1.00 91.12 333 ASN A O 1
ATOM 2661 N N . MET A 1 334 ? -10.569 10.911 21.569 1.00 89.38 334 MET A N 1
ATOM 2662 C CA . MET A 1 334 ? -9.404 10.562 22.403 1.00 89.38 334 MET A CA 1
ATOM 2663 C C . MET A 1 334 ? -9.245 11.476 23.627 1.00 89.38 334 MET A C 1
ATOM 2665 O O . MET A 1 334 ? -8.645 11.076 24.621 1.00 89.38 334 MET A O 1
ATOM 2669 N N . GLN A 1 335 ? -9.781 12.697 23.564 1.00 93.62 335 GLN A N 1
ATOM 2670 C CA . GLN A 1 335 ? -9.787 13.661 24.665 1.00 93.62 335 GLN A CA 1
ATOM 2671 C C . GLN A 1 335 ? -11.078 13.624 25.506 1.00 93.62 335 GLN A C 1
ATOM 2673 O O . GLN A 1 335 ? -11.220 14.435 26.419 1.00 93.62 335 GLN A O 1
ATOM 2678 N N . GLY A 1 336 ? -12.041 12.749 25.187 1.00 93.06 336 GLY A N 1
ATOM 2679 C CA . GLY A 1 336 ? -13.364 12.716 25.826 1.00 93.06 336 GLY A CA 1
ATOM 2680 C C . GLY A 1 336 ? -14.264 13.916 25.491 1.00 93.06 336 GLY A C 1
ATOM 2681 O O . GLY A 1 336 ? -15.276 14.142 26.152 1.00 93.06 336 GLY A O 1
ATOM 2682 N N . LYS A 1 337 ? -13.916 14.706 24.468 1.00 96.50 337 LYS A N 1
ATOM 2683 C CA . LYS A 1 337 ? -14.651 15.899 24.012 1.00 96.50 337 LYS A CA 1
ATOM 2684 C C . LYS A 1 337 ? -15.809 15.509 23.082 1.00 96.50 337 LYS A C 1
ATOM 2686 O O . LYS A 1 337 ? -15.852 15.900 21.913 1.00 96.50 337 LYS A O 1
ATOM 2691 N N . ASN A 1 338 ? -16.749 14.721 23.600 1.00 95.81 338 ASN A N 1
ATOM 2692 C CA . ASN A 1 338 ? -17.818 14.096 22.810 1.00 95.81 338 ASN A CA 1
ATOM 2693 C C . ASN A 1 338 ? -18.701 15.111 22.063 1.00 95.81 338 ASN A C 1
ATOM 2695 O O . ASN A 1 338 ? -19.019 14.893 20.895 1.00 95.81 338 ASN A O 1
ATOM 2699 N N . ASP A 1 339 ? -19.030 16.249 22.682 1.00 96.50 339 ASP A N 1
ATOM 2700 C CA . ASP A 1 339 ? -19.856 17.288 22.047 1.00 96.50 339 ASP A CA 1
ATOM 2701 C C . ASP A 1 339 ? -19.166 17.913 20.825 1.00 96.50 339 ASP A C 1
ATOM 2703 O O . ASP A 1 339 ? -19.781 18.078 19.770 1.00 96.50 339 ASP A O 1
ATOM 2707 N N . GLN A 1 340 ? -17.864 18.196 20.932 1.00 97.69 340 GLN A N 1
ATOM 2708 C CA . GLN A 1 340 ? -17.074 18.743 19.823 1.00 97.69 340 GLN A CA 1
ATOM 2709 C C . GLN A 1 340 ? -16.927 17.717 18.694 1.00 97.69 340 GLN A C 1
ATOM 2711 O O . GLN A 1 340 ? -17.014 18.065 17.517 1.00 97.69 340 GLN A O 1
ATOM 2716 N N . SER A 1 341 ? -16.752 16.440 19.048 1.00 97.56 341 SER A N 1
ATOM 2717 C CA . SER A 1 341 ? -16.738 15.332 18.090 1.00 97.56 341 SER A CA 1
ATOM 2718 C C . SER A 1 341 ? -18.058 15.215 17.326 1.00 97.56 341 SER A C 1
ATOM 2720 O O . SER A 1 341 ? -18.063 15.097 16.096 1.00 97.56 341 SER A O 1
ATOM 2722 N N . LEU A 1 342 ? -19.186 15.323 18.036 1.00 97.88 342 LEU A N 1
ATOM 2723 C CA . LEU A 1 342 ? -20.511 15.297 17.428 1.00 97.88 342 LEU A CA 1
ATOM 2724 C C . LEU A 1 342 ? -20.687 16.468 16.459 1.00 97.88 342 LEU A C 1
ATOM 2726 O O . LEU A 1 342 ? -21.129 16.254 15.332 1.00 97.88 342 LEU A O 1
ATOM 2730 N N . GLU A 1 343 ? -20.290 17.680 16.852 1.00 97.25 343 GLU A N 1
ATOM 2731 C CA . GLU A 1 343 ? -20.382 18.875 16.008 1.00 97.25 343 GLU A CA 1
ATOM 2732 C C . GLU A 1 343 ? -19.636 18.699 14.674 1.00 97.25 343 GLU A C 1
ATOM 2734 O O . GLU A 1 343 ? -20.195 18.952 13.599 1.00 97.25 343 GLU A O 1
ATOM 2739 N N . VAL A 1 344 ? -18.384 18.228 14.711 1.00 97.19 344 VAL A N 1
ATOM 2740 C CA . VAL A 1 344 ? -17.591 18.059 13.482 1.00 97.19 344 VAL A CA 1
ATOM 2741 C C . VAL A 1 344 ? -18.100 16.916 12.608 1.00 97.19 344 VAL A C 1
ATOM 2743 O O . VAL A 1 344 ? -18.084 17.041 11.381 1.00 97.19 344 VAL A O 1
ATOM 2746 N N . LEU A 1 345 ? -18.609 15.831 13.198 1.00 97.50 345 LEU A N 1
ATOM 2747 C CA . LEU A 1 345 ? -19.212 14.729 12.445 1.00 97.50 345 LEU A CA 1
ATOM 2748 C C . LEU A 1 345 ? -20.545 15.124 11.810 1.00 97.50 345 LEU A C 1
ATOM 2750 O O . LEU A 1 345 ? -20.830 14.729 10.680 1.00 97.50 345 LEU A O 1
ATOM 2754 N N . GLU A 1 346 ? -21.341 15.940 12.492 1.00 96.94 346 GLU A N 1
ATOM 2755 C CA . GLU A 1 346 ? -22.571 16.513 11.952 1.00 96.94 346 GLU A CA 1
ATOM 2756 C C . GLU A 1 346 ? -22.292 17.452 10.776 1.00 96.94 346 GLU A C 1
ATOM 2758 O O . GLU A 1 346 ? -22.961 17.394 9.736 1.00 96.94 346 GLU A O 1
ATOM 2763 N N . LYS A 1 347 ? -21.230 18.253 10.884 1.00 95.75 347 LYS A N 1
ATOM 2764 C CA . LYS A 1 347 ? -20.738 19.076 9.779 1.00 95.75 347 LYS A CA 1
ATOM 2765 C C . LYS A 1 347 ? -20.280 18.225 8.594 1.00 95.75 347 LYS A C 1
ATOM 2767 O O . LYS A 1 347 ? -20.696 18.491 7.466 1.00 95.75 347 LYS A O 1
ATOM 2772 N N . ALA A 1 348 ? -19.506 17.167 8.841 1.00 95.75 348 ALA A N 1
ATOM 2773 C CA . ALA A 1 348 ? -19.096 16.231 7.797 1.00 95.75 348 ALA A CA 1
ATOM 2774 C C . ALA A 1 348 ? -20.317 15.584 7.122 1.00 95.75 348 ALA A C 1
ATOM 2776 O O . ALA A 1 348 ? -20.391 15.533 5.894 1.00 95.75 348 ALA A O 1
ATOM 2777 N N . ARG A 1 349 ? -21.316 15.153 7.910 1.00 95.75 349 ARG A N 1
ATOM 2778 C CA . ARG A 1 349 ? -22.559 14.533 7.419 1.00 95.75 349 ARG A CA 1
ATOM 2779 C C . ARG A 1 349 ? -23.353 15.466 6.515 1.00 95.75 349 ARG A C 1
ATOM 2781 O O . ARG A 1 349 ? -23.923 15.014 5.526 1.00 95.75 349 ARG A O 1
ATOM 2788 N N . LYS A 1 350 ? -23.409 16.756 6.854 1.00 95.06 350 LYS A N 1
ATOM 2789 C CA . LYS A 1 350 ? -24.065 17.771 6.022 1.00 95.06 350 LYS A CA 1
ATOM 2790 C C . LYS A 1 350 ? -23.348 17.949 4.681 1.00 95.06 350 LYS A C 1
ATOM 2792 O O . LYS A 1 350 ? -24.020 18.104 3.664 1.00 95.06 350 LYS A O 1
ATOM 2797 N N . ASN A 1 351 ? -22.017 17.906 4.683 1.00 93.38 351 ASN A N 1
ATOM 2798 C CA . ASN A 1 351 ? -21.205 18.100 3.483 1.00 93.38 351 ASN A CA 1
ATOM 2799 C C . ASN A 1 351 ? -21.214 16.879 2.553 1.00 93.38 351 ASN A C 1
ATOM 2801 O O . ASN A 1 351 ? -21.254 17.041 1.336 1.00 93.38 351 ASN A O 1
ATOM 2805 N N . ASP A 1 352 ? -21.187 15.665 3.107 1.00 94.31 352 ASP A N 1
ATOM 2806 C CA . ASP A 1 352 ? -21.189 14.418 2.334 1.00 94.31 352 ASP A CA 1
ATOM 2807 C C . ASP A 1 352 ? -22.093 13.351 2.977 1.00 94.31 352 ASP A C 1
ATOM 2809 O O . ASP A 1 352 ? -21.630 12.428 3.651 1.00 94.31 352 ASP A O 1
ATOM 2813 N N . PRO A 1 353 ? -23.415 13.434 2.757 1.00 95.12 353 PRO A N 1
ATOM 2814 C CA . PRO A 1 353 ? -24.382 12.529 3.376 1.00 95.12 353 PRO A CA 1
ATOM 2815 C C . PRO A 1 353 ? -24.327 11.088 2.837 1.00 95.12 353 PRO A C 1
ATOM 2817 O O . PRO A 1 353 ? -25.111 10.241 3.273 1.00 95.12 353 PRO A O 1
ATOM 2820 N N . LYS A 1 354 ? -23.465 10.789 1.857 1.00 95.62 354 LYS A N 1
ATOM 2821 C CA . LYS A 1 354 ? -23.311 9.442 1.283 1.00 95.62 354 LYS A CA 1
ATOM 2822 C C . LYS A 1 354 ? -22.024 8.747 1.719 1.00 95.62 354 LYS A C 1
ATOM 2824 O O . LYS A 1 354 ? -21.868 7.572 1.405 1.00 95.62 354 LYS A O 1
ATOM 2829 N N . ASN A 1 355 ? -21.160 9.423 2.466 1.00 95.00 355 ASN A N 1
ATOM 2830 C CA . ASN A 1 355 ? -19.919 8.850 2.958 1.00 95.00 355 ASN A CA 1
ATOM 2831 C C . ASN A 1 355 ? -20.153 8.016 4.217 1.00 95.00 355 ASN A C 1
ATOM 2833 O O . ASN A 1 355 ? -20.440 8.507 5.310 1.00 95.00 355 ASN A O 1
ATOM 2837 N N . GLU A 1 356 ? -20.017 6.708 4.049 1.00 95.81 356 GLU A N 1
ATOM 2838 C CA . GLU A 1 356 ? -20.221 5.700 5.075 1.00 95.81 356 GLU A CA 1
ATOM 2839 C C . GLU A 1 356 ? -19.282 5.855 6.276 1.00 95.81 356 GLU A C 1
ATOM 2841 O O . GLU A 1 356 ? -19.657 5.475 7.388 1.00 95.81 356 GLU A O 1
ATOM 2846 N N . ARG A 1 357 ? -18.081 6.425 6.084 1.00 95.62 357 ARG A N 1
ATOM 2847 C CA . ARG A 1 357 ? -17.100 6.605 7.165 1.00 95.62 357 ARG A CA 1
ATOM 2848 C C . ARG A 1 357 ? -17.613 7.587 8.211 1.00 95.62 357 ARG A C 1
ATOM 2850 O O . ARG A 1 357 ? -17.290 7.430 9.384 1.00 95.62 357 ARG A O 1
ATOM 2857 N N . ILE A 1 358 ? -18.433 8.560 7.818 1.00 96.81 358 ILE A N 1
ATOM 2858 C CA . ILE A 1 358 ? -19.057 9.513 8.746 1.00 96.81 358 ILE A CA 1
ATOM 2859 C C . ILE A 1 358 ? -20.027 8.786 9.669 1.00 96.81 358 ILE A C 1
ATOM 2861 O O . ILE A 1 358 ? -19.951 8.929 10.885 1.00 96.81 358 ILE A O 1
ATOM 2865 N N . TYR A 1 359 ? -20.887 7.943 9.106 1.00 98.00 359 TYR A N 1
ATOM 2866 C CA . TYR A 1 359 ? -21.841 7.153 9.880 1.00 98.00 359 TYR A CA 1
ATOM 2867 C C . TYR A 1 359 ? -21.152 6.111 10.765 1.00 98.00 359 TYR A C 1
ATOM 2869 O O . TYR A 1 359 ? -21.583 5.882 11.889 1.00 98.00 359 TYR A O 1
ATOM 2877 N N . TYR A 1 360 ? -20.045 5.525 10.306 1.00 97.19 360 TYR A N 1
ATOM 2878 C CA . TYR A 1 360 ? -19.221 4.666 11.152 1.00 97.19 360 TYR A CA 1
ATOM 2879 C C . TYR A 1 360 ? -18.655 5.419 12.368 1.00 97.19 360 TYR A C 1
ATOM 2881 O O . TYR A 1 360 ? -18.806 4.945 13.490 1.00 97.19 360 TYR A O 1
ATOM 2889 N N . ASN A 1 361 ? -18.066 6.604 12.168 1.00 96.69 361 ASN A N 1
ATOM 2890 C CA . ASN A 1 361 ? -17.517 7.405 13.269 1.00 96.69 361 ASN A CA 1
ATOM 2891 C C . ASN A 1 361 ? -18.608 7.939 14.212 1.00 96.69 361 ASN A C 1
ATOM 2893 O O . ASN A 1 361 ? -18.413 7.911 15.423 1.00 96.69 361 ASN A O 1
ATOM 2897 N N . LEU A 1 362 ? -19.778 8.334 13.693 1.00 97.69 362 LEU A N 1
ATOM 2898 C CA . LEU A 1 362 ? -20.938 8.663 14.531 1.00 97.69 362 LEU A CA 1
ATOM 2899 C C . LEU A 1 362 ? -21.394 7.450 15.352 1.00 97.69 362 LEU A C 1
ATOM 2901 O O . LEU A 1 362 ? -21.732 7.599 16.519 1.00 97.69 362 LEU A O 1
ATOM 2905 N N . GLY A 1 363 ? -21.384 6.248 14.767 1.00 96.88 363 GLY A N 1
ATOM 2906 C CA . GLY A 1 363 ? -21.698 5.009 15.479 1.00 96.88 363 GLY A CA 1
ATOM 2907 C C . GLY A 1 363 ? -20.746 4.743 16.645 1.00 96.88 363 GLY A C 1
ATOM 2908 O O . GLY A 1 363 ? -21.198 4.429 17.743 1.00 96.88 363 GLY A O 1
ATOM 2909 N N . LEU A 1 364 ? -19.440 4.932 16.427 1.00 95.38 364 LEU A N 1
ATOM 2910 C CA . LEU A 1 364 ? -18.429 4.834 17.484 1.00 95.38 364 LEU A CA 1
ATOM 2911 C C . LEU A 1 364 ? -18.644 5.885 18.581 1.00 95.38 364 LEU A C 1
ATOM 2913 O O . LEU A 1 364 ? -18.642 5.533 19.755 1.00 95.38 364 LEU A O 1
ATOM 2917 N N . LEU A 1 365 ? -18.880 7.144 18.202 1.00 96.62 365 LEU A N 1
ATOM 2918 C CA . LEU A 1 365 ? -19.120 8.236 19.147 1.00 96.62 365 LEU A CA 1
ATOM 2919 C C . LEU A 1 365 ? -20.364 7.986 20.010 1.00 96.62 365 LEU A C 1
ATOM 2921 O O . LEU A 1 365 ? -20.294 8.091 21.228 1.00 96.62 365 LEU A O 1
ATOM 2925 N N . TYR A 1 366 ? -21.497 7.609 19.410 1.00 97.12 366 TYR A N 1
ATOM 2926 C CA . TYR A 1 366 ? -22.704 7.312 20.185 1.00 97.12 366 TYR A CA 1
ATOM 2927 C C . TYR A 1 366 ? -22.512 6.114 21.118 1.00 97.12 366 TYR A C 1
ATOM 2929 O O . TYR A 1 366 ? -23.064 6.106 22.215 1.00 97.12 366 TYR A O 1
ATOM 2937 N N . ASN A 1 367 ? -21.708 5.123 20.719 1.00 93.56 367 ASN A N 1
ATOM 2938 C CA . ASN A 1 367 ? -21.366 4.010 21.596 1.00 93.56 367 ASN A CA 1
ATOM 2939 C C . ASN A 1 367 ? -20.511 4.466 22.793 1.00 93.56 367 ASN A C 1
ATOM 2941 O O . ASN A 1 367 ? -20.779 4.033 23.909 1.00 93.56 367 ASN A O 1
ATOM 2945 N N . GLU A 1 368 ? -19.554 5.375 22.581 1.00 92.31 368 GLU A N 1
ATOM 2946 C CA . GLU A 1 368 ? -18.760 6.003 23.653 1.00 92.31 368 GLU A CA 1
ATOM 2947 C C . GLU A 1 368 ? -19.637 6.836 24.604 1.00 92.31 368 GLU A C 1
ATOM 2949 O O . GLU A 1 368 ? -19.475 6.802 25.820 1.00 92.31 368 GLU A O 1
ATOM 2954 N N . MET A 1 369 ? -20.649 7.518 24.064 1.00 94.38 369 MET A N 1
ATOM 2955 C CA . MET A 1 369 ? -21.670 8.237 24.837 1.00 94.38 369 MET A CA 1
ATOM 2956 C C . MET A 1 369 ? -22.708 7.308 25.500 1.00 94.38 369 MET A C 1
ATOM 2958 O O . MET A 1 369 ? -23.646 7.792 26.132 1.00 94.38 369 MET A O 1
ATOM 2962 N N . ASN A 1 370 ? -22.572 5.984 25.349 1.00 94.25 370 ASN A N 1
ATOM 2963 C CA . ASN A 1 370 ? -23.511 4.958 25.814 1.00 94.25 370 ASN A CA 1
ATOM 2964 C C . ASN A 1 370 ? -24.944 5.073 25.231 1.00 94.25 370 ASN A C 1
ATOM 2966 O O . ASN A 1 370 ? -25.884 4.451 25.732 1.00 94.25 370 ASN A O 1
ATOM 2970 N N . ASP A 1 371 ? -25.125 5.804 24.127 1.00 96.25 371 ASP A N 1
ATOM 2971 C CA . ASP A 1 371 ? -26.368 5.868 23.347 1.00 96.25 371 ASP A CA 1
ATOM 2972 C C . ASP A 1 371 ? -26.393 4.737 22.304 1.00 96.25 371 ASP A C 1
ATOM 2974 O O . ASP A 1 371 ? -26.196 4.915 21.096 1.00 96.25 371 ASP A O 1
ATOM 2978 N N . LYS A 1 372 ? -26.622 3.516 22.798 1.00 94.62 372 LYS A N 1
ATOM 2979 C CA . LYS A 1 372 ? -26.685 2.306 21.963 1.00 94.62 372 LYS A CA 1
ATOM 2980 C C . LYS A 1 372 ? -27.736 2.391 20.841 1.00 94.62 372 LYS A C 1
ATOM 2982 O O . LYS A 1 372 ? -27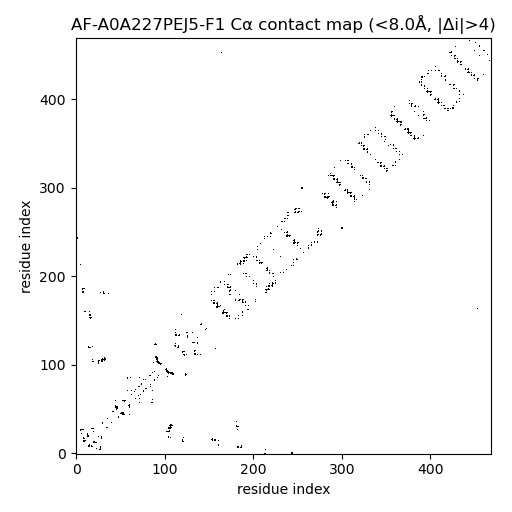.417 1.961 19.729 1.00 94.62 372 LYS A O 1
ATOM 2987 N N . PRO A 1 373 ? -28.956 2.929 21.061 1.00 95.94 373 PRO A N 1
ATOM 2988 C CA . PRO A 1 373 ? -29.938 3.087 19.988 1.00 95.94 373 PRO A CA 1
ATOM 2989 C C . PRO A 1 373 ? -29.440 3.953 18.825 1.00 95.94 373 PRO A C 1
ATOM 2991 O O . PRO A 1 373 ? -29.619 3.582 17.659 1.00 95.94 373 PRO A O 1
ATOM 2994 N N . MET A 1 374 ? -28.793 5.088 19.109 1.00 97.25 374 MET A N 1
ATOM 2995 C CA . MET A 1 374 ? -28.247 5.925 18.042 1.00 97.25 374 MET A CA 1
ATOM 2996 C C . MET A 1 374 ? -27.043 5.272 17.376 1.00 97.25 374 MET A C 1
ATOM 2998 O O . MET A 1 374 ? -26.985 5.275 16.145 1.00 97.25 374 MET A O 1
ATOM 3002 N N . ALA A 1 375 ? -26.143 4.641 18.134 1.00 97.31 375 ALA A N 1
ATOM 3003 C CA . ALA A 1 375 ? -25.006 3.916 17.569 1.00 97.31 375 ALA A CA 1
ATOM 3004 C C . ALA A 1 375 ? -25.449 2.864 16.535 1.00 97.31 375 ALA A C 1
ATOM 3006 O O . ALA A 1 375 ? -24.951 2.842 15.406 1.00 97.31 375 ALA A O 1
ATOM 3007 N N . GLU A 1 376 ? -26.466 2.064 16.874 1.00 96.44 376 GLU A N 1
ATOM 3008 C CA . GLU A 1 376 ? -27.042 1.049 15.987 1.00 96.44 376 GLU A CA 1
ATOM 3009 C C . GLU A 1 376 ? -27.559 1.666 14.684 1.00 96.44 376 GLU A C 1
ATOM 3011 O O . GLU A 1 376 ? -27.256 1.180 13.590 1.00 96.44 376 GLU A O 1
ATOM 3016 N N . LYS A 1 377 ? -28.304 2.774 14.789 1.00 97.94 377 LYS A N 1
ATOM 3017 C CA . LYS A 1 377 ? -28.846 3.495 13.633 1.00 97.94 377 LYS A CA 1
ATOM 3018 C C . LYS A 1 377 ? -27.737 3.961 12.687 1.00 97.94 377 LYS A C 1
ATOM 3020 O O . LYS A 1 377 ? -27.897 3.857 11.468 1.00 97.94 377 LYS A O 1
ATOM 3025 N N . GLN A 1 378 ? -26.621 4.462 13.221 1.00 98.25 378 GLN A N 1
ATOM 3026 C CA . GLN A 1 378 ? -25.517 4.940 12.387 1.00 98.25 378 GLN A CA 1
ATOM 3027 C C . GLN A 1 378 ? -24.733 3.786 11.750 1.00 98.25 378 GLN A C 1
ATOM 3029 O O . GLN A 1 378 ? -24.459 3.834 10.549 1.00 98.25 378 GLN A O 1
ATOM 3034 N N . PHE A 1 379 ? -24.454 2.702 12.479 1.00 98.06 379 PHE A N 1
ATOM 3035 C CA . PHE A 1 379 ? -23.817 1.526 11.877 1.00 98.06 379 PHE A CA 1
ATOM 3036 C C . PHE A 1 379 ? -24.684 0.889 10.784 1.00 98.06 379 PHE A C 1
ATOM 3038 O O . PHE A 1 379 ? -24.183 0.585 9.698 1.00 98.06 379 PHE A O 1
ATOM 3045 N N . ALA A 1 380 ? -25.996 0.771 11.008 1.00 97.88 380 ALA A N 1
ATOM 3046 C CA . ALA A 1 380 ? -26.933 0.295 9.993 1.00 97.88 380 ALA A CA 1
ATOM 3047 C C . ALA A 1 380 ? -26.894 1.172 8.728 1.00 97.88 380 ALA A C 1
ATOM 3049 O O . ALA A 1 380 ? -26.903 0.659 7.604 1.00 97.88 380 ALA A O 1
ATOM 3050 N N . LYS A 1 381 ? -26.783 2.498 8.891 1.00 98.25 381 LYS A N 1
ATOM 3051 C CA . LYS A 1 381 ? -26.637 3.435 7.772 1.00 98.25 381 LYS A CA 1
ATOM 3052 C C . LYS A 1 381 ? -25.317 3.240 7.018 1.00 98.25 381 LYS A C 1
ATOM 3054 O O . LYS A 1 381 ? -25.344 3.213 5.789 1.00 98.25 381 LYS A O 1
ATOM 3059 N N . ALA A 1 382 ? -24.197 3.037 7.714 1.00 97.62 382 ALA A N 1
ATOM 3060 C CA . ALA A 1 382 ? -22.906 2.735 7.086 1.00 97.62 382 ALA A CA 1
ATOM 3061 C C . ALA A 1 382 ? -22.947 1.422 6.273 1.00 97.62 382 ALA A C 1
ATOM 3063 O O . ALA A 1 382 ? -22.444 1.362 5.149 1.00 97.62 382 ALA A O 1
ATOM 3064 N N . VAL A 1 383 ? -23.627 0.385 6.779 1.00 97.12 383 VAL A N 1
ATOM 3065 C CA . VAL A 1 383 ? -23.861 -0.869 6.037 1.00 97.12 383 VAL A CA 1
ATOM 3066 C C . VAL A 1 383 ? -24.766 -0.665 4.817 1.00 97.12 383 VAL A C 1
ATOM 3068 O O . VAL A 1 383 ? -24.546 -1.285 3.767 1.00 97.12 383 VAL A O 1
ATOM 3071 N N . ALA A 1 384 ? -25.795 0.179 4.930 1.00 97.31 384 ALA A N 1
ATOM 3072 C CA . ALA A 1 384 ? -26.697 0.503 3.824 1.00 97.31 384 ALA A CA 1
ATOM 3073 C C . ALA A 1 384 ? -25.980 1.266 2.699 1.00 97.31 384 ALA A C 1
ATOM 3075 O O . ALA A 1 384 ? -26.267 1.039 1.525 1.00 97.31 384 ALA A O 1
ATOM 3076 N N . LEU A 1 385 ? -24.997 2.100 3.053 1.00 96.81 385 LEU A N 1
ATOM 3077 C CA . LEU A 1 385 ? -24.100 2.788 2.120 1.00 96.81 385 LEU A CA 1
ATOM 3078 C C . LEU A 1 385 ? -23.001 1.881 1.538 1.00 96.81 385 LEU A C 1
ATOM 3080 O O . LEU A 1 385 ? -22.165 2.355 0.780 1.00 96.81 385 LEU A O 1
ATOM 3084 N N . LYS A 1 386 ? -23.043 0.570 1.821 1.00 94.88 386 LYS A N 1
ATOM 3085 C CA . LYS A 1 386 ? -22.106 -0.445 1.312 1.00 94.88 386 LYS A CA 1
ATOM 3086 C C . LYS A 1 386 ? -20.656 -0.174 1.716 1.00 94.88 386 LYS A C 1
ATOM 3088 O O . LYS A 1 386 ? -19.762 -0.232 0.878 1.00 94.88 386 LYS A O 1
ATOM 3093 N N . SER A 1 387 ? -20.422 0.082 3.003 1.00 94.50 387 SER A N 1
ATOM 3094 C CA . SER A 1 387 ? -19.055 0.249 3.490 1.00 94.50 387 SER A CA 1
ATOM 3095 C C . SER A 1 387 ? -18.149 -0.917 3.115 1.00 94.50 387 SER A C 1
ATOM 3097 O O . SER A 1 387 ? -18.554 -2.075 3.224 1.00 94.50 387 SER A O 1
ATOM 3099 N N . ASN A 1 388 ? -16.924 -0.586 2.704 1.00 92.50 388 ASN A N 1
ATOM 3100 C CA . ASN A 1 388 ? -15.850 -1.548 2.483 1.00 92.50 388 ASN A CA 1
ATOM 3101 C C . ASN A 1 388 ? -15.036 -1.825 3.762 1.00 92.50 388 ASN A C 1
ATOM 3103 O O . ASN A 1 388 ? -14.135 -2.651 3.747 1.00 92.50 388 ASN A O 1
ATOM 3107 N N . ASN A 1 389 ? -15.331 -1.144 4.875 1.00 93.12 389 ASN A N 1
ATOM 3108 C CA . ASN A 1 389 ? -14.616 -1.324 6.135 1.00 93.12 389 ASN A CA 1
ATOM 3109 C C . ASN A 1 389 ? -15.192 -2.527 6.917 1.00 93.12 389 ASN A C 1
ATOM 3111 O O . ASN A 1 389 ? -16.351 -2.451 7.346 1.00 93.12 389 ASN A O 1
ATOM 3115 N N . PRO A 1 390 ? -14.420 -3.605 7.165 1.00 94.25 390 PRO A N 1
ATOM 3116 C CA . PRO A 1 390 ? -14.898 -4.771 7.914 1.00 94.25 390 PRO A CA 1
ATOM 3117 C C . PRO A 1 390 ? -15.374 -4.409 9.330 1.00 94.25 390 PRO A C 1
ATOM 3119 O O . PRO A 1 390 ? -16.387 -4.939 9.792 1.00 94.25 390 PRO A O 1
ATOM 3122 N N . ARG A 1 391 ? -14.759 -3.411 9.981 1.00 95.75 391 ARG A N 1
ATOM 3123 C CA . ARG A 1 391 ? -15.121 -2.983 11.346 1.00 95.75 391 ARG A CA 1
ATOM 3124 C C . ARG A 1 391 ? -16.565 -2.496 11.480 1.00 95.75 391 ARG A C 1
ATOM 3126 O O . ARG A 1 391 ? -17.155 -2.600 12.551 1.00 95.75 391 ARG A O 1
ATOM 3133 N N . VAL A 1 392 ? -17.163 -1.995 10.396 1.00 97.25 392 VAL A N 1
ATOM 3134 C CA . VAL A 1 392 ? -18.578 -1.588 10.374 1.00 97.25 392 VAL A CA 1
ATOM 3135 C C . VAL A 1 392 ? -19.487 -2.799 10.594 1.00 97.25 392 VAL A C 1
ATOM 3137 O O . VAL A 1 392 ? -20.404 -2.746 11.411 1.00 97.25 392 VAL A O 1
ATOM 3140 N N . TYR A 1 393 ? -19.226 -3.896 9.879 1.00 97.94 393 TYR A N 1
ATOM 3141 C CA . TYR A 1 393 ? -20.007 -5.131 9.980 1.00 97.94 393 TYR A CA 1
ATOM 3142 C C . TYR A 1 393 ? -19.736 -5.854 11.296 1.00 97.94 393 TYR A C 1
ATOM 3144 O O . TYR A 1 393 ? -20.677 -6.361 11.898 1.00 97.94 393 TYR A O 1
ATOM 3152 N N . TYR A 1 394 ? -18.480 -5.845 11.754 1.00 96.94 394 TYR A N 1
ATOM 3153 C CA . TYR A 1 394 ? -18.076 -6.357 13.062 1.00 96.94 394 TYR A CA 1
ATOM 3154 C C . TYR A 1 394 ? -18.862 -5.683 14.197 1.00 96.94 394 TYR A C 1
ATOM 3156 O O . TYR A 1 394 ? -19.608 -6.352 14.913 1.00 96.94 394 TYR A O 1
ATOM 3164 N N . ASN A 1 395 ? -18.782 -4.350 14.305 1.00 96.50 395 ASN A N 1
ATOM 3165 C CA . ASN A 1 395 ? -19.448 -3.600 15.373 1.00 96.50 395 ASN A CA 1
ATOM 3166 C C . ASN A 1 395 ? -20.970 -3.750 15.306 1.00 96.50 395 ASN A C 1
ATOM 3168 O O . ASN A 1 395 ? -21.613 -4.003 16.325 1.00 96.50 395 ASN A O 1
ATOM 3172 N N . TYR A 1 396 ? -21.559 -3.658 14.108 1.00 97.62 396 TYR A N 1
ATOM 3173 C CA . TYR A 1 396 ? -23.006 -3.807 13.970 1.00 97.62 396 TYR A CA 1
ATOM 3174 C C . TYR A 1 396 ? -23.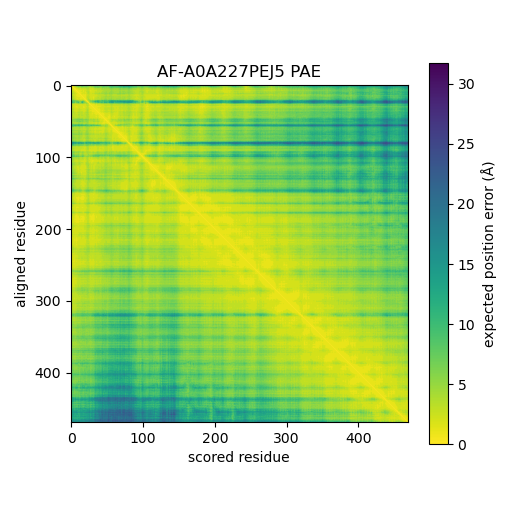479 -5.229 14.302 1.00 97.62 396 TYR A C 1
ATOM 3176 O O . TYR A 1 396 ? -24.478 -5.403 14.999 1.00 97.62 396 TYR A O 1
ATOM 3184 N N . GLY A 1 397 ? -22.745 -6.247 13.843 1.00 96.75 397 GLY A N 1
ATOM 3185 C CA . GLY A 1 397 ? -23.032 -7.650 14.131 1.00 96.75 397 GLY A CA 1
ATOM 3186 C C . GLY A 1 397 ? -22.985 -7.953 15.628 1.00 96.75 397 GLY A C 1
ATOM 3187 O O . GLY A 1 397 ? -23.914 -8.565 16.155 1.00 96.75 397 GLY A O 1
ATOM 3188 N N . LEU A 1 398 ? -21.964 -7.461 16.336 1.00 94.81 398 LEU A N 1
ATOM 3189 C CA . LEU A 1 398 ? -21.872 -7.614 17.790 1.00 94.81 398 LEU A CA 1
ATOM 3190 C C . LEU A 1 398 ? -23.003 -6.889 18.527 1.00 94.81 398 LEU A C 1
ATOM 3192 O O . LEU A 1 398 ? -23.578 -7.461 19.452 1.00 94.81 398 LEU A O 1
ATOM 3196 N N . MET A 1 399 ? -23.383 -5.679 18.104 1.00 95.31 399 MET A N 1
ATOM 3197 C CA . MET A 1 399 ? -24.523 -4.968 18.698 1.00 95.31 399 MET A CA 1
ATOM 3198 C C . MET A 1 399 ? -25.842 -5.730 18.525 1.00 95.31 399 MET A C 1
ATOM 3200 O O . MET A 1 399 ? -26.609 -5.861 19.478 1.00 95.31 399 MET A O 1
ATOM 3204 N N . LEU A 1 400 ? -26.098 -6.279 17.334 1.00 95.81 400 LEU A N 1
ATOM 3205 C CA . LEU A 1 400 ? -27.272 -7.121 17.083 1.00 95.81 400 LEU A CA 1
ATOM 3206 C C . LEU A 1 400 ? -27.245 -8.386 17.950 1.00 95.81 400 LEU A C 1
ATOM 3208 O O . LEU A 1 400 ? -28.262 -8.751 18.541 1.00 95.81 400 LEU A O 1
ATOM 3212 N N . SER A 1 401 ? -26.075 -9.012 18.092 1.00 95.06 401 SER A N 1
ATOM 3213 C CA . SER A 1 401 ? -25.889 -10.175 18.962 1.00 95.06 401 SER A CA 1
ATOM 3214 C C . SER A 1 401 ? -26.187 -9.855 20.427 1.00 95.06 401 SER A C 1
ATOM 3216 O O . SER A 1 401 ? -26.863 -10.635 21.092 1.00 95.06 401 SER A O 1
ATOM 3218 N N . GLN A 1 402 ? -25.730 -8.707 20.935 1.00 92.38 402 GLN A N 1
ATOM 3219 C CA . GLN A 1 402 ? -26.015 -8.266 22.307 1.00 92.38 402 GLN A CA 1
ATOM 3220 C C . GLN A 1 402 ? -27.514 -8.028 22.547 1.00 92.38 402 GLN A C 1
ATOM 3222 O O . GLN A 1 402 ? -27.992 -8.211 23.662 1.00 92.38 402 GLN A O 1
ATOM 3227 N N . LYS A 1 403 ? -28.269 -7.665 21.502 1.00 92.31 403 LYS A N 1
ATOM 3228 C CA . LYS A 1 403 ? -29.737 -7.542 21.537 1.00 92.31 403 LYS A CA 1
ATOM 3229 C C . LYS A 1 403 ? -30.474 -8.882 21.371 1.00 92.31 403 LYS A C 1
ATOM 3231 O O . LYS A 1 403 ? -31.700 -8.888 21.332 1.00 92.31 403 LYS A O 1
ATOM 3236 N N . GLY A 1 404 ? -29.759 -10.001 21.226 1.00 93.38 404 GLY A N 1
ATOM 3237 C CA . GLY A 1 404 ? -30.341 -11.322 20.955 1.00 93.38 404 GLY A CA 1
ATOM 3238 C C . GLY A 1 404 ? -30.812 -11.530 19.508 1.00 93.38 404 GLY A C 1
ATOM 3239 O O . GLY A 1 404 ? -31.431 -12.546 19.197 1.00 93.38 404 GLY A O 1
ATOM 3240 N N . MET A 1 405 ? -30.509 -10.598 18.599 1.00 95.88 405 MET A N 1
ATOM 3241 C CA . MET A 1 405 ? -30.876 -10.653 17.178 1.00 95.88 405 MET A CA 1
ATOM 3242 C C . MET A 1 405 ? -29.836 -11.451 16.376 1.00 95.88 405 MET A C 1
ATOM 3244 O O . MET A 1 405 ? -29.152 -10.935 15.490 1.00 95.88 405 MET A O 1
ATOM 3248 N N . PHE A 1 406 ? -29.655 -12.725 16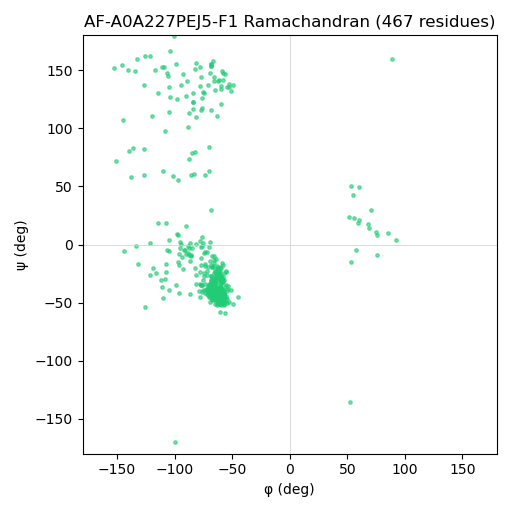.736 1.00 95.75 406 PHE A N 1
ATOM 3249 C CA . PHE A 1 406 ? -28.555 -13.552 16.225 1.00 95.75 406 PHE A CA 1
ATOM 3250 C C . PHE A 1 406 ? -28.636 -13.827 14.715 1.00 95.75 406 PHE A C 1
ATOM 3252 O O . PHE A 1 406 ? -27.605 -13.876 14.044 1.00 95.75 406 PHE A O 1
ATOM 3259 N N . LYS A 1 407 ? -29.846 -13.977 14.154 1.00 95.56 407 LYS A N 1
ATOM 3260 C CA . LYS A 1 407 ? -30.034 -14.225 12.710 1.00 95.56 407 LYS A CA 1
ATOM 3261 C C . LYS A 1 407 ? -29.628 -13.008 11.881 1.00 95.56 407 LYS A C 1
ATOM 3263 O O . LYS A 1 407 ? -29.004 -13.138 10.827 1.00 95.56 407 LYS A O 1
ATOM 3268 N N . GLU A 1 408 ? -29.972 -11.819 12.356 1.00 96.75 408 GLU A N 1
ATOM 3269 C CA . GLU A 1 408 ? -29.598 -10.553 11.745 1.00 96.75 408 GLU A CA 1
ATOM 3270 C C . GLU A 1 408 ? -28.090 -10.324 11.871 1.00 96.75 408 GLU A C 1
ATOM 3272 O O . GLU A 1 408 ? -27.454 -9.972 10.877 1.00 96.75 408 GLU A O 1
ATOM 3277 N N . ALA A 1 409 ? -27.505 -10.604 13.041 1.00 97.50 409 ALA A N 1
ATOM 3278 C CA . ALA A 1 409 ? -26.060 -10.544 13.252 1.00 97.50 409 ALA A CA 1
ATOM 3279 C C . ALA A 1 409 ? -25.300 -11.448 12.263 1.00 97.50 409 ALA A C 1
ATOM 3281 O O . ALA A 1 409 ? -24.400 -10.970 11.569 1.00 97.50 409 ALA A O 1
ATOM 3282 N N . GLU A 1 410 ? -25.711 -12.717 12.115 1.00 97.31 410 GLU A N 1
ATOM 3283 C CA . GLU A 1 410 ? -25.137 -13.660 11.139 1.00 97.31 410 GLU A CA 1
ATOM 3284 C C . GLU A 1 410 ? -25.193 -13.089 9.714 1.00 97.31 410 GLU A C 1
ATOM 3286 O O . GLU A 1 410 ? -24.197 -13.114 8.987 1.00 97.31 410 GLU A O 1
ATOM 3291 N N . LYS A 1 411 ? -26.342 -12.532 9.311 1.00 97.69 411 LYS A N 1
ATOM 3292 C CA . LYS A 1 411 ? -26.527 -11.946 7.976 1.00 97.69 411 LYS A CA 1
ATOM 3293 C C . LYS A 1 411 ? -25.578 -10.771 7.725 1.00 97.69 411 LYS A C 1
ATOM 3295 O O . LYS A 1 411 ? -25.004 -10.674 6.638 1.00 97.69 411 LYS A O 1
ATOM 3300 N N . ILE A 1 412 ? -25.424 -9.875 8.699 1.00 97.94 412 ILE A N 1
ATOM 3301 C CA . ILE A 1 412 ? -24.543 -8.706 8.586 1.00 97.94 412 ILE A CA 1
ATOM 3302 C C . ILE A 1 412 ? -23.075 -9.130 8.521 1.00 97.94 412 ILE A C 1
ATOM 3304 O O . ILE A 1 412 ? -22.355 -8.664 7.639 1.00 97.94 412 ILE A O 1
ATOM 3308 N N . LEU A 1 413 ? -22.645 -10.048 9.385 1.00 97.69 413 LEU A N 1
ATOM 3309 C CA . LEU A 1 413 ? -21.263 -10.527 9.413 1.00 97.69 413 LEU A CA 1
ATOM 3310 C C . LEU A 1 413 ? -20.898 -11.273 8.126 1.00 97.69 413 LEU A C 1
ATOM 3312 O O . LEU A 1 413 ? -19.870 -10.975 7.524 1.00 97.69 413 LEU A O 1
ATOM 3316 N N . LYS A 1 414 ? -21.779 -12.146 7.616 1.00 97.19 414 LYS A N 1
ATOM 3317 C CA . LYS A 1 414 ? -21.585 -12.807 6.312 1.00 97.19 414 LYS A CA 1
ATOM 3318 C C . LYS A 1 414 ? -21.496 -11.818 5.152 1.00 97.19 414 LYS A C 1
ATOM 3320 O O . LYS A 1 414 ? -20.707 -12.032 4.236 1.00 97.19 414 LYS A O 1
ATOM 3325 N N . LYS A 1 415 ? -22.268 -10.725 5.187 1.00 96.69 415 LYS A N 1
ATOM 3326 C CA . LYS A 1 415 ? -22.143 -9.645 4.196 1.00 96.69 415 LYS A CA 1
ATOM 3327 C C . LYS A 1 415 ? -20.769 -8.973 4.282 1.00 96.69 415 LYS A C 1
ATOM 3329 O O . LYS A 1 415 ? -20.176 -8.719 3.242 1.00 96.69 415 LYS A O 1
ATOM 3334 N N . GLY A 1 416 ? -20.264 -8.725 5.491 1.00 95.56 416 GLY A N 1
ATOM 3335 C CA . GLY A 1 416 ? -18.907 -8.218 5.701 1.00 95.56 416 GLY A CA 1
ATOM 3336 C C . GLY A 1 416 ? -17.841 -9.161 5.139 1.00 95.56 416 GLY A C 1
ATOM 3337 O O . GLY A 1 416 ? -16.968 -8.704 4.412 1.00 95.56 416 GLY A O 1
A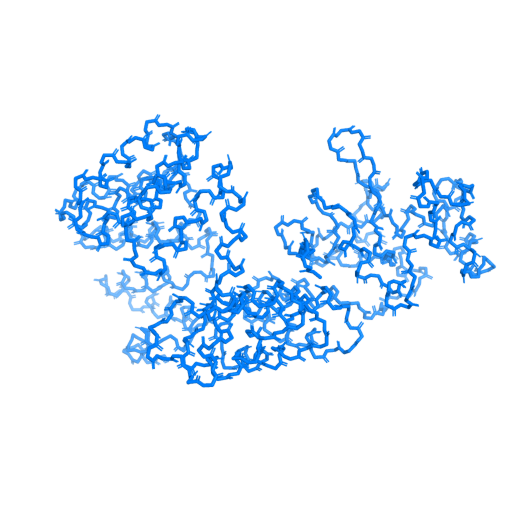TOM 3338 N N . ILE A 1 417 ? -17.957 -10.467 5.407 1.00 94.81 417 ILE A N 1
ATOM 3339 C CA . ILE A 1 417 ? -17.016 -11.499 4.935 1.00 94.81 417 ILE A CA 1
ATOM 3340 C C . ILE A 1 417 ? -17.027 -11.593 3.408 1.00 94.81 417 ILE A C 1
ATOM 3342 O O . ILE A 1 417 ? -15.979 -11.713 2.791 1.00 94.81 417 ILE A O 1
ATOM 3346 N N . ALA A 1 418 ? -18.197 -11.492 2.774 1.00 94.25 418 ALA A N 1
ATOM 3347 C CA . ALA A 1 418 ? -18.287 -11.494 1.315 1.00 94.25 418 ALA A CA 1
ATOM 3348 C C . ALA A 1 418 ? -17.567 -10.295 0.667 1.00 94.25 418 ALA A C 1
ATOM 3350 O O . ALA A 1 418 ? -17.133 -10.393 -0.477 1.00 94.25 418 ALA A O 1
ATOM 3351 N N . ILE A 1 419 ? -17.460 -9.170 1.382 1.00 90.19 419 ILE A N 1
ATOM 3352 C CA . ILE A 1 419 ? -16.761 -7.963 0.921 1.00 90.19 419 ILE A CA 1
ATOM 3353 C C . ILE A 1 419 ? -15.267 -8.040 1.263 1.00 90.19 419 ILE A C 1
ATOM 3355 O O . ILE A 1 419 ? -14.435 -7.716 0.422 1.00 90.19 419 ILE A O 1
ATOM 3359 N N . ASN A 1 420 ? -14.930 -8.506 2.469 1.00 87.88 420 ASN A N 1
ATOM 3360 C CA . ASN A 1 420 ? -13.563 -8.659 2.962 1.00 87.88 420 ASN A CA 1
ATOM 3361 C C . ASN A 1 420 ? -13.329 -10.096 3.467 1.00 87.88 420 ASN A C 1
ATOM 3363 O O . ASN A 1 420 ? -13.393 -10.338 4.676 1.00 87.88 420 ASN A O 1
ATOM 3367 N N . PRO A 1 421 ? -13.040 -11.059 2.571 1.00 87.12 421 PRO A N 1
ATOM 3368 C CA . PRO A 1 421 ? -12.853 -12.459 2.958 1.00 87.12 421 PRO A CA 1
ATOM 3369 C C . PRO A 1 421 ? -11.621 -12.710 3.830 1.00 87.12 421 PRO A C 1
ATOM 3371 O O . PRO A 1 421 ? -11.557 -13.748 4.478 1.00 87.12 421 PRO A O 1
ATOM 3374 N N . ALA A 1 422 ? -10.663 -11.780 3.839 1.00 82.81 422 ALA A N 1
ATOM 3375 C CA . ALA A 1 422 ? -9.408 -11.866 4.583 1.00 82.81 422 ALA A CA 1
ATOM 3376 C C . ALA A 1 422 ? -9.438 -11.127 5.937 1.00 82.81 422 ALA A C 1
ATOM 3378 O O . ALA A 1 422 ? -8.395 -10.965 6.553 1.00 82.81 422 ALA A O 1
ATOM 3379 N N . ALA A 1 423 ? -10.601 -10.638 6.392 1.00 87.62 423 ALA A N 1
ATOM 3380 C CA . ALA A 1 423 ? -10.724 -9.908 7.658 1.00 87.62 423 ALA A CA 1
ATOM 3381 C C . ALA A 1 423 ? -10.993 -10.876 8.837 1.00 87.62 423 ALA A C 1
ATOM 3383 O O . ALA A 1 423 ? -12.144 -11.317 8.993 1.00 87.62 423 ALA A O 1
ATOM 3384 N N . PRO A 1 424 ? -9.984 -11.229 9.664 1.00 89.88 424 PRO A N 1
ATOM 3385 C CA . PRO A 1 424 ? -10.131 -12.211 10.742 1.00 89.88 424 PRO A CA 1
ATOM 3386 C C . PRO A 1 424 ? -11.178 -11.791 11.782 1.00 89.88 424 PRO A C 1
ATOM 3388 O O . PRO A 1 424 ? -11.957 -12.621 12.257 1.00 89.88 424 PRO A O 1
ATOM 3391 N N . GLU A 1 425 ? -11.308 -10.493 12.067 1.00 92.31 425 GLU A N 1
ATOM 3392 C CA . GLU A 1 425 ? -12.244 -9.982 13.068 1.00 92.31 425 GLU A CA 1
ATOM 3393 C C . GLU A 1 425 ? -13.705 -10.351 12.759 1.00 92.31 425 GLU A C 1
ATOM 3395 O O . GLU A 1 425 ? -14.516 -10.556 13.666 1.00 92.31 425 GLU A O 1
ATOM 3400 N N . LEU A 1 426 ? -14.054 -10.503 11.476 1.00 95.88 426 LEU A N 1
ATOM 3401 C CA . LEU A 1 426 ? -15.398 -10.894 11.059 1.00 95.88 426 LEU A CA 1
ATOM 3402 C C . LEU A 1 426 ? -15.690 -12.368 11.337 1.00 95.88 426 LEU A C 1
ATOM 3404 O O . LEU A 1 426 ? -16.801 -12.695 11.763 1.00 95.88 426 LEU A O 1
ATOM 3408 N N . TYR A 1 427 ? -14.709 -13.248 11.126 1.00 95.50 427 TYR A N 1
ATOM 3409 C CA . TYR A 1 427 ? -14.835 -14.662 11.479 1.00 95.50 427 TYR A CA 1
ATOM 3410 C C . TYR A 1 427 ? -14.898 -14.835 12.992 1.00 95.50 427 TYR A C 1
ATOM 3412 O O . TYR A 1 427 ? -15.723 -15.610 13.475 1.00 95.50 427 TYR A O 1
ATOM 3420 N N . TYR A 1 428 ? -14.115 -14.059 13.744 1.00 94.69 428 TYR A N 1
ATOM 3421 C CA . TYR A 1 428 ? -14.186 -14.046 15.202 1.00 94.69 428 TYR A CA 1
ATOM 3422 C C . TYR A 1 428 ? -15.579 -13.647 15.710 1.00 94.69 428 TYR A C 1
ATOM 3424 O O . TYR A 1 428 ? -16.205 -14.405 16.456 1.00 94.69 428 TYR A O 1
ATOM 3432 N N . ALA A 1 429 ? -16.132 -12.521 15.241 1.00 95.69 429 ALA A N 1
ATOM 3433 C CA . ALA A 1 429 ? -17.488 -12.111 15.613 1.00 95.69 429 ALA A CA 1
ATOM 3434 C C . ALA A 1 429 ? -18.554 -13.136 15.199 1.00 95.69 429 ALA A C 1
ATOM 3436 O O . ALA A 1 429 ? -19.501 -13.380 15.947 1.00 95.69 429 ALA A O 1
ATOM 3437 N N . LEU A 1 430 ? -18.413 -13.767 14.030 1.00 96.88 430 LEU A N 1
ATOM 3438 C CA . LEU A 1 430 ? -19.373 -14.767 13.565 1.00 96.88 430 LEU A CA 1
ATOM 3439 C C . LEU A 1 430 ? -19.307 -16.053 14.402 1.00 96.88 430 LEU A C 1
ATOM 3441 O O . LEU A 1 430 ? -20.348 -16.599 14.774 1.00 96.88 430 LEU A O 1
ATOM 3445 N N . ALA A 1 431 ? -18.104 -16.505 14.759 1.00 95.06 431 ALA A N 1
ATOM 3446 C CA . ALA A 1 431 ? -17.910 -17.650 15.641 1.00 95.06 431 ALA A CA 1
ATOM 3447 C C . ALA A 1 431 ? -18.467 -17.372 17.050 1.00 95.06 431 ALA A C 1
ATOM 3449 O O . ALA A 1 431 ? -19.101 -18.251 17.643 1.00 95.06 431 ALA A O 1
ATOM 3450 N N . PHE A 1 432 ? -18.314 -16.138 17.546 1.00 93.12 432 PHE A N 1
ATOM 3451 C CA . PHE A 1 432 ? -18.923 -15.673 18.794 1.00 93.12 432 PHE A CA 1
ATOM 3452 C C . PHE A 1 432 ? -20.459 -15.724 18.741 1.00 93.12 432 PHE A C 1
ATOM 3454 O O . PHE A 1 432 ? -21.083 -16.287 19.643 1.00 93.12 432 PHE A O 1
ATOM 3461 N N . VAL A 1 433 ? -21.074 -15.227 17.659 1.00 95.44 433 VAL A N 1
ATOM 3462 C CA . VAL A 1 433 ? -22.532 -15.304 17.441 1.00 95.44 433 VAL A CA 1
ATOM 3463 C C . VAL A 1 433 ? -23.018 -16.757 17.444 1.00 95.44 433 VAL A C 1
ATOM 3465 O O . VAL A 1 433 ? -23.982 -17.079 18.139 1.00 95.44 433 VAL A O 1
ATOM 3468 N N . TYR A 1 434 ? -22.341 -17.664 16.730 1.00 95.81 434 TYR A N 1
ATOM 3469 C CA . TYR A 1 434 ? -22.729 -19.079 16.713 1.00 95.81 434 TYR A CA 1
ATOM 3470 C C . TYR A 1 434 ? -22.587 -19.752 18.076 1.00 95.81 434 TYR A C 1
ATOM 3472 O O . TYR A 1 434 ? -23.486 -20.500 18.471 1.00 95.81 434 TYR A O 1
ATOM 3480 N N . SER A 1 435 ? -21.522 -19.425 18.813 1.00 90.88 435 SER A N 1
ATOM 3481 C CA . SER A 1 435 ? -21.295 -19.936 20.166 1.00 90.88 435 SER A CA 1
ATOM 3482 C C . SER A 1 435 ? -22.432 -19.519 21.104 1.00 90.88 435 SER A C 1
ATOM 3484 O O . SER A 1 435 ? -23.004 -20.362 21.795 1.00 90.88 435 SER A O 1
ATOM 3486 N N . GLY A 1 436 ? -22.860 -18.251 21.033 1.00 88.00 436 GLY A N 1
ATOM 3487 C CA . GLY A 1 436 ? -23.998 -17.731 21.800 1.00 88.00 436 GLY A CA 1
ATOM 3488 C C . GLY A 1 436 ? -25.339 -18.403 21.477 1.00 88.00 436 GLY A C 1
ATOM 3489 O O . GLY A 1 436 ? -26.195 -18.509 22.349 1.00 88.00 436 GLY A O 1
ATOM 3490 N N . THR A 1 437 ? -25.514 -18.912 20.253 1.00 91.88 437 THR A N 1
ATOM 3491 C CA . THR A 1 437 ? -26.708 -19.689 19.852 1.00 91.88 437 THR A CA 1
ATOM 3492 C C . THR A 1 437 ? -26.599 -21.197 20.110 1.00 91.88 437 THR A C 1
ATOM 3494 O O . THR A 1 437 ? -27.538 -21.934 19.816 1.00 91.88 437 THR A O 1
ATOM 3497 N N . GLY A 1 438 ? -25.463 -21.680 20.625 1.00 90.19 438 GLY A N 1
ATOM 3498 C CA . GLY A 1 438 ? -25.212 -23.104 20.869 1.00 90.19 438 GLY A CA 1
ATOM 3499 C C . GLY A 1 438 ? -24.918 -23.939 19.614 1.00 90.19 438 GLY A C 1
ATOM 3500 O O . GLY A 1 438 ? -24.871 -25.168 19.699 1.00 90.19 438 GLY A O 1
ATOM 3501 N N . ASN A 1 439 ? -24.697 -23.315 18.451 1.00 93.44 439 ASN A N 1
ATOM 3502 C CA . ASN A 1 439 ? -24.403 -24.027 17.206 1.00 93.44 439 ASN A CA 1
ATOM 3503 C C . ASN A 1 439 ? -22.913 -24.402 17.115 1.00 93.44 439 ASN A C 1
ATOM 3505 O O . ASN A 1 439 ? -22.129 -23.742 16.433 1.00 93.44 439 ASN A O 1
ATOM 3509 N N . LYS A 1 440 ? -22.532 -25.479 17.814 1.00 92.44 440 LYS A N 1
ATOM 3510 C CA . LYS A 1 440 ? -21.134 -25.933 17.933 1.00 92.44 440 LYS A CA 1
ATOM 3511 C C . LYS A 1 440 ? -20.459 -26.217 16.589 1.00 92.44 440 LYS A C 1
ATOM 3513 O O . LYS A 1 440 ? -19.291 -25.883 16.425 1.00 92.44 440 LYS A O 1
ATOM 3518 N N . GLU A 1 441 ? -21.184 -26.813 15.644 1.00 94.50 441 GLU A N 1
ATOM 3519 C CA . GLU A 1 441 ? -20.655 -27.168 14.322 1.00 94.50 441 GLU A CA 1
ATOM 3520 C C . GLU A 1 441 ? -20.229 -25.916 13.547 1.00 94.50 441 GLU A C 1
ATOM 3522 O O . GLU A 1 441 ? -19.073 -25.793 13.144 1.00 94.50 441 GLU A O 1
ATOM 3527 N N . LYS A 1 442 ? -21.128 -24.930 13.434 1.00 95.38 442 LYS A N 1
ATOM 3528 C CA . LYS A 1 442 ? -20.817 -23.667 12.756 1.00 95.38 442 LYS A CA 1
ATOM 3529 C C . LYS A 1 442 ? -19.753 -22.851 13.491 1.00 95.38 442 LYS A C 1
ATOM 3531 O O . LYS A 1 442 ? -18.953 -22.176 12.840 1.00 95.38 442 LYS A O 1
ATOM 3536 N N . THR A 1 443 ? -19.734 -22.889 14.827 1.00 95.31 443 THR A N 1
ATOM 3537 C CA . THR A 1 443 ? -18.667 -22.260 15.619 1.00 95.31 443 THR A CA 1
ATOM 3538 C C . THR A 1 443 ? -17.309 -22.838 15.242 1.00 95.31 443 THR A C 1
ATOM 3540 O O . THR A 1 443 ? -16.405 -22.065 14.937 1.00 95.31 443 THR A O 1
ATOM 3543 N N . LEU A 1 444 ? -17.177 -24.168 15.211 1.00 94.44 444 LEU A N 1
ATOM 3544 C CA . LEU A 1 444 ? -15.919 -24.835 14.880 1.00 94.44 444 LEU A CA 1
ATOM 3545 C C . LEU A 1 444 ? -15.487 -24.545 13.437 1.00 94.44 444 LEU A C 1
ATOM 3547 O O . LEU A 1 444 ? -14.348 -24.149 13.218 1.00 94.44 444 LEU A O 1
ATOM 3551 N N . GLU A 1 445 ? -16.401 -24.651 12.466 1.00 94.25 445 GLU A N 1
ATOM 3552 C CA . GLU A 1 445 ? -16.107 -24.349 11.055 1.00 94.25 445 GLU A CA 1
ATOM 3553 C C . GLU A 1 445 ? -15.582 -22.914 10.876 1.00 94.25 445 GLU A C 1
ATOM 3555 O O . GLU A 1 445 ? -14.610 -22.666 10.162 1.00 94.25 445 GLU A O 1
ATOM 3560 N N . THR A 1 446 ? -16.213 -21.954 11.555 1.00 94.56 446 THR A N 1
ATOM 3561 C CA . THR A 1 446 ? -15.828 -20.541 11.466 1.00 94.56 446 THR A CA 1
ATOM 3562 C C . THR A 1 446 ? -14.508 -20.275 12.190 1.00 94.56 446 THR A C 1
ATOM 3564 O O . THR A 1 446 ? -13.682 -19.511 11.697 1.00 94.56 446 THR A O 1
ATOM 3567 N N . ALA A 1 447 ? -14.280 -20.926 13.332 1.00 93.44 447 ALA A N 1
ATOM 3568 C CA . ALA A 1 447 ? -13.042 -20.801 14.090 1.00 93.44 447 ALA A CA 1
ATOM 3569 C C . ALA A 1 447 ? -11.836 -21.424 13.364 1.00 93.44 447 ALA A C 1
ATOM 3571 O O . ALA A 1 447 ? -10.735 -20.896 13.473 1.00 93.44 447 ALA A O 1
ATOM 3572 N N . ILE A 1 448 ? -12.037 -22.481 12.568 1.00 92.81 448 ILE A N 1
ATOM 3573 C CA . ILE A 1 448 ? -10.993 -23.022 11.682 1.00 92.81 448 ILE A CA 1
ATOM 3574 C C . ILE A 1 448 ? -10.584 -21.977 10.640 1.00 92.81 448 ILE A C 1
ATOM 3576 O O . ILE A 1 448 ? -9.394 -21.739 10.462 1.00 92.81 448 ILE A O 1
ATOM 3580 N N . LYS A 1 449 ? -11.550 -21.303 9.999 1.00 91.50 449 LYS A N 1
ATOM 3581 C CA . LYS A 1 449 ? -11.261 -20.218 9.041 1.00 91.50 449 LYS A CA 1
ATOM 3582 C C . LYS A 1 449 ? -10.528 -19.052 9.705 1.00 91.50 449 LYS A C 1
ATOM 3584 O O . LYS A 1 449 ? -9.567 -18.545 9.141 1.00 91.50 449 LYS A O 1
ATOM 3589 N N . LEU A 1 450 ? -10.934 -18.680 10.922 1.00 92.06 450 LEU A N 1
ATOM 3590 C CA . LEU A 1 450 ? -10.231 -17.678 11.726 1.00 92.06 450 LEU A CA 1
ATOM 3591 C C . LEU A 1 450 ? -8.772 -18.085 11.982 1.00 92.06 450 LEU A C 1
ATOM 3593 O O . LEU A 1 450 ? -7.868 -17.289 11.743 1.00 92.06 450 LEU A O 1
ATOM 3597 N N . LYS A 1 451 ? -8.539 -19.330 12.419 1.00 89.38 451 LYS A N 1
ATOM 3598 C CA . LYS A 1 451 ? -7.193 -19.852 12.689 1.00 89.38 451 LYS A CA 1
ATOM 3599 C C . LYS A 1 451 ? -6.338 -19.946 11.426 1.00 89.38 451 LYS A C 1
ATOM 3601 O O . LYS A 1 451 ? -5.141 -19.730 11.502 1.00 89.38 451 LYS A O 1
ATOM 3606 N N . GLN A 1 452 ? -6.933 -20.235 10.271 1.00 84.94 452 GLN A N 1
ATOM 3607 C CA . GLN A 1 452 ? -6.229 -20.188 8.985 1.00 84.94 452 GLN A CA 1
ATOM 3608 C C . GLN A 1 452 ? -5.805 -18.761 8.620 1.00 84.94 452 GLN A C 1
ATOM 3610 O O . GLN A 1 452 ? -4.704 -18.569 8.120 1.00 84.94 452 GLN A O 1
ATOM 3615 N N . SER A 1 453 ? -6.657 -17.764 8.884 1.00 79.56 453 SER A N 1
ATOM 3616 C CA . SER A 1 453 ? -6.354 -16.367 8.554 1.00 79.56 453 SER A CA 1
ATOM 3617 C C . SER A 1 453 ? -5.380 -15.690 9.517 1.00 79.56 453 SER A C 1
ATOM 3619 O O . SER A 1 453 ? -4.610 -14.839 9.087 1.00 79.56 453 SER A O 1
ATOM 3621 N N . ASP A 1 454 ? -5.437 -16.024 10.809 1.00 80.81 454 ASP A N 1
ATOM 3622 C CA . ASP A 1 454 ? -4.656 -15.353 11.852 1.00 80.81 454 ASP A CA 1
ATOM 3623 C C . ASP A 1 454 ? -4.359 -16.321 13.022 1.00 80.81 454 ASP A C 1
ATOM 3625 O O . ASP A 1 454 ? -4.992 -16.253 14.085 1.00 80.81 454 ASP A O 1
ATOM 3629 N N . PRO A 1 455 ? -3.463 -17.309 12.806 1.00 82.50 455 PRO A N 1
ATOM 3630 C CA . PRO A 1 455 ? -3.237 -18.414 13.740 1.00 82.50 455 PRO A CA 1
ATOM 3631 C C . PRO A 1 455 ? -2.585 -17.983 15.050 1.00 82.50 455 PRO A C 1
ATOM 3633 O O . PRO A 1 455 ? -2.852 -18.602 16.080 1.00 82.50 455 PRO A O 1
ATOM 3636 N N . ASP A 1 456 ? -1.755 -16.941 15.009 1.00 79.06 456 ASP A N 1
ATOM 3637 C CA . ASP A 1 456 ? -0.872 -16.538 16.106 1.00 79.06 456 ASP A CA 1
ATOM 3638 C C . ASP A 1 456 ? -1.377 -15.298 16.856 1.00 79.06 456 ASP A C 1
ATOM 3640 O O . ASP A 1 456 ? -0.730 -14.836 17.798 1.00 79.06 456 ASP A O 1
ATOM 3644 N N . ASN A 1 457 ? -2.561 -14.776 16.505 1.00 79.81 457 ASN A N 1
ATOM 3645 C CA . ASN A 1 457 ? -3.137 -13.625 17.194 1.00 79.81 457 ASN A CA 1
ATOM 3646 C C . ASN A 1 457 ? -3.349 -13.924 18.687 1.00 79.81 457 ASN A C 1
ATOM 3648 O O . ASN A 1 457 ? -4.122 -14.838 19.017 1.00 79.81 457 ASN A O 1
ATOM 3652 N N . PRO A 1 458 ? -2.736 -13.154 19.606 1.00 83.75 458 PRO A N 1
ATOM 3653 C CA . PRO A 1 458 ? -2.901 -13.354 21.043 1.00 83.75 458 PRO A CA 1
ATOM 3654 C C . PRO A 1 458 ? -4.361 -13.273 21.505 1.00 83.75 458 PRO A C 1
ATOM 3656 O O . PRO A 1 458 ? -4.747 -13.983 22.435 1.00 83.75 458 PRO A O 1
ATOM 3659 N N . GLU A 1 459 ? -5.186 -12.452 20.846 1.00 86.00 459 GLU A N 1
ATOM 3660 C CA . GLU A 1 459 ? -6.601 -12.268 21.189 1.00 86.00 459 GLU A CA 1
ATOM 3661 C C . GLU A 1 459 ? -7.436 -13.527 20.910 1.00 86.00 459 GLU A C 1
ATOM 3663 O O . GLU A 1 459 ? -8.431 -13.777 21.595 1.00 86.00 459 GLU A O 1
ATOM 3668 N N . TYR A 1 460 ? -7.027 -14.353 19.941 1.00 90.50 460 TYR A N 1
ATOM 3669 C CA . TYR A 1 460 ? -7.782 -15.536 19.516 1.00 90.50 460 TYR A CA 1
ATOM 3670 C C . TYR A 1 460 ? -7.300 -16.836 20.168 1.00 90.50 460 TYR A C 1
ATOM 3672 O O . TYR A 1 460 ? -8.048 -17.814 20.185 1.00 90.50 460 TYR A O 1
ATOM 3680 N N . GLN A 1 461 ? -6.110 -16.859 20.783 1.00 88.69 461 GLN A N 1
ATOM 3681 C CA . GLN A 1 461 ? -5.529 -18.084 21.359 1.00 88.69 461 GLN A CA 1
ATOM 3682 C C . GLN A 1 461 ? -6.427 -18.758 22.396 1.00 88.69 461 GLN A C 1
ATOM 3684 O O . GLN A 1 461 ? -6.618 -19.974 22.381 1.00 88.69 461 GLN A O 1
ATOM 3689 N N . GLU A 1 462 ? -7.004 -17.973 23.305 1.00 89.69 462 GLU A N 1
ATOM 3690 C CA . GLU A 1 462 ? -7.910 -18.509 24.322 1.00 89.69 462 GLU A CA 1
ATOM 3691 C C . GLU A 1 462 ? -9.202 -19.050 23.691 1.00 89.69 462 GLU A C 1
ATOM 3693 O O . GLU A 1 462 ? -9.743 -20.063 24.137 1.00 89.69 462 GLU A O 1
ATOM 3698 N N . PHE A 1 463 ? -9.675 -18.418 22.616 1.00 90.00 463 PHE A N 1
ATOM 3699 C CA . PHE A 1 463 ? -10.838 -18.886 21.873 1.00 90.00 463 PHE A CA 1
ATOM 3700 C C . PHE A 1 463 ? -10.556 -20.215 21.156 1.00 90.00 463 PHE A C 1
ATOM 3702 O O . PHE A 1 463 ? -11.352 -21.147 21.277 1.00 90.00 463 PHE A O 1
ATOM 3709 N N . PHE A 1 464 ? -9.401 -20.351 20.495 1.00 92.75 464 PHE A N 1
ATOM 3710 C CA . PHE A 1 464 ? -8.973 -21.605 19.866 1.00 92.75 464 PHE A CA 1
ATOM 3711 C C . PHE A 1 464 ? -8.813 -22.731 20.886 1.00 92.75 464 PHE A C 1
ATOM 3713 O O . PHE A 1 464 ? -9.358 -23.819 20.695 1.00 92.75 464 PHE A O 1
ATOM 3720 N N . ARG A 1 465 ? -8.170 -22.448 22.025 1.00 91.25 465 ARG A N 1
ATOM 3721 C CA . ARG A 1 465 ? -7.983 -23.417 23.113 1.00 91.25 465 ARG A CA 1
ATOM 3722 C C . ARG A 1 465 ? -9.312 -23.968 23.627 1.00 91.25 465 ARG A C 1
ATOM 3724 O O . ARG A 1 465 ? -9.438 -25.175 23.814 1.00 91.25 465 ARG A O 1
ATOM 3731 N N . ARG A 1 466 ? -10.322 -23.109 23.814 1.00 89.31 466 ARG A N 1
ATOM 3732 C CA . ARG A 1 466 ? -11.671 -23.522 24.251 1.00 89.31 466 ARG A CA 1
ATOM 3733 C C . ARG A 1 466 ? -12.387 -24.424 23.249 1.00 89.31 466 ARG A C 1
ATOM 3735 O O . ARG A 1 466 ? -13.255 -25.194 23.650 1.00 89.31 466 ARG A O 1
ATOM 3742 N N . LEU A 1 467 ? -12.043 -24.317 21.969 1.00 89.50 467 LEU A N 1
ATOM 3743 C CA . LEU A 1 467 ? -12.613 -25.118 20.887 1.00 89.50 467 LEU A CA 1
ATOM 3744 C C . LEU A 1 467 ? -11.766 -26.350 20.535 1.00 89.50 467 LEU A C 1
ATOM 3746 O O . LEU A 1 467 ? -12.195 -27.147 19.705 1.00 89.50 467 LEU A O 1
ATOM 3750 N N . GLY A 1 468 ? -10.604 -26.528 21.177 1.00 87.88 468 GLY A N 1
ATOM 3751 C CA . GLY A 1 468 ? -9.677 -27.626 20.900 1.00 87.88 468 GLY A CA 1
ATOM 3752 C C . GLY A 1 468 ? -8.968 -27.507 19.548 1.00 87.88 468 GLY A C 1
ATOM 3753 O O . GLY A 1 468 ? -8.669 -28.535 18.944 1.00 87.88 468 GLY A O 1
ATOM 3754 N N . LEU A 1 469 ? -8.755 -26.276 19.064 1.00 85.69 469 LEU A N 1
ATOM 3755 C CA . LEU A 1 469 ? -8.157 -25.980 17.759 1.00 85.69 469 LEU A CA 1
ATOM 3756 C C . LEU A 1 469 ? -6.661 -25.736 17.802 1.00 85.69 469 LEU A C 1
ATOM 3758 O O . LEU A 1 469 ? -6.187 -24.927 18.632 1.00 85.69 469 LEU A O 1
#

Secondary structure (DSSP, 8-state):
--S--PPP--TTTB-TTS-B-SS--SHHHHHTSHHHHTT--HHHHB-TTT-SBSS-SGGGTGGGTS-HHHHSSHHHH---STGGGSHHHHHS-EEEETTTEEEE-TT-PPP-HHHHHHH----HHHHH-TTS-HHHHHHHHHHHH-S-----THHHHHHHTT-STTHHHHHHHHHH-TTS-HHHHHHHHHHHTT--SHHHHHHHHHTTT-SSHHHHHHHHHHGGGS-GGGTHHHHGGGGG-SSHHHHHHHHHHHTTS-GGGS-GGGHHHHHHHHHHHHHHHHHHTTSHHHHHHHHHHHHHTT-HHHHHHHHHHHHHH-TT-HHHHHHHHHHHHHTT-HHHHHHHHHHHHHH-TT-HHHHHHHHHHHHHTT-HHHHHHHHHHHHHTT---HHHHHHHHHHHHHTT-HHHHHHHHHHHHHH-TT-HHHHHHHHHHHHHTT-HHHHHHHHHHHHHH-TT-HHHHHHHHHHT-

pLDDT: mean 93.89, std 4.48, range [69.56, 98.69]